Protein AF-0000000078829192 (afdb_homodimer)

Organism: Myxococcus xanthus (strain DK1622) (NCBI:txid246197)

Secondary structure (DSSP, 8-state):
-HHHHHHHHHHHTTSPPP-SSB-BTBSSEEEPPPSS-EEEEEEEEEBTTTB-TTTS-HHHHHHHHHHHHHHHHHHHT-EEEEEEEEEEE-TT--HHHHHHHHHHHHHHHHHTT-EEEEEEEEE-SS-EEEEEEEEE-SSS---TT---TTPEEEEES-SSHHHHHHHHHHTT---SHHHHHHHS----HHHHHHHTTT-SEEEE-SS-HHHHHHHHHHHHT-EEEEEGGG----HHHHHHTHHHHHHH-----PEEEEE-HHHHHHHHHHHHHHT--EEEEEEEESSSEEEEE-TT--EEPPPTT----------/-HHHHHHHHHHHTTSPPP-SSB-BTBSSEEEPPPSS-EEEEEEEEEBTTTB-TTTS-HHHHHHHHHHHHHHHHHHHT-EEEEEEEEEEE-TT--HHHHHHHHHHHHHHHHHTT-EEEEEEEEE-SS-EEEEEEEEE-SSS---TT---TTPEEEEES-SSHHHHHHHHHHTT---SHHHHHHHS----HHHHHHHTTT-SEEEE-SS-HHHHHHHHHHHHT-EEEEEGGG----HHHHHHTHHHHHHH-----PEEEEE-HHHHHHHHHHHHHHT--EEEEEEEESSSEEEEE-TT--EEPPPTT----------

Nearest PDB structures (foldseek):
  7du3-assembly1_A  TM=8.926E-01  e=1.915E-36  Pseudomonas aeruginosa
  6xep-assembly1_A-2  TM=8.829E-01  e=4.521E-33  Stenotrophomonas maltophilia K279a
  3c9t-assembly1_B  TM=8.317E-01  e=1.983E-30  Aquifex aeolicus
  1vqv-assembly1_B  TM=8.351E-01  e=1.531E-30  Aquifex aeolicus
  1vqv-assembly1_A  TM=8.373E-01  e=5.960E-30  Aquifex aeolicus

Solvent-accessible surface area (backbone atoms only — not comparable to full-atom values): 30559 Å² total; per-residue (Å²): 102,64,61,55,56,50,49,51,51,54,38,50,68,53,43,72,82,43,95,43,87,34,33,70,88,53,68,35,16,32,37,72,53,49,94,34,36,31,36,39,35,44,44,70,40,30,58,79,70,72,43,41,80,89,81,37,54,40,30,35,50,22,26,31,44,51,24,59,42,43,18,30,34,5,26,28,25,24,48,53,48,38,29,35,41,37,40,29,30,34,89,79,59,53,67,68,47,46,43,33,20,28,44,24,28,30,54,52,28,59,75,58,61,33,30,64,31,38,54,31,78,45,63,35,92,52,48,31,40,35,32,39,36,32,15,40,28,91,59,76,69,28,40,38,47,45,38,47,64,63,17,32,28,34,35,34,61,57,41,17,38,16,35,51,8,49,54,36,44,75,72,67,46,84,69,56,71,32,33,44,33,48,43,48,42,65,46,46,38,72,57,18,48,56,38,48,78,43,40,42,13,22,38,45,23,49,66,3,48,52,56,41,49,38,50,32,18,53,56,26,62,19,12,34,45,33,36,52,81,46,56,48,53,46,73,66,33,49,72,74,48,31,67,70,42,23,31,59,20,30,47,42,35,31,42,38,36,23,24,40,65,92,36,40,66,61,44,54,50,51,30,55,76,69,68,49,58,68,38,72,29,39,30,29,31,84,51,69,39,55,42,28,29,43,93,84,60,50,74,43,70,66,66,89,71,62,61,72,74,68,75,74,74,86,117,103,62,61,56,55,50,49,50,51,55,38,51,68,53,44,74,82,44,94,44,87,34,34,70,89,54,66,36,18,32,38,71,52,48,94,35,36,30,36,40,36,44,42,70,40,30,59,78,72,72,44,42,81,89,81,36,56,40,29,33,50,22,27,30,42,49,24,60,43,43,17,28,34,6,25,29,24,24,48,54,48,36,29,36,41,37,40,28,31,35,88,80,58,53,68,68,48,48,42,32,20,28,46,24,28,29,53,51,29,58,76,57,60,34,30,63,31,37,52,32,79,45,64,35,93,52,48,31,40,35,34,39,37,34,16,40,28,91,58,75,72,28,39,37,48,44,39,47,64,61,17,33,29,33,34,32,62,57,40,18,38,16,36,52,9,47,54,38,44,76,71,67,46,85,69,56,72,33,34,43,33,47,41,48,43,65,46,45,38,70,56,19,49,56,39,48,77,42,40,41,12,22,39,46,22,49,67,2,49,52,55,41,51,38,51,31,17,55,58,25,63,18,12,37,44,34,35,52,80,47,56,48,56,47,72,67,32,51,73,75,49,32,66,71,41,22,32,59,19,28,48,43,36,30,42,38,34,24,25,41,64,92,35,40,66,62,42,52,49,51,29,56,74,70,69,49,58,67,39,71,28,38,30,30,33,84,52,70,39,58,42,28,28,40,94,85,62,52,75,44,71,66,66,90,68,63,63,73,76,68,77,74,74,84,118

Foldseek 3Di:
DVVVVVLVCLLCVQAPDAPAPAFEDDPDFHHDDDPADKDKDKDKDWDPPQHHCVQAQLLLQLQLQVQVQLLQCLQFLFQWEEKEKEKEEAPPPDSVSSNSSSNSNRVVCVVSVYHYRYYHYHYDPTIMMMMMTMGGDPDGTAALAFADAQWFKKWFDAFLLLVVLVVCSVVVHRDDDSVCCVRHPHRPNVLSNLQRVFFRHKDWFAQFQLLVVQVSQLNRQWEWEFEQVQHHHDPVCCVPPNSVSRRRDGHNSIMMTTGHPVRVVVSVVVCVVVVIGMTGGTGIRHDHHYWYQYPVRDIDHRDPPSPNPPPPPPD/DVVVVVLVCLLCVQAPDAPAPAFEDDPDFHHDDDPADKDKDKDKDWDPPQHHCVQAQLLLQLQLQVQLQLLQCLQFLFQWEEKEKEKEEAPPPDSVSSNSSSNSNRVVCVVSVYHYRYYHYHYDPTIMMMMMTMGGDPDGTAALAFADAQWFKKWFDAFLLLVVLVVCSVVVHRDDDSVCCVRHPHRPNVLSNLQRVFFRHKDWFAQFQLLVVQVSQLNRQWEWEFEQVQHHHDPVCCVPPNSVSRRRDGDNSIMMTTGHPVRVVVSVVVCVVVVIGMTGGTGIRHDHHYWYQYPVRDIDDRDPPSPNPPPPPPD

Radius of gyration: 25.94 Å; Cα contacts (8 Å, |Δi|>4): 1620; chains: 2; bounding box: 56×87×61 Å

InterPro domains:
  IPR006283 Thiamine-monophosphate kinase-like [MF_02128] (2-309)
  IPR006283 Thiamine-monophosphate kinase-like [PIRSF005303] (3-309)
  IPR006283 Thiamine-monophosphate kinase-like [PTHR30270] (3-310)
  IPR006283 Thiamine-monophosphate kinase-like [TIGR01379] (3-309)
  IPR006283 Thiamine-monophosphate kinase-like [cd02194] (3-285)
  IPR010918 PurM-like, C-terminal domain [PF02769] (148-288)
  IPR016188 PurM-like, N-terminal domain [PF00586] (25-136)
  IPR036676 PurM-like, C-terminal domain superfamily [G3DSA:3.90.650.10] (143-309)
  IPR036676 PurM-like, C-terminal domain superfamily [SSF56042] (141-292)
  IPR036921 PurM-like, N-terminal domain superfamily [G3DSA:3.30.1330.10] (1-140)
  IPR036921 PurM-like, N-terminal domain superfamily [SSF55326] (4-136)

pLDDT: mean 93.36, std 13.36, range [18.42, 98.94]

Structure (mmCIF, N/CA/C/O backbone):
data_AF-0000000078829192-model_v1
#
loop_
_entity.id
_entity.type
_entity.pdbx_description
1 polymer 'Thiamine-monophosphate kinase'
#
loop_
_atom_site.group_PDB
_atom_site.id
_atom_site.type_symbol
_atom_site.label_atom_id
_atom_site.label_alt_id
_atom_site.label_comp_id
_atom_site.label_asym_id
_atom_site.label_entity_id
_atom_site.label_seq_id
_atom_site.pdbx_PDB_ins_code
_atom_site.Cartn_x
_atom_site.Cartn_y
_atom_site.Cartn_z
_atom_site.occupancy
_atom_site.B_iso_or_equiv
_atom_site.auth_seq_id
_atom_site.auth_comp_id
_atom_site.auth_asym_id
_atom_site.auth_atom_id
_atom_site.pdbx_PDB_model_num
ATOM 1 N N . MET A 1 1 ? 19.109 -11.422 -9.375 1 40.31 1 MET A N 1
ATOM 2 C CA . MET A 1 1 ? 18.25 -11.984 -8.344 1 40.31 1 MET A CA 1
ATOM 3 C C . MET A 1 1 ? 18.953 -11.984 -6.992 1 40.31 1 MET A C 1
ATOM 5 O O . MET A 1 1 ? 18.359 -11.656 -5.969 1 40.31 1 MET A O 1
ATOM 9 N N . SER A 1 2 ? 20.406 -12.398 -7.047 1 48.28 2 SER A N 1
ATOM 10 C CA . SER A 1 2 ? 21.234 -12.266 -5.859 1 48.28 2 SER A CA 1
ATOM 11 C C . SER A 1 2 ? 21.203 -10.836 -5.316 1 48.28 2 SER A C 1
ATOM 13 O O . SER A 1 2 ? 21.094 -10.625 -4.105 1 48.28 2 SER A O 1
ATOM 15 N N . GLY A 1 3 ? 20.734 -9.945 -6.316 1 61.88 3 GLY A N 1
ATOM 16 C CA . GLY A 1 3 ? 20.812 -8.523 -5.996 1 61.88 3 GLY A CA 1
ATOM 17 C C . GLY A 1 3 ? 19.578 -8.008 -5.289 1 61.88 3 GLY A C 1
ATOM 18 O O . GLY A 1 3 ? 19.672 -7.27 -4.309 1 61.88 3 GLY A O 1
ATOM 19 N N . GLU A 1 4 ? 18.375 -8.727 -5.637 1 73.44 4 GLU A N 1
ATOM 20 C CA . GLU A 1 4 ? 17.156 -8.242 -5.008 1 73.44 4 GLU A CA 1
ATOM 21 C C . GLU A 1 4 ? 17.062 -8.695 -3.555 1 73.44 4 GLU A C 1
ATOM 23 O O . GLU A 1 4 ? 16.688 -7.918 -2.678 1 73.44 4 GLU A O 1
ATOM 28 N N . PHE A 1 5 ? 17.531 -9.906 -3.283 1 76.5 5 PHE A N 1
ATOM 29 C CA . PHE A 1 5 ? 17.453 -10.445 -1.929 1 76.5 5 PHE A CA 1
ATOM 30 C C . PHE A 1 5 ? 18.391 -9.688 -0.994 1 76.5 5 PHE A C 1
ATOM 32 O O . PHE A 1 5 ? 18.062 -9.477 0.177 1 76.5 5 PHE A O 1
ATOM 39 N N . ASP A 1 6 ? 19.438 -9.25 -1.549 1 81.44 6 ASP A N 1
ATOM 40 C CA . ASP A 1 6 ? 20.359 -8.43 -0.756 1 81.44 6 ASP A CA 1
ATOM 41 C C . ASP A 1 6 ? 19.734 -7.086 -0.403 1 81.44 6 ASP A C 1
ATOM 43 O O . ASP A 1 6 ? 19.875 -6.598 0.718 1 81.44 6 ASP A O 1
ATOM 47 N N . PHE A 1 7 ? 18.969 -6.586 -1.338 1 86.06 7 PHE A N 1
ATOM 48 C CA . PHE A 1 7 ? 18.266 -5.328 -1.1 1 86.06 7 PHE A CA 1
ATOM 49 C C . PHE A 1 7 ? 17.234 -5.48 0.006 1 86.06 7 PHE A C 1
ATOM 51 O O . PHE A 1 7 ? 17.172 -4.66 0.922 1 86.06 7 PHE A O 1
ATOM 58 N N . ILE A 1 8 ? 16.531 -6.57 -0.057 1 88.56 8 ILE A N 1
ATOM 59 C CA . ILE A 1 8 ? 15.461 -6.816 0.903 1 88.56 8 ILE A CA 1
ATOM 60 C C . ILE A 1 8 ? 16.047 -7.004 2.299 1 88.56 8 ILE A C 1
ATOM 62 O O . ILE A 1 8 ? 15.602 -6.371 3.258 1 88.56 8 ILE A O 1
ATOM 66 N N . ARG A 1 9 ? 17.047 -7.77 2.371 1 89.88 9 ARG A N 1
ATOM 67 C CA . ARG A 1 9 ? 17.672 -8.055 3.654 1 89.88 9 ARG A CA 1
ATOM 68 C C . ARG A 1 9 ? 18.25 -6.789 4.273 1 89.88 9 ARG A C 1
ATOM 70 O O . ARG A 1 9 ? 18.094 -6.543 5.469 1 89.88 9 ARG A O 1
ATOM 77 N N . ARG A 1 10 ? 18.938 -6.031 3.451 1 91.31 10 ARG A N 1
ATOM 78 C CA . ARG A 1 10 ? 19.562 -4.805 3.932 1 91.31 10 ARG A CA 1
ATOM 79 C C . ARG A 1 10 ? 18.516 -3.811 4.418 1 91.31 10 ARG A C 1
ATOM 81 O O . ARG A 1 10 ? 18.703 -3.166 5.453 1 91.31 10 ARG A O 1
ATOM 88 N N . PHE A 1 11 ? 17.547 -3.695 3.664 1 95.62 11 PHE A N 1
ATOM 89 C CA . PHE A 1 11 ? 16.469 -2.783 4.027 1 95.62 11 PHE A CA 1
ATOM 90 C C . PHE A 1 11 ? 15.797 -3.219 5.328 1 95.62 11 PHE A C 1
ATOM 92 O O . PHE A 1 11 ? 15.648 -2.416 6.254 1 95.62 11 PHE A O 1
ATOM 99 N N . LEU A 1 12 ? 15.5 -4.484 5.461 1 91.88 12 LEU A N 1
ATOM 100 C CA . LEU A 1 12 ? 14.742 -5.012 6.586 1 91.88 12 LEU A CA 1
ATOM 101 C C . LEU A 1 12 ? 15.594 -5.02 7.855 1 91.88 12 LEU A C 1
ATOM 103 O O . LEU A 1 12 ? 15.055 -4.949 8.961 1 91.88 12 LEU A O 1
ATOM 107 N N . ALA A 1 13 ? 16.844 -5.055 7.727 1 93.62 13 ALA A N 1
ATOM 108 C CA . ALA A 1 13 ? 17.75 -5.164 8.859 1 93.62 13 ALA A CA 1
ATOM 109 C C . ALA A 1 13 ? 17.641 -3.943 9.773 1 93.62 13 ALA A C 1
ATOM 111 O O . ALA A 1 13 ? 18.062 -3.988 10.93 1 93.62 13 ALA A O 1
ATOM 112 N N . HIS A 1 14 ? 17.094 -2.918 9.32 1 95.12 14 HIS A N 1
ATOM 113 C CA . HIS A 1 14 ? 17.031 -1.679 10.086 1 95.12 14 HIS A CA 1
ATOM 114 C C . HIS A 1 14 ? 15.75 -1.598 10.906 1 95.12 14 HIS A C 1
ATOM 116 O O . HIS A 1 14 ? 15.594 -0.705 11.742 1 95.12 14 HIS A O 1
ATOM 122 N N . PHE A 1 15 ? 14.891 -2.463 10.656 1 95.81 15 PHE A N 1
ATOM 123 C CA . PHE A 1 15 ? 13.625 -2.488 11.375 1 95.81 15 PHE A CA 1
ATOM 124 C C . PHE A 1 15 ? 13.625 -3.59 12.43 1 95.81 15 PHE A C 1
ATOM 126 O O . PHE A 1 15 ? 14.156 -4.676 12.195 1 95.81 15 PHE A O 1
ATOM 133 N N . PRO A 1 16 ? 13.039 -3.309 13.594 1 90.56 16 PRO A N 1
ATOM 134 C CA . PRO A 1 16 ? 12.82 -4.434 14.5 1 90.56 16 PRO A CA 1
ATOM 135 C C . PRO A 1 16 ? 11.883 -5.492 13.922 1 90.56 16 PRO A C 1
ATOM 137 O O . PRO A 1 16 ? 11.016 -5.176 13.102 1 90.56 16 PRO A O 1
ATOM 140 N N . ALA A 1 17 ? 12.094 -6.699 14.352 1 87.62 17 ALA A N 1
ATOM 141 C CA . ALA A 1 17 ? 11.188 -7.762 13.914 1 87.62 17 ALA A CA 1
ATOM 142 C C . ALA A 1 17 ? 9.75 -7.465 14.336 1 87.62 17 ALA A C 1
ATOM 144 O O . ALA A 1 17 ? 9.492 -7.117 15.484 1 87.62 17 ALA A O 1
ATOM 145 N N . ALA A 1 18 ? 8.922 -7.594 13.328 1 87.81 18 ALA A N 1
ATOM 146 C CA . ALA A 1 18 ? 7.508 -7.379 13.641 1 87.81 18 ALA A CA 1
ATOM 147 C C . ALA A 1 18 ? 6.969 -8.5 14.523 1 87.81 18 ALA A C 1
ATOM 149 O O . ALA A 1 18 ? 7.258 -9.68 14.289 1 87.81 18 ALA A O 1
ATOM 150 N N . ARG A 1 19 ? 6.25 -8.164 15.578 1 90.56 19 ARG A N 1
ATOM 151 C CA . ARG A 1 19 ? 5.613 -9.164 16.438 1 90.56 19 ARG A CA 1
ATOM 152 C C . ARG A 1 19 ? 4.234 -9.539 15.898 1 90.56 19 ARG A C 1
ATOM 154 O O . ARG A 1 19 ? 3.217 -9.242 16.531 1 90.56 19 ARG A O 1
ATOM 161 N N . VAL A 1 20 ? 4.258 -10.219 14.781 1 94.12 20 VAL A N 1
ATOM 162 C CA . VAL A 1 20 ? 3.049 -10.695 14.117 1 94.12 20 VAL A CA 1
ATOM 163 C C . VAL A 1 20 ? 3.189 -12.18 13.789 1 94.12 20 VAL A C 1
ATOM 165 O O . VAL A 1 20 ? 4.305 -12.703 13.734 1 94.12 20 VAL A O 1
ATOM 168 N N . PRO A 1 21 ? 2.104 -12.852 13.602 1 94.88 21 PRO A N 1
ATOM 169 C CA . PRO A 1 21 ? 2.172 -14.281 13.312 1 94.88 21 PRO A CA 1
ATOM 170 C C . PRO A 1 21 ? 3.047 -14.594 12.102 1 94.88 21 PRO A C 1
ATOM 172 O O . PRO A 1 21 ? 3.809 -15.562 12.117 1 94.88 21 PRO A O 1
ATOM 175 N N . VAL A 1 22 ? 2.955 -13.867 11.031 1 96.06 22 VAL A N 1
ATOM 176 C CA . VAL A 1 22 ? 3.812 -13.969 9.852 1 96.06 22 VAL A CA 1
ATOM 177 C C . VAL A 1 22 ? 4.254 -12.57 9.414 1 96.06 22 VAL A C 1
ATOM 179 O O . VAL A 1 22 ? 3.416 -11.711 9.133 1 96.06 22 VAL A O 1
ATOM 182 N N . GLY A 1 23 ? 5.555 -12.336 9.43 1 93.56 23 GLY A N 1
ATOM 183 C CA . GLY A 1 23 ? 6.129 -11.086 8.953 1 93.56 23 GLY A CA 1
ATOM 184 C C . GLY A 1 23 ? 6.719 -11.188 7.562 1 93.56 23 GLY A C 1
ATOM 185 O O . GLY A 1 23 ? 6.293 -12.023 6.762 1 93.56 23 GLY A O 1
ATOM 186 N N . PRO A 1 24 ? 7.648 -10.32 7.234 1 90.5 24 PRO A N 1
ATOM 187 C CA . PRO A 1 24 ? 8.281 -10.359 5.914 1 90.5 24 PRO A CA 1
ATOM 188 C C . PRO A 1 24 ? 8.898 -11.719 5.598 1 90.5 24 PRO A C 1
ATOM 190 O O . PRO A 1 24 ? 9.523 -12.336 6.465 1 90.5 24 PRO A O 1
ATOM 193 N N . GLY A 1 25 ? 8.672 -12.141 4.316 1 89 25 GLY A N 1
ATOM 194 C CA . GLY A 1 25 ? 9.312 -13.375 3.893 1 89 25 GLY A CA 1
ATOM 195 C C . GLY A 1 25 ? 8.336 -14.375 3.299 1 89 25 GLY A C 1
ATOM 196 O O . GLY A 1 25 ? 8.742 -15.422 2.787 1 89 25 GLY A O 1
ATOM 197 N N . ASP A 1 26 ? 7.066 -14.156 3.393 1 95.25 26 ASP A N 1
ATOM 198 C CA . ASP A 1 26 ? 6.004 -14.961 2.803 1 95.25 26 ASP A CA 1
ATOM 199 C C . ASP A 1 26 ? 5.164 -14.141 1.829 1 95.25 26 ASP A C 1
ATOM 201 O O . ASP A 1 26 ? 5.449 -12.961 1.598 1 95.25 26 ASP A O 1
ATOM 205 N N . ASP A 1 27 ? 4.23 -14.766 1.148 1 96.62 27 ASP A N 1
ATOM 206 C CA . ASP A 1 27 ? 3.43 -14.062 0.147 1 96.62 27 ASP A CA 1
ATOM 207 C C . ASP A 1 27 ? 2.615 -12.938 0.78 1 96.62 27 ASP A C 1
ATOM 209 O O . ASP A 1 27 ? 2.332 -11.93 0.132 1 96.62 27 ASP A O 1
ATOM 213 N N . CYS A 1 28 ? 2.203 -13.156 2.02 1 98.38 28 CYS A N 1
ATOM 214 C CA . CYS A 1 28 ? 1.528 -12.133 2.803 1 98.38 28 CYS A CA 1
ATOM 215 C C . CYS A 1 28 ? 2.107 -12.047 4.211 1 98.38 28 CYS A C 1
ATOM 217 O O . CYS A 1 28 ? 2.676 -13.023 4.707 1 98.38 28 CYS A O 1
ATOM 219 N N . ALA A 1 29 ? 1.956 -10.875 4.801 1 98.25 29 ALA A N 1
ATOM 220 C CA . ALA A 1 29 ? 1.972 -10.828 6.258 1 98.25 29 ALA A CA 1
ATOM 221 C C . ALA A 1 29 ? 0.657 -11.336 6.84 1 98.25 29 ALA A C 1
ATOM 223 O O . ALA A 1 29 ? -0.394 -11.227 6.207 1 98.25 29 ALA A O 1
ATOM 224 N N . VAL A 1 30 ? 0.741 -11.938 7.961 1 98.44 30 VAL A N 1
ATOM 225 C CA . VAL A 1 30 ? -0.458 -12.312 8.703 1 98.44 30 VAL A CA 1
ATOM 226 C C . VAL A 1 30 ? -0.538 -11.508 10 1 98.44 30 VAL A C 1
ATOM 228 O O . VAL A 1 30 ? 0.395 -11.523 10.805 1 98.44 30 VAL A O 1
ATOM 231 N N . LEU A 1 31 ? -1.62 -10.797 10.125 1 97.25 31 LEU A N 1
ATOM 232 C CA . LEU A 1 31 ? -1.854 -9.938 11.281 1 97.25 31 LEU A CA 1
ATOM 233 C C . LEU A 1 31 ? -2.953 -10.508 12.172 1 97.25 31 LEU A C 1
ATOM 235 O O . LEU A 1 31 ? -3.945 -11.047 11.672 1 97.25 31 LEU A O 1
ATOM 239 N N . PRO A 1 32 ? -2.787 -10.375 13.469 1 93.81 32 PRO A N 1
ATOM 240 C CA . PRO A 1 32 ? -3.885 -10.789 14.344 1 93.81 32 PRO A CA 1
ATOM 241 C C . PRO A 1 32 ? -5.125 -9.906 14.188 1 93.81 32 PRO A C 1
ATOM 243 O O . PRO A 1 32 ? -5.027 -8.781 13.695 1 93.81 32 PRO A O 1
ATOM 246 N N . PRO A 1 33 ? -6.238 -10.477 14.578 1 90.38 33 PRO A N 1
ATOM 247 C CA . PRO A 1 33 ? -7.43 -9.625 14.562 1 90.38 33 PRO A CA 1
ATOM 248 C C . PRO A 1 33 ? -7.281 -8.383 15.445 1 90.38 33 PRO A C 1
ATOM 250 O O . PRO A 1 33 ? -6.648 -8.445 16.5 1 90.38 33 PRO A O 1
ATOM 253 N N . SER A 1 34 ? -7.801 -7.293 14.883 1 86.81 34 SER A N 1
ATOM 254 C CA . SER A 1 34 ? -7.785 -6.066 15.672 1 86.81 34 SER A CA 1
ATOM 255 C C . SER A 1 34 ? -8.93 -6.043 16.672 1 86.81 34 SER A C 1
ATOM 257 O O . SER A 1 34 ? -9.969 -6.672 16.469 1 86.81 34 SER A O 1
ATOM 259 N N . ARG A 1 35 ? -8.719 -5.34 17.797 1 85.25 35 ARG A N 1
ATOM 260 C CA . ARG A 1 35 ? -9.766 -5.18 18.797 1 85.25 35 ARG A CA 1
ATOM 261 C C . ARG A 1 35 ? -10.789 -4.141 18.359 1 85.25 35 ARG A C 1
ATOM 263 O O . ARG A 1 35 ? -11.984 -4.273 18.641 1 85.25 35 ARG A O 1
ATOM 270 N N . GLY A 1 36 ? -10.305 -3.137 17.688 1 91.38 36 GLY A N 1
ATOM 271 C CA . GLY A 1 36 ? -11.172 -2.064 17.219 1 91.38 36 GLY A CA 1
ATOM 272 C C . GLY A 1 36 ? -11.102 -1.856 15.719 1 91.38 36 GLY A C 1
ATOM 273 O O . GLY A 1 36 ? -10.438 -2.615 15.008 1 91.38 36 GLY A O 1
ATOM 274 N N . ALA A 1 37 ? -11.914 -0.864 15.281 1 96.5 37 ALA A N 1
ATOM 275 C CA . ALA A 1 37 ? -11.875 -0.494 13.867 1 96.5 37 ALA A CA 1
ATOM 276 C C . ALA A 1 37 ? -10.469 -0.054 13.461 1 96.5 37 ALA A C 1
ATOM 278 O O . ALA A 1 37 ? -9.68 0.379 14.297 1 96.5 37 ALA A O 1
ATOM 279 N N . GLN A 1 38 ? -10.227 -0.247 12.203 1 97.31 38 GLN A N 1
ATOM 280 C CA . GLN A 1 38 ? -8.898 0.081 11.695 1 97.31 38 GLN A CA 1
ATOM 281 C C . GLN A 1 38 ? -8.969 1.223 10.688 1 97.31 38 GLN A C 1
ATOM 283 O O . GLN A 1 38 ? -9.844 1.241 9.82 1 97.31 38 GLN A O 1
ATOM 288 N N . CYS A 1 39 ? -8.102 2.168 10.859 1 98.56 39 CYS A N 1
ATOM 289 C CA . CYS A 1 39 ? -7.84 3.16 9.828 1 98.56 39 CYS A CA 1
ATOM 290 C C . CYS A 1 39 ? -6.754 2.682 8.867 1 98.56 39 CYS A C 1
ATOM 292 O O . CYS A 1 39 ? -5.742 2.123 9.305 1 98.56 39 CYS A O 1
ATOM 294 N N . VAL A 1 40 ? -6.965 2.848 7.57 1 98.75 40 VAL A N 1
ATOM 295 C CA . VAL A 1 40 ? -5.977 2.473 6.562 1 98.75 40 VAL A CA 1
ATOM 296 C C . VAL A 1 40 ? -5.773 3.629 5.59 1 98.75 40 VAL A C 1
ATOM 298 O O . VAL A 1 40 ? -6.738 4.23 5.113 1 98.75 40 VAL A O 1
ATOM 301 N N . THR A 1 41 ? -4.539 3.953 5.305 1 98.81 41 THR A N 1
ATOM 302 C CA . THR A 1 41 ? -4.18 4.988 4.344 1 98.81 41 THR A CA 1
ATOM 303 C C . THR A 1 41 ? -3.059 4.512 3.428 1 98.81 41 THR A C 1
ATOM 305 O O . THR A 1 41 ? -2.35 3.557 3.752 1 98.81 41 THR A O 1
ATOM 308 N N . THR A 1 42 ? -2.904 5.125 2.252 1 98.81 42 THR A N 1
ATOM 309 C CA . THR A 1 42 ? -1.778 4.875 1.359 1 98.81 42 THR A CA 1
ATOM 310 C C . THR A 1 42 ? -1.339 6.164 0.671 1 98.81 42 THR A C 1
ATOM 312 O O . THR A 1 42 ? -2.176 6.949 0.216 1 98.81 42 THR A O 1
ATOM 315 N N . ASP A 1 43 ? -0.071 6.402 0.671 1 98.31 43 ASP A N 1
ATOM 316 C CA . ASP A 1 43 ? 0.526 7.543 -0.014 1 98.31 43 ASP A CA 1
ATOM 317 C C . ASP A 1 43 ? 1.859 7.16 -0.656 1 98.31 43 ASP A C 1
ATOM 319 O O . ASP A 1 43 ? 2.609 6.355 -0.105 1 98.31 43 ASP A O 1
ATOM 323 N N . ALA A 1 44 ? 2.125 7.797 -1.746 1 98.25 44 ALA A N 1
ATOM 324 C CA . ALA A 1 44 ? 3.406 7.637 -2.432 1 98.25 44 ALA A CA 1
ATOM 325 C C . ALA A 1 44 ? 4.195 8.945 -2.422 1 98.25 44 ALA A C 1
ATOM 327 O O . ALA A 1 44 ? 3.627 10.023 -2.59 1 98.25 44 ALA A O 1
ATOM 328 N N . VAL A 1 45 ? 5.473 8.828 -2.193 1 98.38 45 VAL A N 1
ATOM 329 C CA . VAL A 1 45 ? 6.391 9.93 -2.469 1 98.38 45 VAL A CA 1
ATOM 330 C C . VAL A 1 45 ? 7.281 9.57 -3.654 1 98.38 45 VAL A C 1
ATOM 332 O O . VAL A 1 45 ? 7.922 8.516 -3.664 1 98.38 45 VAL A O 1
ATOM 335 N N . VAL A 1 46 ? 7.316 10.43 -4.625 1 98.31 46 VAL A N 1
ATOM 336 C CA . VAL A 1 46 ? 7.941 10.148 -5.914 1 98.31 46 VAL A CA 1
ATOM 337 C C . VAL A 1 46 ? 9.055 11.156 -6.18 1 98.31 46 VAL A C 1
ATOM 339 O O . VAL A 1 46 ? 8.883 12.359 -5.938 1 98.31 46 VAL A O 1
ATOM 342 N N . GLU A 1 47 ? 10.164 10.641 -6.68 1 98.19 47 GLU A N 1
ATOM 343 C CA . GLU A 1 47 ? 11.305 11.477 -7.047 1 98.19 47 GLU A CA 1
ATOM 344 C C . GLU A 1 47 ? 10.898 12.539 -8.062 1 98.19 47 GLU A C 1
ATOM 346 O O . GLU A 1 47 ? 10.148 12.258 -9 1 98.19 47 GLU A O 1
ATOM 351 N N . ASP A 1 48 ? 11.336 13.781 -7.762 1 96.62 48 ASP A N 1
ATOM 352 C CA . ASP A 1 48 ? 11.141 14.969 -8.586 1 96.62 48 ASP A CA 1
ATOM 353 C C . ASP A 1 48 ? 9.695 15.469 -8.5 1 96.62 48 ASP A C 1
ATOM 355 O O . ASP A 1 48 ? 9.289 16.344 -9.266 1 96.62 48 ASP A O 1
ATOM 359 N N . VAL A 1 49 ? 8.906 14.867 -7.688 1 96.19 49 VAL A N 1
ATOM 360 C CA . VAL A 1 49 ? 7.562 15.344 -7.371 1 96.19 49 VAL A CA 1
ATOM 361 C C . VAL A 1 49 ? 7.504 15.797 -5.914 1 96.19 49 VAL A C 1
ATOM 363 O O . VAL A 1 49 ? 7.117 16.938 -5.625 1 96.19 49 VAL A O 1
ATOM 366 N N . HIS A 1 50 ? 8 14.953 -5.039 1 97.5 50 HIS A N 1
ATOM 367 C CA . HIS A 1 50 ? 7.902 15.219 -3.607 1 97.5 50 HIS A CA 1
ATOM 368 C C . HIS A 1 50 ? 9.281 15.477 -3.002 1 97.5 50 HIS A C 1
ATOM 370 O O . HIS A 1 50 ? 9.383 15.984 -1.884 1 97.5 50 HIS A O 1
ATOM 376 N N . PHE A 1 51 ? 10.273 15.062 -3.695 1 97.88 51 PHE A N 1
ATOM 377 C CA . PHE A 1 51 ? 11.664 15.25 -3.299 1 97.88 51 PHE A CA 1
ATOM 378 C C . PHE A 1 51 ? 12.594 15.125 -4.504 1 97.88 51 PHE A C 1
ATOM 380 O O . PHE A 1 51 ? 12.188 14.633 -5.559 1 97.88 51 PHE A O 1
ATOM 387 N N . THR A 1 52 ? 13.797 15.664 -4.359 1 97.31 52 THR A N 1
ATOM 388 C CA . THR A 1 52 ? 14.906 15.305 -5.238 1 97.31 52 THR A CA 1
ATOM 389 C C . THR A 1 52 ? 16.047 14.664 -4.445 1 97.31 52 THR A C 1
ATOM 391 O O . THR A 1 52 ? 16.25 14.992 -3.275 1 97.31 52 THR A O 1
ATOM 394 N N . ARG A 1 53 ? 16.734 13.766 -5.141 1 95.88 53 ARG A N 1
ATOM 395 C CA . ARG A 1 53 ? 17.844 13.102 -4.461 1 95.88 53 ARG A CA 1
ATOM 396 C C . ARG A 1 53 ? 19 14.07 -4.227 1 95.88 53 ARG A C 1
ATOM 398 O O . ARG A 1 53 ? 19.875 13.812 -3.389 1 95.88 53 ARG A O 1
ATOM 405 N N . ALA A 1 54 ? 19 15.188 -4.84 1 96.06 54 ALA A N 1
ATOM 406 C CA . ALA A 1 54 ? 20.016 16.219 -4.625 1 96.06 54 ALA A CA 1
ATOM 407 C C . ALA A 1 54 ? 19.703 17.031 -3.373 1 96.06 54 ALA A C 1
ATOM 409 O O . ALA A 1 54 ? 20.625 17.5 -2.686 1 96.06 54 ALA A O 1
ATOM 410 N N . ALA A 1 55 ? 18.406 17.203 -3.061 1 97.62 55 ALA A N 1
ATOM 411 C CA . ALA A 1 55 ? 18.016 18.109 -2.002 1 97.62 55 ALA A CA 1
ATOM 412 C C . ALA A 1 55 ? 17.672 17.359 -0.72 1 97.62 55 ALA A C 1
ATOM 414 O O . ALA A 1 55 ? 17.594 17.953 0.357 1 97.62 55 ALA A O 1
ATOM 415 N N . PHE A 1 56 ? 17.438 16.078 -0.838 1 98.38 56 PHE A N 1
ATOM 416 C CA . PHE A 1 56 ? 17.078 15.234 0.3 1 98.38 56 PHE A CA 1
ATOM 417 C C . PHE A 1 56 ? 18.109 14.125 0.496 1 98.38 56 PHE A C 1
ATOM 419 O O . PHE A 1 56 ? 18.484 13.445 -0.461 1 98.38 56 PHE A O 1
ATOM 426 N N . SER A 1 57 ? 18.547 14 1.785 1 98.38 57 SER A N 1
ATOM 427 C CA . SER A 1 57 ? 19.297 12.781 2.076 1 98.38 57 SER A CA 1
ATOM 428 C C . SER A 1 57 ? 18.406 11.547 1.986 1 98.38 57 SER A C 1
ATOM 430 O O . SER A 1 57 ? 17.172 11.656 2.09 1 98.38 57 SER A O 1
ATOM 432 N N . PRO A 1 58 ? 19 10.375 1.798 1 98.5 58 PRO A N 1
ATOM 433 C CA . PRO A 1 58 ? 18.188 9.156 1.806 1 98.5 58 PRO A CA 1
ATOM 434 C C . PRO A 1 58 ? 17.359 9.008 3.084 1 98.5 58 PRO A C 1
ATOM 436 O O . PRO A 1 58 ? 16.188 8.609 3.029 1 98.5 58 PRO A O 1
ATOM 439 N N . ALA A 1 59 ? 17.922 9.375 4.203 1 98.75 59 ALA A N 1
ATOM 440 C CA . ALA A 1 59 ? 17.203 9.289 5.477 1 98.75 59 ALA A CA 1
ATOM 441 C C . ALA A 1 59 ? 16.016 10.242 5.496 1 98.75 59 ALA A C 1
ATOM 443 O O . ALA A 1 59 ? 14.961 9.914 6.055 1 98.75 59 ALA A O 1
ATOM 444 N N . ASP A 1 60 ? 16.172 11.438 4.879 1 98.88 60 ASP A N 1
ATOM 445 C CA . ASP A 1 60 ? 15.047 12.359 4.754 1 98.88 60 ASP A CA 1
ATOM 446 C C . ASP A 1 60 ? 13.898 11.734 3.963 1 98.88 60 ASP A C 1
ATOM 448 O O . ASP A 1 60 ? 12.734 11.875 4.332 1 98.88 60 ASP A O 1
ATOM 452 N N . ILE A 1 61 ? 14.273 11.078 2.906 1 98.81 61 ILE A N 1
ATOM 453 C CA . ILE A 1 61 ? 13.281 10.469 2.023 1 98.81 61 ILE A CA 1
ATOM 454 C C . ILE A 1 61 ? 12.523 9.383 2.779 1 98.81 61 ILE A C 1
ATOM 456 O O . ILE A 1 61 ? 11.289 9.336 2.734 1 98.81 61 ILE A O 1
ATOM 460 N N . GLY A 1 62 ? 13.234 8.523 3.482 1 98.88 62 GLY A N 1
ATOM 461 C CA . GLY A 1 62 ? 12.594 7.496 4.289 1 98.88 62 GLY A CA 1
ATOM 462 C C . GLY A 1 62 ? 11.68 8.062 5.359 1 98.88 62 GLY A C 1
ATOM 463 O O . GLY A 1 62 ? 10.562 7.578 5.547 1 98.88 62 GLY A O 1
ATOM 464 N N . HIS A 1 63 ? 12.133 9.086 6.02 1 98.88 63 HIS A N 1
ATOM 465 C CA . HIS A 1 63 ? 11.344 9.758 7.047 1 98.88 63 HIS A CA 1
ATOM 466 C C . HIS A 1 63 ? 10.055 10.328 6.473 1 98.88 63 HIS A C 1
ATOM 468 O O . HIS A 1 63 ? 8.969 10.078 7 1 98.88 63 HIS A O 1
ATOM 474 N N . LYS A 1 64 ? 10.211 11.086 5.402 1 98.88 64 LYS A N 1
ATOM 475 C CA . LYS A 1 64 ? 9.055 11.75 4.805 1 98.88 64 LYS A CA 1
ATOM 476 C C . LYS A 1 64 ? 8.016 10.742 4.336 1 98.88 64 LYS A C 1
ATOM 478 O O . LYS A 1 64 ? 6.816 10.93 4.551 1 98.88 64 LYS A O 1
ATOM 483 N N . ALA A 1 65 ? 8.484 9.688 3.732 1 98.88 65 ALA A N 1
ATOM 484 C CA . ALA A 1 65 ? 7.574 8.672 3.201 1 98.88 65 ALA A CA 1
ATOM 485 C C . ALA A 1 65 ? 6.668 8.125 4.297 1 98.88 65 ALA A C 1
ATOM 487 O O . ALA A 1 65 ? 5.457 7.988 4.102 1 98.88 65 ALA A O 1
ATOM 488 N N . LEU A 1 66 ? 7.188 7.805 5.438 1 98.94 66 LEU A N 1
ATOM 489 C CA . LEU A 1 66 ? 6.371 7.254 6.516 1 98.94 66 LEU A CA 1
ATOM 490 C C . LEU A 1 66 ? 5.562 8.352 7.199 1 98.94 66 LEU A C 1
ATOM 492 O O . LEU A 1 66 ? 4.41 8.133 7.578 1 98.94 66 LEU A O 1
ATOM 496 N N . ALA A 1 67 ? 6.156 9.516 7.312 1 98.94 67 ALA A N 1
ATOM 497 C CA . ALA A 1 67 ? 5.543 10.617 8.047 1 98.94 67 ALA A CA 1
ATOM 498 C C . ALA A 1 67 ? 4.211 11.023 7.426 1 98.94 67 ALA A C 1
ATOM 500 O O . ALA A 1 67 ? 3.246 11.305 8.141 1 98.94 67 ALA A O 1
ATOM 501 N N . VAL A 1 68 ? 4.16 11.055 6.125 1 98.69 68 VAL A N 1
ATOM 502 C CA . VAL A 1 68 ? 2.947 11.508 5.453 1 98.69 68 VAL A CA 1
ATOM 503 C C . VAL A 1 68 ? 1.803 10.539 5.73 1 98.69 68 VAL A C 1
ATOM 505 O O . VAL A 1 68 ? 0.651 10.953 5.883 1 98.69 68 VAL A O 1
ATOM 508 N N . ASN A 1 69 ? 2.064 9.266 5.844 1 98.88 69 ASN A N 1
ATOM 509 C CA . ASN A 1 69 ? 1.047 8.273 6.18 1 98.88 69 ASN A CA 1
ATOM 510 C C . ASN A 1 69 ? 0.658 8.344 7.652 1 98.88 69 ASN A C 1
ATOM 512 O O . ASN A 1 69 ? -0.518 8.211 7.996 1 98.88 69 ASN A O 1
ATOM 516 N N . LEU A 1 70 ? 1.648 8.5 8.5 1 98.94 70 LEU A N 1
ATOM 517 C CA . LEU A 1 70 ? 1.365 8.656 9.922 1 98.94 70 LEU A CA 1
ATOM 518 C C . LEU A 1 70 ? 0.483 9.875 10.172 1 98.94 70 LEU A C 1
ATOM 520 O O . LEU A 1 70 ? -0.351 9.867 11.078 1 98.94 70 LEU A O 1
ATOM 524 N N . SER A 1 71 ? 0.701 10.922 9.352 1 98.94 71 SER A N 1
ATOM 525 C CA . SER A 1 71 ? -0.116 12.125 9.484 1 98.94 71 SER A CA 1
ATOM 526 C C . SER A 1 71 ? -1.591 11.812 9.242 1 98.94 71 SER A C 1
ATOM 528 O O . SER A 1 71 ? -2.459 12.32 9.961 1 98.94 71 SER A O 1
ATOM 530 N N . ASP A 1 72 ? -1.87 11.016 8.258 1 98.81 72 ASP A N 1
ATOM 531 C CA . ASP A 1 72 ? -3.24 10.586 7.988 1 98.81 72 ASP A CA 1
ATOM 532 C C . ASP A 1 72 ? -3.834 9.859 9.195 1 98.81 72 ASP A C 1
ATOM 534 O O . ASP A 1 72 ? -4.988 10.094 9.555 1 98.81 72 ASP A O 1
ATOM 538 N N . LEU A 1 73 ? -3.09 8.969 9.766 1 98.88 73 LEU A N 1
ATOM 539 C CA . LEU A 1 73 ? -3.568 8.25 10.938 1 98.88 73 LEU A CA 1
ATOM 540 C C . LEU A 1 73 ? -3.824 9.203 12.102 1 98.88 73 LEU A C 1
ATOM 542 O O . LEU A 1 73 ? -4.812 9.062 12.82 1 98.88 73 LEU A O 1
ATOM 546 N N . ALA A 1 74 ? -2.934 10.156 12.258 1 98.94 74 ALA A N 1
ATOM 547 C CA . ALA A 1 74 ? -3.057 11.141 13.328 1 98.94 74 ALA A CA 1
ATOM 548 C C . ALA A 1 74 ? -4.367 11.914 13.219 1 98.94 74 ALA A C 1
ATOM 550 O O . ALA A 1 74 ? -5.074 12.102 14.211 1 98.94 74 ALA A O 1
ATOM 551 N N . SER A 1 75 ? -4.699 12.352 12.008 1 98.75 75 SER A N 1
ATOM 552 C CA . SER A 1 75 ? -5.875 13.195 11.82 1 98.75 75 SER A CA 1
ATOM 553 C C . SER A 1 75 ? -7.156 12.43 12.125 1 98.75 75 SER A C 1
ATOM 555 O O . SER A 1 75 ? -8.188 13.023 12.445 1 98.75 75 SER A O 1
ATOM 557 N N . MET A 1 76 ? -7.066 11.086 12.086 1 98.62 76 MET A N 1
ATOM 558 C CA . MET A 1 76 ? -8.242 10.258 12.344 1 98.62 76 MET A CA 1
ATOM 559 C C . MET A 1 76 ? -8.32 9.867 13.812 1 98.62 76 MET A C 1
ATOM 561 O O . MET A 1 76 ? -9.32 9.289 14.258 1 98.62 76 MET A O 1
ATOM 565 N N . GLY A 1 77 ? -7.266 10.125 14.562 1 98.69 77 GLY A N 1
ATOM 566 C CA . GLY A 1 77 ? -7.207 9.711 15.953 1 98.69 77 GLY A CA 1
ATOM 567 C C . GLY A 1 77 ? -6.867 8.242 16.125 1 98.69 77 GLY A C 1
ATOM 568 O O . GLY A 1 77 ? -7.348 7.59 17.047 1 98.69 77 GLY A O 1
ATOM 569 N N . ALA A 1 78 ? -6.062 7.688 15.297 1 98.69 78 ALA A N 1
ATOM 570 C CA . ALA A 1 78 ? -5.746 6.262 15.32 1 98.69 78 ALA A CA 1
ATOM 571 C C . ALA A 1 78 ? -4.344 6.02 15.875 1 98.69 78 ALA A C 1
ATOM 573 O O . ALA A 1 78 ? -3.416 6.781 15.586 1 98.69 78 ALA A O 1
ATOM 574 N N . THR A 1 79 ? -4.172 4.941 16.641 1 98.5 79 THR A N 1
ATOM 575 C CA . THR A 1 79 ? -2.855 4.488 17.062 1 98.5 79 THR A CA 1
ATOM 576 C C . THR A 1 79 ? -2.168 3.688 15.969 1 98.5 79 THR A C 1
ATOM 578 O O . THR A 1 79 ? -2.672 2.646 15.539 1 98.5 79 THR A O 1
ATOM 581 N N . PRO A 1 80 ? -1.021 4.164 15.484 1 98.62 80 PRO A N 1
ATOM 582 C CA . PRO A 1 80 ? -0.323 3.414 14.438 1 98.62 80 PRO A CA 1
ATOM 583 C C . PRO A 1 80 ? -0.005 1.979 14.859 1 98.62 80 PRO A C 1
ATOM 585 O O . PRO A 1 80 ? 0.371 1.735 16 1 98.62 80 PRO A O 1
ATOM 588 N N . ARG A 1 81 ? -0.152 0.986 13.914 1 97.81 81 ARG A N 1
ATOM 589 C CA . ARG A 1 81 ? 0.082 -0.41 14.273 1 97.81 81 ARG A CA 1
ATOM 590 C C . ARG A 1 81 ? 1.068 -1.063 13.312 1 97.81 81 ARG A C 1
ATOM 592 O O . ARG A 1 81 ? 2.076 -1.632 13.742 1 97.81 81 ARG A O 1
ATOM 599 N N . TRP A 1 82 ? 0.782 -0.991 12.031 1 98.31 82 TRP A N 1
ATOM 600 C CA . TRP A 1 82 ? 1.641 -1.667 11.07 1 98.31 82 TRP A CA 1
ATOM 601 C C . TRP A 1 82 ? 1.627 -0.943 9.727 1 98.31 82 TRP A C 1
ATOM 603 O O . TRP A 1 82 ? 0.766 -0.094 9.477 1 98.31 82 TRP A O 1
ATOM 613 N N . PHE A 1 83 ? 2.609 -1.16 8.938 1 98.81 83 PHE A N 1
ATOM 614 C CA . PHE A 1 83 ? 2.633 -0.663 7.57 1 98.81 83 PHE A CA 1
ATOM 615 C C . PHE A 1 83 ? 3.367 -1.635 6.652 1 98.81 83 PHE A C 1
ATOM 617 O O . PHE A 1 83 ? 4.09 -2.516 7.125 1 98.81 83 PHE A O 1
ATOM 624 N N . VAL A 1 84 ? 3.074 -1.536 5.34 1 98.81 84 VAL A N 1
ATOM 625 C CA . VAL A 1 84 ? 3.834 -2.184 4.277 1 98.81 84 VAL A CA 1
ATOM 626 C C . VAL A 1 84 ? 4.438 -1.127 3.355 1 98.81 84 VAL A C 1
ATOM 628 O O . VAL A 1 84 ? 3.92 -0.011 3.256 1 98.81 84 VAL A O 1
ATOM 631 N N . CYS A 1 85 ? 5.539 -1.522 2.736 1 98.69 85 CYS A N 1
ATOM 632 C CA . CYS A 1 85 ? 6.285 -0.567 1.927 1 98.69 85 CYS A CA 1
ATOM 633 C C . CYS A 1 85 ? 6.648 -1.165 0.572 1 98.69 85 CYS A C 1
ATOM 635 O O . CYS A 1 85 ? 7.316 -2.197 0.503 1 98.69 85 CYS A O 1
ATOM 637 N N . ALA A 1 86 ? 6.207 -0.566 -0.492 1 98.56 86 ALA A N 1
ATOM 638 C CA . ALA A 1 86 ? 6.656 -0.898 -1.842 1 98.56 86 ALA A CA 1
ATOM 639 C C . ALA A 1 86 ? 7.707 0.095 -2.33 1 98.56 86 ALA A C 1
ATOM 641 O O . ALA A 1 86 ? 7.441 1.297 -2.414 1 98.56 86 ALA A O 1
ATOM 642 N N . LEU A 1 87 ? 8.883 -0.401 -2.66 1 98.06 87 LEU A N 1
ATOM 643 C CA . LEU A 1 87 ? 9.977 0.42 -3.158 1 98.06 87 LEU A CA 1
ATOM 644 C C . LEU A 1 87 ? 10.219 0.168 -4.645 1 98.06 87 LEU A C 1
ATOM 646 O O . LEU A 1 87 ? 10.484 -0.965 -5.051 1 98.06 87 LEU A O 1
ATOM 650 N N . ALA A 1 88 ? 10.062 1.156 -5.449 1 97.56 88 ALA A N 1
ATOM 651 C CA . ALA A 1 88 ? 10.461 1.159 -6.852 1 97.56 88 ALA A CA 1
ATOM 652 C C . ALA A 1 88 ? 11.75 1.953 -7.055 1 97.56 88 ALA A C 1
ATOM 654 O O . ALA A 1 88 ? 11.805 3.148 -6.754 1 97.56 88 ALA A O 1
ATOM 655 N N . LEU A 1 89 ? 12.773 1.295 -7.559 1 96.06 89 LEU A N 1
ATOM 656 C CA . LEU A 1 89 ? 14.102 1.902 -7.574 1 96.06 89 LEU A CA 1
ATOM 657 C C . LEU A 1 89 ? 14.766 1.716 -8.938 1 96.06 89 LEU A C 1
ATOM 659 O O . LEU A 1 89 ? 14.555 0.697 -9.602 1 96.06 89 LEU A O 1
ATOM 663 N N . PRO A 1 90 ? 15.641 2.686 -9.25 1 95.19 90 PRO A N 1
ATOM 664 C CA . PRO A 1 90 ? 16.5 2.426 -10.406 1 95.19 90 PRO A CA 1
ATOM 665 C C . PRO A 1 90 ? 17.406 1.206 -10.211 1 95.19 90 PRO A C 1
ATOM 667 O O . PRO A 1 90 ? 17.797 0.902 -9.086 1 95.19 90 PRO A O 1
ATOM 670 N N . LYS A 1 91 ? 17.719 0.542 -11.266 1 91.19 91 LYS A N 1
ATOM 671 C CA . LYS A 1 91 ? 18.484 -0.699 -11.219 1 91.19 91 LYS A CA 1
ATOM 672 C C . LYS A 1 91 ? 19.844 -0.477 -10.57 1 91.19 91 LYS A C 1
ATOM 674 O O . LYS A 1 91 ? 20.391 -1.376 -9.922 1 91.19 91 LYS A O 1
ATOM 679 N N . ASP A 1 92 ? 20.344 0.728 -10.672 1 91.69 92 ASP A N 1
ATOM 680 C CA . ASP A 1 92 ? 21.672 1.017 -10.148 1 91.69 92 ASP A CA 1
ATOM 681 C C . ASP A 1 92 ? 21.594 1.795 -8.836 1 91.69 92 ASP A C 1
ATOM 683 O O . ASP A 1 92 ? 22.547 2.488 -8.461 1 91.69 92 ASP A O 1
ATOM 687 N N . TYR A 1 93 ? 20.453 1.731 -8.234 1 93.69 93 TYR A N 1
ATOM 688 C CA . TYR A 1 93 ? 20.312 2.449 -6.973 1 93.69 93 TYR A CA 1
ATOM 689 C C . TYR A 1 93 ? 21.344 1.973 -5.961 1 93.69 93 TYR A C 1
ATOM 691 O O . TYR A 1 93 ? 21.438 0.778 -5.664 1 93.69 93 TYR A O 1
ATOM 699 N N . PRO A 1 94 ? 22.141 2.814 -5.352 1 94.06 94 PRO A N 1
ATOM 700 C CA . PRO A 1 94 ? 23.234 2.393 -4.465 1 94.06 94 PRO A CA 1
ATOM 701 C C . PRO A 1 94 ? 22.734 1.794 -3.154 1 94.06 94 PRO A C 1
ATOM 703 O O . PRO A 1 94 ? 21.797 2.332 -2.541 1 94.06 94 PRO A O 1
ATOM 706 N N . LEU A 1 95 ? 23.375 0.771 -2.707 1 93.44 95 LEU A N 1
ATOM 707 C CA . LEU A 1 95 ? 23.016 0.089 -1.468 1 93.44 95 LEU A CA 1
ATOM 708 C C . LEU A 1 95 ? 23.141 1.03 -0.274 1 93.44 95 LEU A C 1
ATOM 710 O O . LEU A 1 95 ? 22.359 0.947 0.67 1 93.44 95 LEU A O 1
ATOM 714 N N . ARG A 1 96 ? 24.094 1.899 -0.29 1 94.75 96 ARG A N 1
ATOM 715 C CA . ARG A 1 96 ? 24.266 2.865 0.79 1 94.75 96 ARG A CA 1
ATOM 716 C C . ARG A 1 96 ? 23.047 3.775 0.92 1 94.75 96 ARG A C 1
ATOM 718 O O . ARG A 1 96 ? 22.672 4.148 2.029 1 94.75 96 ARG A O 1
ATOM 725 N N . GLU A 1 97 ? 22.547 4.16 -0.227 1 96.81 97 GLU A N 1
ATOM 726 C CA . GLU A 1 97 ? 21.359 5.012 -0.215 1 96.81 97 GLU A CA 1
ATOM 727 C C . GLU A 1 97 ? 20.141 4.254 0.297 1 96.81 97 GLU A C 1
ATOM 729 O O . GLU A 1 97 ? 19.297 4.82 0.993 1 96.81 97 GLU A O 1
ATOM 734 N N . LEU A 1 98 ? 20.062 3.002 -0.083 1 97.06 98 LEU A N 1
ATOM 735 C CA . LEU A 1 98 ? 18.984 2.17 0.438 1 97.06 98 LEU A CA 1
ATOM 736 C C . LEU A 1 98 ? 19.062 2.076 1.958 1 97.06 98 LEU A C 1
ATOM 738 O O . LEU A 1 98 ? 18.031 2.15 2.637 1 97.06 98 LEU A O 1
ATOM 742 N N . THR A 1 99 ? 20.219 1.915 2.482 1 97.31 99 THR A N 1
ATOM 743 C CA . THR A 1 99 ? 20.438 1.853 3.922 1 97.31 99 THR A CA 1
ATOM 744 C C . THR A 1 99 ? 20 3.15 4.598 1 97.31 99 THR A C 1
ATOM 746 O O . THR A 1 99 ? 19.359 3.121 5.645 1 97.31 99 THR A O 1
ATOM 749 N N . GLY A 1 100 ? 20.406 4.262 4.035 1 98.38 100 GLY A N 1
ATOM 750 C CA . GLY A 1 100 ? 19.984 5.547 4.566 1 98.38 100 GLY A CA 1
ATOM 751 C C . GLY A 1 100 ? 18.469 5.715 4.594 1 98.38 100 GLY A C 1
ATOM 752 O O . GLY A 1 100 ? 17.906 6.203 5.578 1 98.38 100 GLY A O 1
ATOM 753 N N . LEU A 1 101 ? 17.875 5.336 3.488 1 98.56 101 LEU A N 1
ATOM 754 C CA . LEU A 1 101 ? 16.422 5.395 3.389 1 98.56 101 LEU A CA 1
ATOM 755 C C . LEU A 1 101 ? 15.773 4.566 4.492 1 98.56 101 LEU A C 1
ATOM 757 O O . LEU A 1 101 ? 14.883 5.055 5.195 1 98.56 101 LEU A O 1
ATOM 761 N N . ALA A 1 102 ? 16.25 3.357 4.668 1 98.56 102 ALA A N 1
ATOM 762 C CA . ALA A 1 102 ? 15.734 2.457 5.691 1 98.56 102 ALA A CA 1
ATOM 763 C C . ALA A 1 102 ? 15.93 3.035 7.09 1 98.56 102 ALA A C 1
ATOM 765 O O . ALA A 1 102 ? 15.031 2.971 7.93 1 98.56 102 ALA A O 1
ATOM 766 N N . ARG A 1 103 ? 17.031 3.586 7.352 1 98.44 103 ARG A N 1
ATOM 767 C CA . ARG A 1 103 ? 17.344 4.133 8.664 1 98.44 103 ARG A CA 1
ATOM 768 C C . ARG A 1 103 ? 16.406 5.277 9.031 1 98.44 103 ARG A C 1
ATOM 770 O O . ARG A 1 103 ? 15.906 5.344 10.156 1 98.44 103 ARG A O 1
ATOM 777 N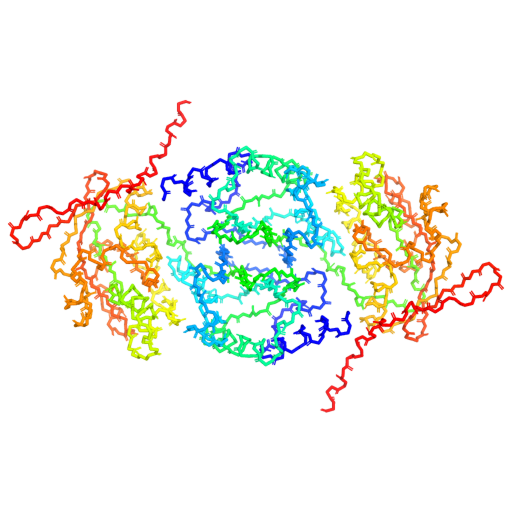 N . GLY A 1 104 ? 16.219 6.184 8.078 1 98.81 104 GLY A N 1
ATOM 778 C CA . GLY A 1 104 ? 15.297 7.281 8.32 1 98.81 104 GLY A CA 1
ATOM 779 C C . GLY A 1 104 ? 13.875 6.82 8.578 1 98.81 104 GLY A C 1
ATOM 780 O O . GLY A 1 104 ? 13.203 7.324 9.484 1 98.81 104 GLY A O 1
ATOM 781 N N . MET A 1 105 ? 13.469 5.902 7.809 1 98.88 105 MET A N 1
ATOM 782 C CA . MET A 1 105 ? 12.133 5.344 7.961 1 98.88 105 MET A CA 1
ATOM 783 C C . MET A 1 105 ? 12 4.602 9.289 1 98.88 105 MET A C 1
ATOM 785 O O . MET A 1 105 ? 11.023 4.797 10.016 1 98.88 105 MET A O 1
ATOM 789 N N . ALA A 1 106 ? 12.984 3.787 9.625 1 98.81 106 ALA A N 1
ATOM 790 C CA . ALA A 1 106 ? 12.977 2.957 10.828 1 98.81 106 ALA A CA 1
ATOM 791 C C . ALA A 1 106 ? 12.992 3.818 12.086 1 98.81 106 ALA A C 1
ATOM 793 O O . ALA A 1 106 ? 12.359 3.473 13.086 1 98.81 106 ALA A O 1
ATOM 794 N N . ALA A 1 107 ? 13.734 4.848 12.062 1 98.75 107 ALA A N 1
ATOM 795 C CA . ALA A 1 107 ? 13.789 5.738 13.219 1 98.75 107 ALA A CA 1
ATOM 796 C C . ALA A 1 107 ? 12.406 6.293 13.539 1 98.75 107 ALA A C 1
ATOM 798 O O . ALA A 1 107 ? 11.992 6.312 14.703 1 98.75 107 ALA A O 1
ATOM 799 N N . LEU A 1 108 ? 11.766 6.695 12.508 1 98.81 108 LEU A N 1
ATOM 800 C CA . LEU A 1 108 ? 10.422 7.227 12.727 1 98.81 108 LEU A CA 1
ATOM 801 C C . LEU A 1 108 ? 9.453 6.121 13.133 1 98.81 108 LEU A C 1
ATOM 803 O O . LEU A 1 108 ? 8.594 6.328 13.992 1 98.81 108 LEU A O 1
ATOM 807 N N . ALA A 1 109 ? 9.562 4.949 12.508 1 98.81 109 ALA A N 1
ATOM 808 C CA . ALA A 1 109 ? 8.734 3.805 12.875 1 98.81 109 ALA A CA 1
ATOM 809 C C . ALA A 1 109 ? 8.883 3.475 14.359 1 98.81 109 ALA A C 1
ATOM 811 O O . ALA A 1 109 ? 7.895 3.23 15.047 1 98.81 109 ALA A O 1
ATOM 812 N N . THR A 1 110 ? 10.07 3.488 14.836 1 98.31 110 THR A N 1
ATOM 813 C CA . THR A 1 110 ? 10.352 3.207 16.234 1 98.31 110 THR A CA 1
ATOM 814 C C . THR A 1 110 ? 9.711 4.258 17.141 1 98.31 110 THR A C 1
ATOM 816 O O . THR A 1 110 ? 9.078 3.924 18.141 1 98.31 110 THR A O 1
ATOM 819 N N . ALA A 1 111 ? 9.852 5.465 16.75 1 98.38 111 ALA A N 1
ATOM 820 C CA . ALA A 1 111 ? 9.32 6.57 17.547 1 98.38 111 ALA A CA 1
ATOM 821 C C . ALA A 1 111 ? 7.809 6.461 17.703 1 98.38 111 ALA A C 1
ATOM 823 O O . ALA A 1 111 ? 7.25 6.859 18.719 1 98.38 111 ALA A O 1
ATOM 824 N N . HIS A 1 112 ? 7.145 5.91 16.719 1 98.56 112 HIS A N 1
ATOM 825 C CA . HIS A 1 112 ? 5.688 5.844 16.75 1 98.56 112 HIS A CA 1
ATOM 826 C C . HIS A 1 112 ? 5.203 4.414 16.969 1 98.56 112 HIS A C 1
ATOM 828 O O . HIS A 1 112 ? 4.012 4.133 16.844 1 98.56 112 HIS A O 1
ATOM 834 N N . ARG A 1 113 ? 6.121 3.492 17.219 1 97.69 113 ARG A N 1
ATOM 835 C CA . ARG A 1 113 ? 5.844 2.096 17.531 1 97.69 113 ARG A CA 1
ATOM 836 C C . ARG A 1 113 ? 4.977 1.447 16.469 1 97.69 113 ARG A C 1
ATOM 838 O O . ARG A 1 113 ? 3.986 0.781 16.781 1 97.69 113 ARG A O 1
ATOM 845 N N . ILE A 1 114 ? 5.27 1.728 15.281 1 98.38 114 ILE A N 1
ATOM 846 C CA . ILE A 1 114 ? 4.609 1.087 14.148 1 98.38 114 ILE A CA 1
ATOM 847 C C . ILE A 1 114 ? 5.543 0.058 13.516 1 98.38 114 ILE A C 1
ATOM 849 O O . ILE A 1 114 ? 6.754 0.282 13.43 1 98.38 114 ILE A O 1
ATOM 853 N N . ALA A 1 115 ? 4.977 -1.061 13.031 1 98.19 115 ALA A N 1
ATOM 854 C CA . ALA A 1 115 ? 5.805 -2.176 12.586 1 98.19 115 ALA A CA 1
ATOM 855 C C . ALA A 1 115 ? 5.746 -2.326 11.062 1 98.19 115 ALA A C 1
ATOM 857 O O . ALA A 1 115 ? 4.664 -2.301 10.477 1 98.19 115 ALA A O 1
ATOM 858 N N . LEU A 1 116 ? 6.902 -2.414 10.438 1 98.56 116 LEU A N 1
ATOM 859 C CA . LEU A 1 116 ? 6.965 -2.871 9.047 1 98.56 116 LEU A CA 1
ATOM 860 C C . LEU A 1 116 ? 6.68 -4.367 8.953 1 98.56 116 LEU A C 1
ATOM 862 O O . LEU A 1 116 ? 7.441 -5.18 9.477 1 98.56 116 LEU A O 1
ATOM 866 N N . VAL A 1 117 ? 5.594 -4.754 8.219 1 98.19 117 VAL A N 1
ATOM 867 C CA . VAL A 1 117 ? 5.184 -6.152 8.297 1 98.19 117 VAL A CA 1
ATOM 868 C C . VAL A 1 117 ? 5.355 -6.82 6.938 1 98.19 117 VAL A C 1
ATOM 870 O O . VAL A 1 117 ? 5.18 -8.031 6.809 1 98.19 117 VAL A O 1
ATOM 873 N N . GLY A 1 118 ? 5.676 -6.074 5.91 1 96.88 118 GLY A N 1
ATOM 874 C CA . GLY A 1 118 ? 5.844 -6.598 4.562 1 96.88 118 GLY A CA 1
ATOM 875 C C . GLY A 1 118 ? 6.238 -5.535 3.555 1 96.88 118 GLY A C 1
ATOM 876 O O . GLY A 1 118 ? 6.375 -4.359 3.904 1 96.88 118 GLY A O 1
ATOM 877 N N . GLY A 1 119 ? 6.41 -6.02 2.303 1 96.38 119 GLY A N 1
ATOM 878 C CA . GLY A 1 119 ? 6.801 -5.055 1.284 1 96.38 119 GLY A CA 1
ATOM 879 C C . GLY A 1 119 ? 7.035 -5.688 -0.076 1 96.38 119 GLY A C 1
ATOM 880 O O . GLY A 1 119 ? 6.727 -6.863 -0.281 1 96.38 119 GLY A O 1
ATOM 881 N N . ASN A 1 120 ? 7.461 -4.832 -0.954 1 95.31 120 ASN A N 1
ATOM 882 C CA . ASN A 1 120 ? 7.762 -5.16 -2.344 1 95.31 120 ASN A CA 1
ATOM 883 C C . ASN A 1 120 ? 8.922 -4.32 -2.881 1 95.31 120 ASN A C 1
ATOM 885 O O . ASN A 1 120 ? 9.031 -3.135 -2.566 1 95.31 120 ASN A O 1
ATOM 889 N N . PHE A 1 121 ? 9.781 -4.945 -3.598 1 94.94 121 PHE A N 1
ATOM 890 C CA . PHE A 1 121 ? 10.836 -4.266 -4.332 1 94.94 121 PHE A CA 1
ATOM 891 C C . PHE A 1 121 ? 10.672 -4.469 -5.832 1 94.94 121 PHE A C 1
ATOM 893 O O . PHE A 1 121 ? 10.43 -5.586 -6.289 1 94.94 121 PHE A O 1
ATOM 900 N N . THR A 1 122 ? 10.805 -3.426 -6.562 1 95.44 122 THR A N 1
ATOM 901 C CA . THR A 1 122 ? 10.727 -3.52 -8.016 1 95.44 122 THR A CA 1
ATOM 902 C C . THR A 1 122 ? 11.625 -2.475 -8.672 1 95.44 122 THR A C 1
ATOM 904 O O . THR A 1 122 ? 11.977 -1.471 -8.047 1 95.44 122 THR A O 1
ATOM 907 N N . SER A 1 123 ? 12.047 -2.76 -9.898 1 95.88 123 SER A N 1
ATOM 908 C CA . SER A 1 123 ? 12.805 -1.781 -10.672 1 95.88 123 SER A CA 1
ATOM 909 C C . SER A 1 123 ? 11.898 -0.677 -11.203 1 95.88 123 SER A C 1
ATOM 911 O O . SER A 1 123 ? 10.703 -0.894 -11.414 1 95.88 123 SER A O 1
ATOM 913 N N . ALA A 1 124 ? 12.508 0.485 -11.406 1 97.19 124 ALA A N 1
ATOM 914 C CA . ALA A 1 124 ? 11.805 1.636 -11.969 1 97.19 124 ALA A CA 1
ATOM 915 C C . ALA A 1 124 ? 12.797 2.668 -12.508 1 97.19 124 ALA A C 1
ATOM 917 O O . ALA A 1 124 ? 14 2.572 -12.25 1 97.19 124 ALA A O 1
ATOM 918 N N . ARG A 1 125 ? 12.234 3.619 -13.273 1 96 125 ARG A N 1
ATOM 919 C CA . ARG A 1 125 ? 13.07 4.684 -13.82 1 96 125 ARG A CA 1
ATOM 920 C C . ARG A 1 125 ? 13.453 5.688 -12.734 1 96 125 ARG A C 1
ATOM 922 O O . ARG A 1 125 ? 14.508 6.316 -12.812 1 96 125 ARG A O 1
ATOM 929 N N . GLU A 1 126 ? 12.57 5.914 -11.773 1 96.75 126 GLU A N 1
ATOM 930 C CA . GLU A 1 126 ? 12.805 6.848 -10.68 1 96.75 126 GLU A CA 1
ATOM 931 C C . GLU A 1 126 ? 12.43 6.227 -9.336 1 96.75 126 GLU A C 1
ATOM 933 O O . GLU A 1 126 ? 11.68 5.246 -9.281 1 96.75 126 GLU A O 1
ATOM 938 N N . LEU A 1 127 ? 13.016 6.816 -8.266 1 97.94 127 LEU A N 1
ATOM 939 C CA . LEU A 1 127 ? 12.727 6.32 -6.922 1 97.94 127 LEU A CA 1
ATOM 940 C C . LEU A 1 127 ? 11.312 6.691 -6.492 1 97.94 127 LEU A C 1
ATOM 942 O O . LEU A 1 127 ? 10.922 7.859 -6.59 1 97.94 127 LEU A O 1
ATOM 946 N N . SER A 1 128 ? 10.555 5.762 -6.105 1 98.38 128 SER A N 1
ATOM 947 C CA . SER A 1 128 ? 9.242 5.965 -5.508 1 98.38 128 SER A CA 1
ATOM 948 C C . SER A 1 128 ? 9.039 5.059 -4.297 1 98.38 128 SER A C 1
ATOM 950 O O . SER A 1 128 ? 9.43 3.893 -4.312 1 98.38 128 SER A O 1
ATOM 952 N N . VAL A 1 129 ? 8.547 5.637 -3.229 1 98.81 129 VAL A N 1
ATOM 953 C CA . VAL A 1 129 ? 8.219 4.91 -2.008 1 98.81 129 VAL A CA 1
ATOM 954 C C . VAL A 1 129 ? 6.715 4.992 -1.751 1 98.81 129 VAL A C 1
ATOM 956 O O . VAL A 1 129 ? 6.168 6.082 -1.554 1 98.81 129 VAL A O 1
ATOM 959 N N . THR A 1 130 ? 6.047 3.855 -1.828 1 98.88 130 THR A N 1
ATOM 960 C CA . THR A 1 130 ? 4.621 3.799 -1.523 1 98.88 130 THR A CA 1
ATOM 961 C C . THR A 1 130 ? 4.375 3.021 -0.233 1 98.88 130 THR A C 1
ATOM 963 O O . THR A 1 130 ? 4.789 1.868 -0.107 1 98.88 130 THR A O 1
ATOM 966 N N . ILE A 1 131 ? 3.723 3.717 0.669 1 98.94 131 ILE A N 1
ATOM 967 C CA . ILE A 1 131 ? 3.451 3.104 1.965 1 98.94 131 ILE A CA 1
ATOM 968 C C . ILE A 1 131 ? 1.944 3.023 2.193 1 98.94 131 ILE A C 1
ATOM 970 O O . ILE A 1 131 ? 1.213 3.969 1.888 1 98.94 131 ILE A O 1
ATOM 974 N N . THR A 1 132 ? 1.491 1.876 2.596 1 98.94 132 THR A N 1
ATOM 975 C CA . THR A 1 132 ? 0.182 1.726 3.223 1 98.94 132 THR A CA 1
ATOM 976 C C . THR A 1 132 ? 0.326 1.487 4.723 1 98.94 132 THR A C 1
ATOM 978 O O . THR A 1 132 ? 1.056 0.588 5.145 1 98.94 132 THR A O 1
ATOM 981 N N . ALA A 1 133 ? -0.292 2.338 5.48 1 98.94 133 ALA A N 1
ATOM 982 C CA . ALA A 1 133 ? -0.208 2.25 6.938 1 98.94 133 ALA A CA 1
ATOM 983 C C . ALA A 1 133 ? -1.588 2.051 7.555 1 98.94 133 ALA A C 1
ATOM 985 O O . ALA A 1 133 ? -2.594 2.512 7.008 1 98.94 133 ALA A O 1
ATOM 986 N N . ALA A 1 134 ? -1.577 1.363 8.688 1 98.5 134 ALA A N 1
ATOM 987 C CA . ALA A 1 134 ? -2.822 1.128 9.414 1 98.5 134 ALA A CA 1
ATOM 988 C C . ALA A 1 134 ? -2.674 1.498 10.891 1 98.5 134 ALA A C 1
ATOM 990 O O . ALA A 1 134 ? -1.585 1.389 11.453 1 98.5 134 ALA A O 1
ATOM 991 N N . GLY A 1 135 ? -3.705 1.986 11.414 1 98.44 135 GLY A N 1
ATOM 992 C CA . GLY A 1 135 ? -3.832 2.273 12.836 1 98.44 135 GLY A CA 1
ATOM 993 C C . GLY A 1 135 ? -5.141 1.783 13.43 1 98.44 135 GLY A C 1
ATOM 994 O O . GLY A 1 135 ? -6.086 1.483 12.695 1 98.44 135 GLY A O 1
ATOM 995 N N . GLU A 1 136 ? -5.199 1.712 14.703 1 97.69 136 GLU A N 1
ATOM 996 C CA . GLU A 1 136 ? -6.367 1.211 15.422 1 97.69 136 GLU A CA 1
ATOM 997 C C . GLU A 1 136 ? -7.098 2.34 16.141 1 97.69 136 GLU A C 1
ATOM 999 O O . GLU A 1 136 ? -6.461 3.221 16.734 1 97.69 136 GLU A O 1
ATOM 1004 N N . LEU A 1 137 ? -8.367 2.25 16.078 1 97.88 137 LEU A N 1
ATOM 1005 C CA . LEU A 1 137 ? -9.203 3.236 16.75 1 97.88 137 LEU A CA 1
ATOM 1006 C C . LEU A 1 137 ? -9.703 2.703 18.094 1 97.88 137 LEU A C 1
ATOM 1008 O O . LEU A 1 137 ? -10.164 1.563 18.172 1 97.88 137 LEU A O 1
ATOM 1012 N N . SER A 1 138 ? -9.625 3.531 19.125 1 95.81 138 SER A N 1
ATOM 1013 C CA . SER A 1 138 ? -10.227 3.211 20.422 1 95.81 138 SER A CA 1
ATOM 1014 C C . SER A 1 138 ? -11.539 3.949 20.609 1 95.81 138 SER A C 1
ATOM 1016 O O . SER A 1 138 ? -12.289 3.664 21.547 1 95.81 138 SER A O 1
ATOM 1018 N N . ARG A 1 139 ? -11.789 4.879 19.781 1 95.38 139 ARG A N 1
ATOM 1019 C CA . ARG A 1 139 ? -13.008 5.68 19.734 1 95.38 139 ARG A CA 1
ATOM 1020 C C . ARG A 1 139 ? -13.516 5.832 18.312 1 95.38 139 ARG A C 1
ATOM 1022 O O . ARG A 1 139 ? -12.891 5.328 17.375 1 95.38 139 ARG A O 1
ATOM 1029 N N . ALA A 1 140 ? -14.68 6.473 18.234 1 96.31 140 ALA A N 1
ATOM 1030 C CA . ALA A 1 140 ? -15.141 6.801 16.891 1 96.31 140 ALA A CA 1
ATOM 1031 C C . ALA A 1 140 ? -14.094 7.617 16.125 1 96.31 140 ALA A C 1
ATOM 1033 O O . ALA A 1 140 ? -13.422 8.469 16.719 1 96.31 140 ALA A O 1
ATOM 1034 N N . PRO A 1 141 ? -13.93 7.359 14.844 1 97.69 141 PRO A N 1
ATOM 1035 C CA . PRO A 1 141 ? -12.93 8.109 14.07 1 97.69 141 PRO A CA 1
ATOM 1036 C C . PRO A 1 141 ? -13.25 9.594 13.977 1 97.69 141 PRO A C 1
ATOM 1038 O O . PRO A 1 141 ? -14.422 9.969 13.844 1 97.69 141 PRO A O 1
ATOM 1041 N N . LEU A 1 142 ? -12.227 10.398 14.031 1 98.06 142 LEU A N 1
ATOM 1042 C CA . LEU A 1 142 ? -12.344 11.797 13.633 1 98.06 142 LEU A CA 1
ATOM 1043 C C . LEU A 1 142 ? -12.359 11.93 12.117 1 98.06 142 LEU A C 1
ATOM 1045 O O . LEU A 1 142 ? -11.328 11.742 11.461 1 98.06 142 LEU A O 1
ATOM 1049 N N . THR A 1 143 ? -13.508 12.188 11.57 1 98.38 143 THR A N 1
ATOM 1050 C CA . THR A 1 143 ? -13.609 12.375 10.125 1 98.38 143 THR A CA 1
ATOM 1051 C C . THR A 1 143 ? -13.672 13.852 9.773 1 98.38 143 THR A C 1
ATOM 1053 O O . THR A 1 143 ? -13.734 14.711 10.656 1 98.38 143 THR A O 1
ATOM 1056 N N . ARG A 1 144 ? -13.633 14.141 8.492 1 98 144 ARG A N 1
ATOM 1057 C CA . ARG A 1 144 ? -13.758 15.508 8.008 1 98 144 ARG A CA 1
ATOM 1058 C C . ARG A 1 144 ? -15.195 16 8.125 1 98 144 ARG A C 1
ATOM 1060 O O . ARG A 1 144 ? -15.461 17.203 8.016 1 98 144 ARG A O 1
ATOM 1067 N N . ALA A 1 145 ? -16.125 15.211 8.406 1 97.75 145 ALA A N 1
ATOM 1068 C CA . ALA A 1 145 ? -17.531 15.516 8.195 1 97.75 145 ALA A CA 1
ATOM 1069 C C . ALA A 1 145 ? -18.234 15.805 9.523 1 97.75 145 ALA A C 1
ATOM 1071 O O . ALA A 1 145 ? -19.453 15.945 9.57 1 97.75 145 ALA A O 1
ATOM 1072 N N . GLY A 1 146 ? -17.578 16.031 10.555 1 98.25 146 GLY A N 1
ATOM 1073 C CA . GLY A 1 146 ? -18.219 16.094 11.859 1 98.25 146 GLY A CA 1
ATOM 1074 C C . GLY A 1 146 ? -18.406 17.5 12.375 1 98.25 146 GLY A C 1
ATOM 1075 O O . GLY A 1 146 ? -19.062 17.719 13.391 1 98.25 146 GLY A O 1
ATOM 1076 N N . ALA A 1 147 ? -17.875 18.484 11.664 1 98.81 147 ALA A N 1
ATOM 1077 C CA . ALA A 1 147 ? -17.953 19.859 12.148 1 98.81 147 ALA A CA 1
ATOM 1078 C C . ALA A 1 147 ? -19.375 20.391 12.117 1 98.81 147 ALA A C 1
ATOM 1080 O O . ALA A 1 147 ? -20.141 20.047 11.211 1 98.81 147 ALA A O 1
ATOM 1081 N N . ARG A 1 148 ? -19.703 21.203 13.094 1 98.69 148 ARG A N 1
ATOM 1082 C CA . ARG A 1 148 ? -21.016 21.828 13.188 1 98.69 148 ARG A CA 1
ATOM 1083 C C . ARG A 1 148 ? -20.906 23.344 13.359 1 98.69 148 ARG A C 1
ATOM 1085 O O . ARG A 1 148 ? -19.906 23.844 13.867 1 98.69 148 ARG A O 1
ATOM 1092 N N . PRO A 1 149 ? -22.047 24.016 12.883 1 98.75 149 PRO A N 1
ATOM 1093 C CA . PRO A 1 149 ? -22.047 25.438 13.203 1 98.75 149 PRO A CA 1
ATOM 1094 C C . PRO A 1 149 ? -21.859 25.719 14.688 1 98.75 149 PRO A C 1
ATOM 1096 O O . PRO A 1 149 ? -22.5 25.078 15.531 1 98.75 149 PRO A O 1
ATOM 1099 N N . GLY A 1 150 ? -20.969 26.625 14.961 1 98.69 150 GLY A N 1
ATOM 1100 C CA . GLY A 1 150 ? -20.656 26.953 16.344 1 98.69 150 GLY A CA 1
ATOM 1101 C C . GLY A 1 150 ? -19.344 26.359 16.812 1 98.69 150 GLY A C 1
ATOM 1102 O O . GLY A 1 150 ? -18.734 26.859 17.75 1 98.69 150 GLY A O 1
ATOM 1103 N N . ASP A 1 151 ? -18.875 25.281 16.188 1 98.88 151 ASP A N 1
ATOM 1104 C CA . ASP A 1 151 ? -17.594 24.688 16.531 1 98.88 151 ASP A CA 1
ATOM 1105 C C . ASP A 1 151 ? -16.453 25.688 16.328 1 98.88 151 ASP A C 1
ATOM 1107 O O . ASP A 1 151 ? -16.516 26.531 15.43 1 98.88 151 ASP A O 1
ATOM 1111 N N . LEU A 1 152 ? -15.5 25.547 17.172 1 98.88 152 LEU A N 1
ATOM 1112 C CA . LEU A 1 152 ? -14.297 26.375 17.062 1 98.88 152 LEU A CA 1
ATOM 1113 C C . LEU A 1 152 ? -13.258 25.703 16.156 1 98.88 152 LEU A C 1
ATOM 1115 O O . LEU A 1 152 ? -13.156 24.469 16.141 1 98.88 152 LEU A O 1
ATOM 1119 N N . LEU A 1 153 ? -12.57 26.516 15.406 1 98.88 153 LEU A N 1
ATOM 1120 C CA . LEU A 1 153 ? -11.578 26.047 14.453 1 98.88 153 LEU A CA 1
ATOM 1121 C C . LEU A 1 153 ? -10.164 26.203 15.008 1 98.88 153 LEU A C 1
ATOM 1123 O O . LEU A 1 153 ? -9.734 27.312 15.305 1 98.88 153 LEU A O 1
ATOM 1127 N N . TYR A 1 154 ? -9.445 25.031 15.125 1 98.94 154 TYR A N 1
ATOM 1128 C CA . TYR A 1 154 ? -8.078 25.031 15.633 1 98.94 154 TYR A CA 1
ATOM 1129 C C . TYR A 1 154 ? -7.117 24.469 14.594 1 98.94 154 TYR A C 1
ATOM 1131 O O . TYR A 1 154 ? -7.508 23.641 13.766 1 98.94 154 TYR A O 1
ATOM 1139 N N . VAL A 1 155 ? -5.895 24.906 14.617 1 98.88 155 VAL A N 1
ATOM 1140 C CA . VAL A 1 155 ? -4.809 24.281 13.875 1 98.88 155 VAL A CA 1
ATOM 1141 C C . VAL A 1 155 ? -3.604 24.078 14.797 1 98.88 155 VAL A C 1
ATOM 1143 O O . VAL A 1 155 ? -3.363 24.891 15.695 1 98.88 155 VAL A O 1
ATOM 1146 N N . SER A 1 156 ? -2.928 22.984 14.602 1 98.88 156 SER A N 1
ATOM 1147 C CA . SER A 1 156 ? -1.721 22.734 15.383 1 98.88 156 SER A CA 1
ATOM 1148 C C . SER A 1 156 ? -0.5 23.375 14.742 1 98.88 156 SER A C 1
ATOM 1150 O O . SER A 1 156 ? -0.518 23.703 13.547 1 98.88 156 SER A O 1
ATOM 1152 N N . GLY A 1 157 ? 0.527 23.594 15.57 1 98.31 157 GLY A N 1
ATOM 1153 C CA . GLY A 1 157 ? 1.821 24.031 15.07 1 98.31 157 GLY A CA 1
ATOM 1154 C C . GLY A 1 157 ? 1.754 25.344 14.305 1 98.31 157 GLY A C 1
ATOM 1155 O O . GLY A 1 157 ? 1.028 26.266 14.703 1 98.31 157 GLY A O 1
ATOM 1156 N N . THR A 1 158 ? 2.654 25.484 13.289 1 98.5 158 THR A N 1
ATOM 1157 C CA . THR A 1 158 ? 2.727 26.672 12.438 1 98.5 158 THR A CA 1
ATOM 1158 C C . THR A 1 158 ? 2.461 26.297 10.977 1 98.5 158 THR A C 1
ATOM 1160 O O . THR A 1 158 ? 2.598 25.141 10.594 1 98.5 158 THR A O 1
ATOM 1163 N N . LEU A 1 159 ? 2.043 27.266 10.25 1 98.19 159 LEU A N 1
ATOM 1164 C CA . LEU A 1 159 ? 1.683 27.062 8.852 1 98.19 159 LEU A CA 1
ATOM 1165 C C . LEU A 1 159 ? 2.688 27.734 7.93 1 98.19 159 LEU A C 1
ATOM 1167 O O . LEU A 1 159 ? 3.238 28.781 8.266 1 98.19 159 LEU A O 1
ATOM 1171 N N . GLY A 1 160 ? 2.906 27.078 6.766 1 98.12 160 GLY A N 1
ATOM 1172 C CA . GLY A 1 160 ? 3.691 27.688 5.707 1 98.12 160 GLY A CA 1
ATOM 1173 C C . GLY A 1 160 ? 5.168 27.359 5.785 1 98.12 160 GLY A C 1
ATOM 1174 O O . GLY A 1 160 ? 5.922 27.609 4.844 1 98.12 160 GLY A O 1
ATOM 1175 N N . ASP A 1 161 ? 5.625 26.75 6.84 1 98.56 161 ASP A N 1
ATOM 1176 C CA . ASP A 1 161 ? 7.043 26.469 7.008 1 98.56 161 ASP A CA 1
ATOM 1177 C C . ASP A 1 161 ? 7.535 25.484 5.941 1 98.56 161 ASP A C 1
ATOM 1179 O O . ASP A 1 161 ? 8.641 25.641 5.41 1 98.56 161 ASP A O 1
ATOM 1183 N N . ALA A 1 162 ? 6.75 24.484 5.676 1 98.31 162 ALA A N 1
ATOM 1184 C CA . ALA A 1 162 ? 7.141 23.516 4.648 1 98.31 162 ALA A CA 1
ATOM 1185 C C . ALA A 1 162 ? 7.266 24.188 3.285 1 98.31 162 ALA A C 1
ATOM 1187 O O . ALA A 1 162 ? 8.188 23.891 2.52 1 98.31 162 ALA A O 1
ATOM 1188 N N . ARG A 1 163 ? 6.344 25.078 2.963 1 97.81 163 ARG A N 1
ATOM 1189 C CA . ARG A 1 163 ? 6.406 25.828 1.713 1 97.81 163 ARG A CA 1
ATOM 1190 C C . ARG A 1 163 ? 7.672 26.672 1.65 1 97.81 163 ARG A C 1
ATOM 1192 O O . ARG A 1 163 ? 8.344 26.719 0.621 1 97.81 163 ARG A O 1
ATOM 1199 N N . LEU A 1 164 ? 7.914 27.391 2.709 1 98.5 164 LEU A N 1
ATOM 1200 C CA . LEU A 1 164 ? 9.141 28.172 2.77 1 98.5 164 LEU A CA 1
ATOM 1201 C C . LEU A 1 164 ? 10.367 27.281 2.596 1 98.5 164 LEU A C 1
ATOM 1203 O O . LEU A 1 164 ? 11.305 27.656 1.891 1 98.5 164 LEU A O 1
ATOM 1207 N N . GLY A 1 165 ? 10.344 26.141 3.262 1 98.69 165 GLY A N 1
ATOM 1208 C CA . GLY A 1 165 ? 11.422 25.188 3.1 1 98.69 165 GLY A CA 1
ATOM 1209 C C . GLY A 1 165 ? 11.633 24.766 1.658 1 98.69 165 GLY A C 1
ATOM 1210 O O . GLY A 1 165 ? 12.773 24.641 1.205 1 98.69 165 GLY A O 1
ATOM 1211 N N . LEU A 1 166 ? 10.586 24.531 0.954 1 97.94 166 LEU A N 1
ATOM 1212 C CA . LEU A 1 166 ? 10.672 24.172 -0.457 1 97.94 166 LEU A CA 1
ATOM 1213 C C . LEU A 1 166 ? 11.328 25.297 -1.264 1 97.94 166 LEU A C 1
ATOM 1215 O O . LEU A 1 166 ? 12.156 25.031 -2.137 1 97.94 166 LEU A O 1
ATOM 1219 N N . GLU A 1 167 ? 10.906 26.5 -1.004 1 97.81 167 GLU A N 1
ATOM 1220 C CA . GLU A 1 167 ? 11.508 27.641 -1.684 1 97.81 167 GLU A CA 1
ATOM 1221 C C . GLU A 1 167 ? 13 27.734 -1.397 1 97.81 167 GLU A C 1
ATOM 1223 O O . GLU A 1 167 ? 13.797 28.047 -2.293 1 97.81 167 GLU A O 1
ATOM 1228 N N . HIS A 1 168 ? 13.32 27.516 -0.148 1 98.38 168 HIS A N 1
ATOM 1229 C CA . HIS A 1 168 ? 14.734 27.531 0.222 1 98.38 168 HIS A CA 1
ATOM 1230 C C . HIS A 1 168 ? 15.508 26.438 -0.526 1 98.38 168 HIS A C 1
ATOM 1232 O O . HIS A 1 168 ? 16.594 26.703 -1.062 1 98.38 168 HIS A O 1
ATOM 1238 N N . LEU A 1 169 ? 15.016 25.25 -0.597 1 98.06 169 LEU A N 1
ATOM 1239 C CA . LEU A 1 169 ? 15.656 24.141 -1.309 1 98.06 169 LEU A CA 1
ATOM 1240 C C . LEU A 1 169 ? 15.836 24.484 -2.783 1 98.06 169 LEU A C 1
ATOM 1242 O O . LEU A 1 169 ? 16.891 24.219 -3.359 1 98.06 169 LEU A O 1
ATOM 1246 N N . ARG A 1 170 ? 14.828 25.047 -3.385 1 96.81 170 ARG A N 1
ATOM 1247 C CA . ARG A 1 170 ? 14.883 25.422 -4.793 1 96.81 170 ARG A CA 1
ATOM 1248 C C . ARG A 1 170 ? 15.93 26.5 -5.023 1 96.81 170 ARG A C 1
ATOM 1250 O O . ARG A 1 170 ? 16.531 26.578 -6.098 1 96.81 170 ARG A O 1
ATOM 1257 N N . ALA A 1 171 ? 16.141 27.312 -3.994 1 97.56 171 ALA A N 1
ATOM 1258 C CA . ALA A 1 171 ? 17.125 28.375 -4.066 1 97.56 171 ALA A CA 1
ATOM 1259 C C . ALA A 1 171 ? 18.531 27.859 -3.744 1 97.56 171 ALA A C 1
ATOM 1261 O O . ALA A 1 171 ? 19.5 28.625 -3.748 1 97.56 171 ALA A O 1
ATOM 1262 N N . GLY A 1 172 ? 18.594 26.609 -3.381 1 97.19 172 GLY A N 1
ATOM 1263 C CA . GLY A 1 172 ? 19.891 26 -3.16 1 97.19 172 GLY A CA 1
ATOM 1264 C C . GLY A 1 172 ? 20.281 25.922 -1.695 1 97.19 172 GLY A C 1
ATOM 1265 O O . GLY A 1 172 ? 21.359 25.422 -1.353 1 97.19 172 GLY A O 1
ATOM 1266 N N . LEU A 1 173 ? 19.406 26.406 -0.825 1 97.06 173 LEU A N 1
ATOM 1267 C CA . LEU A 1 173 ? 19.672 26.297 0.606 1 97.06 173 LEU A CA 1
ATOM 1268 C C . LEU A 1 173 ? 19.391 24.891 1.101 1 97.06 173 LEU A C 1
ATOM 1270 O O . LEU A 1 173 ? 18.438 24.234 0.646 1 97.06 173 LEU A O 1
ATOM 1274 N N . ARG A 1 174 ? 20.203 24.438 2.086 1 96.69 174 ARG A N 1
ATOM 1275 C CA . ARG A 1 174 ? 20.078 23.047 2.488 1 96.69 174 ARG A CA 1
ATOM 1276 C C . ARG A 1 174 ? 19.953 22.922 4 1 96.69 174 ARG A C 1
ATOM 1278 O O . ARG A 1 174 ? 19.797 21.812 4.527 1 96.69 174 ARG A O 1
ATOM 1285 N N . ARG A 1 175 ? 20 24.031 4.648 1 96.75 175 ARG A N 1
ATOM 1286 C CA . ARG A 1 175 ? 19.891 24.031 6.105 1 96.75 175 ARG A CA 1
ATOM 1287 C C . ARG A 1 175 ? 18.859 25.031 6.586 1 96.75 175 ARG A C 1
ATOM 1289 O O . ARG A 1 175 ? 18.438 25.906 5.824 1 96.75 175 ARG A O 1
ATOM 1296 N N . GLY A 1 176 ? 18.453 24.797 7.863 1 97.44 176 GLY A N 1
ATOM 1297 C CA . GLY A 1 176 ? 17.5 25.688 8.477 1 97.44 176 GLY A CA 1
ATOM 1298 C C . GLY A 1 176 ? 16.219 25 8.906 1 97.44 176 GLY A C 1
ATOM 1299 O O . GLY A 1 176 ? 15.938 23.875 8.484 1 97.44 176 GLY A O 1
ATOM 1300 N N . ALA A 1 177 ? 15.492 25.766 9.711 1 97.81 177 ALA A N 1
ATOM 1301 C CA . ALA A 1 177 ? 14.273 25.203 10.297 1 97.81 177 ALA A CA 1
ATOM 1302 C C . ALA A 1 177 ? 13.227 24.922 9.219 1 97.81 177 ALA A C 1
ATOM 1304 O O . ALA A 1 177 ? 12.555 23.891 9.258 1 97.81 177 ALA A O 1
ATOM 1305 N N . ALA A 1 178 ? 13.102 25.812 8.289 1 98.12 178 ALA A N 1
ATOM 1306 C CA . ALA A 1 178 ? 12.117 25.641 7.223 1 98.12 178 ALA A CA 1
ATOM 1307 C C . ALA A 1 178 ? 12.461 24.453 6.336 1 98.12 178 ALA A C 1
ATOM 1309 O O . ALA A 1 178 ? 11.578 23.688 5.941 1 98.12 178 ALA A O 1
ATOM 1310 N N . VAL A 1 179 ? 13.703 24.297 6.023 1 98.5 179 VAL A N 1
ATOM 1311 C CA . VAL A 1 179 ? 14.172 23.172 5.227 1 98.5 179 VAL A CA 1
ATOM 1312 C C . VAL A 1 179 ? 13.875 21.875 5.953 1 98.5 179 VAL A C 1
ATOM 1314 O O . VAL A 1 179 ? 13.422 20.906 5.34 1 98.5 179 VAL A O 1
ATOM 1317 N N . ARG A 1 180 ? 14.125 21.859 7.223 1 98.38 180 ARG A N 1
ATOM 1318 C CA . ARG A 1 180 ? 13.844 20.672 8.016 1 98.38 180 ARG A CA 1
ATOM 1319 C C . ARG A 1 180 ? 12.359 20.328 7.988 1 98.38 180 ARG A C 1
ATOM 1321 O O . ARG A 1 180 ? 11.984 19.156 7.891 1 98.38 180 ARG A O 1
ATOM 1328 N N . ARG A 1 181 ? 11.539 21.344 8.07 1 98.31 181 ARG A N 1
ATOM 132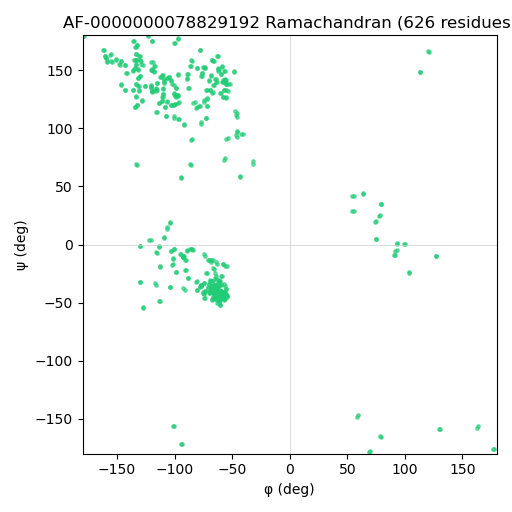9 C CA . ARG A 1 181 ? 10.094 21.141 8.039 1 98.31 181 ARG A CA 1
ATOM 1330 C C . ARG A 1 181 ? 9.656 20.531 6.715 1 98.31 181 ARG A C 1
ATOM 1332 O O . ARG A 1 181 ? 8.711 19.734 6.668 1 98.31 181 ARG A O 1
ATOM 1339 N N . GLN A 1 182 ? 10.312 20.906 5.633 1 98.44 182 GLN A N 1
ATOM 1340 C CA . GLN A 1 182 ? 10 20.359 4.316 1 98.44 182 GLN A CA 1
ATOM 1341 C C . GLN A 1 182 ? 10.492 18.922 4.191 1 98.44 182 GLN A C 1
ATOM 1343 O O . GLN A 1 182 ? 9.789 18.062 3.643 1 98.44 182 GLN A O 1
ATOM 1348 N N . ARG A 1 183 ? 11.648 18.609 4.703 1 98.69 183 ARG A N 1
ATOM 1349 C CA . ARG A 1 183 ? 12.297 17.312 4.523 1 98.69 183 ARG A CA 1
ATOM 1350 C C . ARG A 1 183 ? 11.719 16.281 5.48 1 98.69 183 ARG A C 1
ATOM 1352 O O . ARG A 1 183 ? 11.516 15.125 5.102 1 98.69 183 ARG A O 1
ATOM 1359 N N . ARG A 1 184 ? 11.438 16.734 6.715 1 98.5 184 ARG A N 1
ATOM 1360 C CA . ARG A 1 184 ? 11.078 15.797 7.777 1 98.5 184 ARG A CA 1
ATOM 1361 C C . ARG A 1 184 ? 9.852 16.281 8.539 1 98.5 184 ARG A C 1
ATOM 1363 O O . ARG A 1 184 ? 9.938 16.609 9.719 1 98.5 184 ARG A O 1
ATOM 1370 N N . PR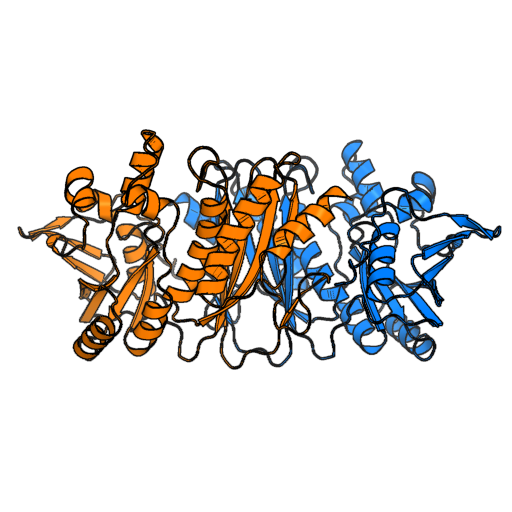O A 1 185 ? 8.742 16.234 7.836 1 98.12 185 PRO A N 1
ATOM 1371 C CA . PRO A 1 185 ? 7.535 16.578 8.586 1 98.12 185 PRO A CA 1
ATOM 1372 C C . PRO A 1 185 ? 7.328 15.703 9.812 1 98.12 185 PRO A C 1
ATOM 1374 O O . PRO A 1 185 ? 7.77 14.555 9.844 1 98.12 185 PRO A O 1
ATOM 1377 N N . GLU A 1 186 ? 6.723 16.266 10.82 1 97.94 186 GLU A N 1
ATOM 1378 C CA . GLU A 1 186 ? 6.449 15.555 12.07 1 97.94 186 GLU A CA 1
ATOM 1379 C C . GLU A 1 186 ? 4.965 15.234 12.203 1 97.94 186 GLU A C 1
ATOM 1381 O O . GLU A 1 186 ? 4.141 16.125 12.383 1 97.94 186 GLU A O 1
ATOM 1386 N N . PRO A 1 187 ? 4.625 13.93 12.102 1 98.62 187 PRO A N 1
ATOM 1387 C CA . PRO A 1 187 ? 3.213 13.57 12.281 1 98.62 187 PRO A CA 1
ATOM 1388 C C . PRO A 1 187 ? 2.715 13.828 13.703 1 98.62 187 PRO A C 1
ATOM 1390 O O . PRO A 1 187 ? 3.406 13.508 14.672 1 98.62 187 PRO A O 1
ATOM 1393 N N . ARG A 1 188 ? 1.585 14.352 13.844 1 98.75 188 ARG A N 1
ATOM 1394 C CA . ARG A 1 188 ? 1.023 14.758 15.133 1 98.75 188 ARG A CA 1
ATOM 1395 C C . ARG A 1 188 ? 0.153 13.656 15.719 1 98.75 188 ARG A C 1
ATOM 1397 O O . ARG A 1 188 ? -0.983 13.906 16.125 1 98.75 188 ARG A O 1
ATOM 1404 N N . VAL A 1 189 ? 0.704 12.477 15.922 1 98.88 189 VAL A N 1
ATOM 1405 C CA . VAL A 1 189 ? -0.052 11.297 16.328 1 98.88 189 VAL A CA 1
ATOM 1406 C C . VAL A 1 189 ? -0.582 11.492 17.75 1 98.88 189 VAL A C 1
ATOM 1408 O O . VAL A 1 189 ? -1.768 11.273 18 1 98.88 189 VAL A O 1
ATOM 1411 N N . ALA A 1 190 ? 0.248 11.945 18.688 1 98.75 190 ALA A N 1
ATOM 1412 C CA . ALA A 1 190 ? -0.184 12.141 20.078 1 98.75 190 ALA A CA 1
ATOM 1413 C C . ALA A 1 190 ? -1.317 13.156 20.156 1 98.75 190 ALA A C 1
ATOM 1415 O O . ALA A 1 190 ? -2.281 12.961 20.906 1 98.75 190 ALA A O 1
ATOM 1416 N N . LEU A 1 191 ? -1.179 14.188 19.438 1 98.88 191 LEU A N 1
ATOM 1417 C CA . LEU A 1 191 ? -2.23 15.195 19.406 1 98.88 191 LEU A CA 1
ATOM 1418 C C . LEU A 1 191 ? -3.52 14.625 18.828 1 98.88 191 LEU A C 1
ATOM 1420 O O . LEU A 1 191 ? -4.613 14.938 19.297 1 98.88 191 LEU A O 1
ATOM 1424 N N . GLY A 1 192 ? -3.393 13.891 17.734 1 98.88 192 GLY A N 1
ATOM 1425 C CA . GLY A 1 192 ? -4.562 13.258 17.141 1 98.88 192 GLY A CA 1
ATOM 1426 C C . GLY A 1 192 ? -5.336 12.398 18.125 1 98.88 192 GLY A C 1
ATOM 1427 O O . GLY A 1 192 ? -6.566 12.461 18.172 1 98.88 192 GLY A O 1
ATOM 1428 N N . LEU A 1 193 ? -4.633 11.625 18.875 1 98.56 193 LEU A N 1
ATOM 1429 C CA . LEU A 1 193 ? -5.254 10.766 19.891 1 98.56 193 LEU A CA 1
ATOM 1430 C C . LEU A 1 193 ? -5.961 11.609 20.953 1 98.56 193 LEU A C 1
ATOM 1432 O O . LEU A 1 193 ? -7.074 11.281 21.359 1 98.56 193 LEU A O 1
ATOM 1436 N N . LEU A 1 194 ? -5.305 12.633 21.359 1 98.62 194 LEU A N 1
ATOM 1437 C CA . LEU A 1 194 ? -5.906 13.547 22.328 1 98.62 194 LEU A CA 1
ATOM 1438 C C . LEU A 1 194 ? -7.152 14.203 21.75 1 98.62 194 LEU A C 1
ATOM 1440 O O . LEU A 1 194 ? -8.188 14.273 22.422 1 98.62 194 LEU A O 1
ATOM 1444 N N . ALA A 1 195 ? -7.066 14.703 20.547 1 98.75 195 ALA A N 1
ATOM 1445 C CA . ALA A 1 195 ? -8.148 15.414 19.891 1 98.75 195 ALA A CA 1
ATOM 1446 C C . ALA A 1 195 ? -9.375 14.523 19.719 1 98.75 195 ALA A C 1
ATOM 1448 O O . ALA A 1 195 ? -10.508 15.008 19.719 1 98.75 195 ALA A O 1
ATOM 1449 N N . SER A 1 196 ? -9.156 13.242 19.547 1 98.25 196 SER A N 1
ATOM 1450 C CA . SER A 1 196 ? -10.25 12.305 19.328 1 98.25 196 SER A CA 1
ATOM 1451 C C . SER A 1 196 ? -11.242 12.336 20.484 1 98.25 196 SER A C 1
ATOM 1453 O O . SER A 1 196 ? -12.391 11.914 20.328 1 98.25 196 SER A O 1
ATOM 1455 N N . ARG A 1 197 ? -10.859 12.891 21.625 1 97.81 197 ARG A N 1
ATOM 1456 C CA . ARG A 1 197 ? -11.711 12.969 22.812 1 97.81 197 ARG A CA 1
ATOM 1457 C C . ARG A 1 197 ? -12.508 14.273 22.812 1 97.81 197 ARG A C 1
ATOM 1459 O O . ARG A 1 197 ? -13.461 14.414 23.578 1 97.81 197 ARG A O 1
ATOM 1466 N N . HIS A 1 198 ? -12.094 15.156 21.953 1 98.5 198 HIS A N 1
ATOM 1467 C CA . HIS A 1 198 ? -12.641 16.5 22.125 1 98.5 198 HIS A CA 1
ATOM 1468 C C . HIS A 1 198 ? -13.188 17.047 20.812 1 98.5 198 HIS A C 1
ATOM 1470 O O . HIS A 1 198 ? -14.133 17.844 20.812 1 98.5 198 HIS A O 1
ATOM 1476 N N . ALA A 1 199 ? -12.617 16.688 19.703 1 98.81 199 ALA A N 1
ATOM 1477 C CA . ALA A 1 199 ? -12.922 17.297 18.406 1 98.81 199 ALA A CA 1
ATOM 1478 C C . ALA A 1 199 ? -14.117 16.625 17.75 1 98.81 199 ALA A C 1
ATOM 1480 O O . ALA A 1 199 ? -14.391 15.453 17.984 1 98.81 199 ALA A O 1
ATOM 1481 N N . SER A 1 200 ? -14.789 17.375 16.922 1 98.69 200 SER A N 1
ATOM 1482 C CA . SER A 1 200 ? -15.914 16.859 16.156 1 98.69 200 SER A CA 1
ATOM 1483 C C . SER A 1 200 ? -15.492 16.5 14.734 1 98.69 200 SER A C 1
ATOM 1485 O O . SER A 1 200 ? -16.156 15.703 14.062 1 98.69 200 SER A O 1
ATOM 1487 N N . ALA A 1 201 ? -14.445 17.078 14.25 1 98.81 201 ALA A N 1
ATOM 1488 C CA . ALA A 1 201 ? -13.906 16.828 12.914 1 98.81 201 ALA A CA 1
ATOM 1489 C C . ALA A 1 201 ? -12.414 17.156 12.859 1 98.81 201 ALA A C 1
ATOM 1491 O O . ALA A 1 201 ? -11.906 17.906 13.688 1 98.81 201 ALA A O 1
ATOM 1492 N N . ALA A 1 202 ? -11.805 16.547 11.898 1 98.81 202 ALA A N 1
ATOM 1493 C CA . ALA A 1 202 ? -10.375 16.812 11.75 1 98.81 202 ALA A CA 1
ATOM 1494 C C . ALA A 1 202 ? -9.891 16.438 10.352 1 98.81 202 ALA A C 1
ATOM 1496 O O . ALA A 1 202 ? -10.547 15.672 9.648 1 98.81 202 ALA A O 1
ATOM 1497 N N . LEU A 1 203 ? -8.766 16.906 9.914 1 98.19 203 LEU A N 1
ATOM 1498 C CA . LEU A 1 203 ? -7.945 16.5 8.781 1 98.19 203 LEU A CA 1
ATOM 1499 C C . LEU A 1 203 ? -6.504 16.953 8.945 1 98.19 203 LEU A C 1
ATOM 1501 O O . LEU A 1 203 ? -6.215 17.812 9.797 1 98.19 203 LEU A O 1
ATOM 1505 N N . ASP A 1 204 ? -5.602 16.328 8.281 1 98.25 204 ASP A N 1
ATOM 1506 C CA . ASP A 1 204 ? -4.246 16.875 8.289 1 98.25 204 ASP A CA 1
ATOM 1507 C C . ASP A 1 204 ? -4.051 17.875 7.152 1 98.25 204 ASP A C 1
ATOM 1509 O O . ASP A 1 204 ? -4.684 17.766 6.102 1 98.25 204 ASP A O 1
ATOM 1513 N N . VAL A 1 205 ? -3.271 18.891 7.32 1 97.81 205 VAL A N 1
ATOM 1514 C CA . VAL A 1 205 ? -3.01 19.938 6.328 1 97.81 205 VAL A CA 1
ATOM 1515 C C . VAL A 1 205 ? -1.893 19.484 5.391 1 97.81 205 VAL A C 1
ATOM 1517 O O . VAL A 1 205 ? -0.718 19.766 5.633 1 97.81 205 VAL A O 1
ATOM 1520 N N . SER A 1 206 ? -2.281 18.844 4.32 1 96 206 SER A N 1
ATOM 1521 C CA . SER A 1 206 ? -1.32 18.281 3.375 1 96 206 SER A CA 1
ATOM 1522 C C . SER A 1 206 ? -1.223 19.141 2.117 1 96 206 SER A C 1
ATOM 1524 O O . SER A 1 206 ? -0.128 19.359 1.599 1 96 206 SER A O 1
ATOM 1526 N N . ASP A 1 207 ? -2.299 19.688 1.687 1 91.31 207 ASP A N 1
ATOM 1527 C CA . ASP A 1 207 ? -2.344 20.453 0.442 1 91.31 207 ASP A CA 1
ATOM 1528 C C . ASP A 1 207 ? -2.311 21.953 0.715 1 91.31 207 ASP A C 1
ATOM 1530 O O . ASP A 1 207 ? -2.287 22.766 -0.218 1 91.31 207 ASP A O 1
ATOM 1534 N N . GLY A 1 208 ? -2.32 22.344 1.908 1 94.19 208 GLY A N 1
ATOM 1535 C CA . GLY A 1 208 ? -2.445 23.734 2.334 1 94.19 208 GLY A CA 1
ATOM 1536 C C . GLY A 1 208 ? -3.746 24.016 3.059 1 94.19 208 GLY A C 1
ATOM 1537 O O . GLY A 1 208 ? -4.785 23.453 2.727 1 94.19 208 GLY A O 1
ATOM 1538 N N . LEU A 1 209 ? -3.654 24.953 3.984 1 96.06 209 LEU A N 1
ATOM 1539 C CA . LEU A 1 209 ? -4.82 25.234 4.816 1 96.06 209 LEU A CA 1
ATOM 1540 C C . LEU A 1 209 ? -6.008 25.656 3.961 1 96.06 209 LEU A C 1
ATOM 1542 O O . LEU A 1 209 ? -7.141 25.25 4.219 1 96.06 209 LEU A O 1
ATOM 1546 N N . ALA A 1 210 ? -5.801 26.484 2.979 1 93.75 210 ALA A N 1
ATOM 1547 C CA . ALA A 1 210 ? -6.891 26.984 2.146 1 93.75 210 ALA A CA 1
ATOM 1548 C C . ALA A 1 210 ? -7.668 25.828 1.507 1 93.75 210 ALA A C 1
ATOM 1550 O O . ALA A 1 210 ? -8.898 25.781 1.584 1 93.75 210 ALA A O 1
ATOM 1551 N N . GLN A 1 211 ? -6.98 24.922 0.965 1 92.62 211 GLN A N 1
ATOM 1552 C CA . GLN A 1 211 ? -7.617 23.797 0.281 1 92.62 211 GLN A CA 1
ATOM 1553 C C . GLN A 1 211 ? -8.227 22.812 1.28 1 92.62 211 GLN A C 1
ATOM 1555 O O . GLN A 1 211 ? -9.367 22.391 1.124 1 92.62 211 GLN A O 1
ATOM 1560 N N . ASP A 1 212 ? -7.488 22.5 2.268 1 95.81 212 ASP A N 1
ATOM 1561 C CA . ASP A 1 212 ? -7.91 21.469 3.213 1 95.81 212 ASP A CA 1
ATOM 1562 C C . ASP A 1 212 ? -9.078 21.969 4.07 1 95.81 212 ASP A C 1
ATOM 1564 O O . ASP A 1 212 ? -9.969 21.188 4.422 1 95.81 212 ASP A O 1
ATOM 1568 N N . LEU A 1 213 ? -9.039 23.219 4.43 1 96.69 213 LEU A N 1
ATOM 1569 C CA . LEU A 1 213 ? -10.195 23.797 5.105 1 96.69 213 LEU A CA 1
ATOM 1570 C C . LEU A 1 213 ? -11.438 23.703 4.223 1 96.69 213 LEU A C 1
ATOM 1572 O O . LEU A 1 213 ? -12.531 23.406 4.715 1 96.69 213 LEU A O 1
ATOM 1576 N N . GLY A 1 214 ? -11.258 23.969 2.969 1 94.12 214 GLY A N 1
ATOM 1577 C CA . GLY A 1 214 ? -12.367 23.812 2.037 1 94.12 214 GLY A CA 1
ATOM 1578 C C . GLY A 1 214 ? -12.922 22.391 2.025 1 94.12 214 GLY A C 1
ATOM 1579 O O . GLY A 1 214 ? -14.141 22.203 2.004 1 94.12 214 GLY A O 1
ATOM 1580 N N . HIS A 1 215 ? -12.062 21.422 2.068 1 94.5 215 HIS A N 1
ATOM 1581 C CA . HIS A 1 215 ? -12.484 20.031 2.1 1 94.5 215 HIS A CA 1
ATOM 1582 C C . HIS A 1 215 ? -13.297 19.719 3.355 1 94.5 215 HIS A C 1
ATOM 1584 O O . HIS A 1 215 ? -14.312 19.031 3.291 1 94.5 215 HIS A O 1
ATOM 1590 N N . LEU A 1 216 ? -12.773 20.203 4.453 1 97.25 216 LEU A N 1
ATOM 1591 C CA . LEU A 1 216 ? -13.477 19.969 5.711 1 97.25 216 LEU A CA 1
ATOM 1592 C C . LEU A 1 216 ? -14.852 20.625 5.695 1 97.25 216 LEU A C 1
ATOM 1594 O O . LEU A 1 216 ? -15.844 20 6.09 1 97.25 216 LEU A O 1
ATOM 1598 N N . CYS A 1 217 ? -14.945 21.844 5.199 1 97.25 217 CYS A N 1
ATOM 1599 C CA . CYS A 1 217 ? -16.219 22.562 5.113 1 97.25 217 CYS A CA 1
ATOM 1600 C C . CYS A 1 217 ? -17.188 21.812 4.211 1 97.25 217 CYS A C 1
ATOM 1602 O O . CYS A 1 217 ? -18.375 21.703 4.535 1 97.25 217 CYS A O 1
ATOM 1604 N N . THR A 1 218 ? -16.703 21.328 3.145 1 95.06 218 THR A N 1
ATOM 1605 C CA . THR A 1 218 ? -17.547 20.609 2.203 1 95.06 218 THR A CA 1
ATOM 1606 C C . THR A 1 218 ? -18.078 19.312 2.832 1 95.06 218 THR A C 1
ATOM 1608 O O . THR A 1 218 ? -19.266 19.031 2.77 1 95.06 218 THR A O 1
ATOM 1611 N N . ALA A 1 219 ? -17.25 18.609 3.422 1 96.38 219 ALA A N 1
ATOM 1612 C CA . ALA A 1 219 ? -17.625 17.328 4.012 1 96.38 219 ALA A CA 1
ATOM 1613 C C . ALA A 1 219 ? -18.609 17.516 5.152 1 96.38 219 ALA A C 1
ATOM 1615 O O . ALA A 1 219 ? -19.516 16.703 5.332 1 96.38 219 ALA A O 1
ATOM 1616 N N . SER A 1 220 ? -18.469 18.594 5.906 1 98.19 220 SER A N 1
ATOM 1617 C CA . SER A 1 220 ? -19.281 18.828 7.09 1 98.19 220 SER A CA 1
ATOM 1618 C C . SER A 1 220 ? -20.531 19.656 6.75 1 98.19 220 SER A C 1
ATOM 1620 O O . SER A 1 220 ? -21.438 19.781 7.57 1 98.19 220 SER A O 1
ATOM 1622 N N . GLY A 1 221 ? -20.562 20.188 5.562 1 97.38 221 GLY A N 1
ATOM 1623 C CA . GLY A 1 221 ? -21.672 21.047 5.195 1 97.38 221 GLY A CA 1
ATOM 1624 C C . GLY A 1 221 ? -21.75 22.297 6.027 1 97.38 221 GLY A C 1
ATOM 1625 O O . GLY A 1 221 ? -22.828 22.672 6.496 1 97.38 221 GLY A O 1
ATOM 1626 N N . VAL A 1 222 ? -20.609 22.953 6.258 1 98.12 222 VAL A N 1
ATOM 1627 C CA . VAL A 1 222 ? -20.547 24.156 7.074 1 98.12 222 VAL A CA 1
ATOM 1628 C C . VAL A 1 222 ? -19.703 25.219 6.371 1 98.12 222 VAL A C 1
ATOM 1630 O O . VAL A 1 222 ? -19.078 24.953 5.34 1 98.12 222 VAL A O 1
ATOM 1633 N N . ARG A 1 223 ? -19.766 26.375 6.934 1 96.75 223 ARG A N 1
ATOM 1634 C CA . ARG A 1 223 ? -18.891 27.469 6.527 1 96.75 223 ARG A CA 1
ATOM 1635 C C . ARG A 1 223 ? -17.891 27.828 7.633 1 96.75 223 ARG A C 1
ATOM 1637 O O . ARG A 1 223 ? -18.234 27.797 8.812 1 96.75 223 ARG A O 1
ATOM 1644 N N . ALA A 1 224 ? -16.672 28.203 7.219 1 97.44 224 ALA A N 1
ATOM 1645 C CA . ALA A 1 224 ? -15.688 28.609 8.211 1 97.44 224 ALA A CA 1
ATOM 1646 C C . ALA A 1 224 ? -15.414 30.109 8.117 1 97.44 224 ALA A C 1
ATOM 1648 O O . ALA A 1 224 ? -15.32 30.672 7.016 1 97.44 224 ALA A O 1
ATOM 1649 N N . GLU A 1 225 ? -15.398 30.703 9.188 1 96 225 GLU A N 1
ATOM 1650 C CA . GLU A 1 225 ? -14.883 32.062 9.336 1 96 225 GLU A CA 1
ATOM 1651 C C . GLU A 1 225 ? -13.469 32.062 9.922 1 96 225 GLU A C 1
ATOM 1653 O O . GLU A 1 225 ? -13.289 31.797 11.109 1 96 225 GLU A O 1
ATOM 1658 N N . LEU A 1 226 ? -12.539 32.406 9.07 1 96.56 226 LEU A N 1
ATOM 1659 C CA . LEU A 1 226 ? -11.125 32.344 9.43 1 96.56 226 LEU A CA 1
ATOM 1660 C C . LEU A 1 226 ? -10.625 33.719 9.867 1 96.56 226 LEU A C 1
ATOM 1662 O O . LEU A 1 226 ? -10.844 34.719 9.172 1 96.56 226 LEU A O 1
ATOM 1666 N N . GLU A 1 227 ? -10.008 33.781 10.992 1 95.38 227 GLU A N 1
ATOM 1667 C CA . GLU A 1 227 ? -9.328 35 11.445 1 95.38 227 GLU A CA 1
ATOM 1668 C C . GLU A 1 227 ? -7.863 35 11.008 1 95.38 227 GLU A C 1
ATOM 1670 O O . GLU A 1 227 ? -7.004 34.438 11.695 1 95.38 227 GLU A O 1
ATOM 1675 N N . VAL A 1 228 ? -7.539 35.719 10.031 1 93.69 228 VAL A N 1
ATOM 1676 C CA . VAL A 1 228 ? -6.262 35.625 9.328 1 93.69 228 VAL A CA 1
ATOM 1677 C C . VAL A 1 228 ? -5.133 36.062 10.258 1 93.69 228 VAL A C 1
ATOM 1679 O O . VAL A 1 228 ? -4.027 35.5 10.203 1 93.69 228 VAL A O 1
ATOM 1682 N N . GLU A 1 229 ? -5.355 37.031 11.102 1 93.62 229 GLU A N 1
ATOM 1683 C CA . GLU A 1 229 ? -4.324 37.562 11.992 1 93.62 229 GLU A CA 1
ATOM 1684 C C . GLU A 1 229 ? -3.945 36.531 13.055 1 93.62 229 GLU A C 1
ATOM 1686 O O . GLU A 1 229 ? -2.904 36.656 13.703 1 93.62 229 GLU A O 1
ATOM 1691 N N . ARG A 1 230 ? -4.742 35.531 13.211 1 96.62 230 ARG A N 1
ATOM 1692 C CA . ARG A 1 230 ? -4.504 34.562 14.266 1 96.62 230 ARG A CA 1
ATOM 1693 C C . ARG A 1 230 ? -3.721 33.375 13.727 1 96.62 230 ARG A C 1
ATOM 1695 O O . ARG A 1 230 ? -3.316 32.5 14.492 1 96.62 230 ARG A O 1
ATOM 1702 N N . LEU A 1 231 ? -3.551 33.344 12.461 1 97.44 231 LEU A N 1
ATOM 1703 C CA . LEU A 1 231 ? -2.801 32.219 11.906 1 97.44 231 LEU A CA 1
ATOM 1704 C C . LEU A 1 231 ? -1.432 32.094 12.562 1 97.44 231 LEU A C 1
ATOM 1706 O O . LEU A 1 231 ? -0.694 33.094 12.656 1 97.44 231 LEU A O 1
ATOM 1710 N N . PRO A 1 232 ? -1.131 30.906 13.078 1 98.62 232 PRO A N 1
ATOM 1711 C CA . PRO A 1 232 ? 0.204 30.719 13.648 1 98.62 232 PRO A CA 1
ATOM 1712 C C . PRO A 1 232 ? 1.295 30.625 12.586 1 98.62 232 PRO A C 1
ATOM 1714 O O . PRO A 1 232 ? 1.35 29.656 11.836 1 98.62 232 PRO A O 1
ATOM 1717 N N . LEU A 1 233 ? 2.102 31.641 12.508 1 98.31 233 LEU A N 1
ATOM 1718 C CA . LEU A 1 233 ? 3.209 31.719 11.562 1 98.31 233 LEU A CA 1
ATOM 1719 C C . LEU A 1 233 ? 4.539 31.875 12.289 1 98.31 233 LEU A C 1
ATOM 1721 O O . LEU A 1 233 ? 4.625 32.625 13.273 1 98.31 233 LEU A O 1
ATOM 1725 N N . SER A 1 234 ? 5.523 31.109 11.844 1 98.31 234 SER A N 1
ATOM 1726 C CA . SER A 1 234 ? 6.867 31.422 12.328 1 98.31 234 SER A CA 1
ATOM 1727 C C . SER A 1 234 ? 7.312 32.812 11.875 1 98.31 234 SER A C 1
ATOM 1729 O O . SER A 1 234 ? 6.75 33.375 10.938 1 98.31 234 SER A O 1
ATOM 1731 N N . ALA A 1 235 ? 8.32 33.312 12.547 1 97.94 235 ALA A N 1
ATOM 1732 C CA . ALA A 1 235 ? 8.852 34.625 12.164 1 97.94 235 ALA A CA 1
ATOM 1733 C C . ALA A 1 235 ? 9.328 34.594 10.711 1 97.94 235 ALA A C 1
ATOM 1735 O O . ALA A 1 235 ? 9.117 35.562 9.977 1 97.94 235 ALA A O 1
ATOM 1736 N N . ALA A 1 236 ? 9.961 33.531 10.328 1 98.12 236 ALA A N 1
ATOM 1737 C CA . ALA A 1 236 ? 10.492 33.406 8.977 1 98.12 236 ALA A CA 1
ATOM 1738 C C . ALA A 1 236 ? 9.367 33.438 7.945 1 98.12 236 ALA A C 1
ATOM 1740 O O . ALA A 1 236 ? 9.469 34.094 6.914 1 98.12 236 ALA A O 1
ATOM 1741 N N . VAL A 1 237 ? 8.289 32.75 8.188 1 98.31 237 VAL A N 1
ATOM 1742 C CA . VAL A 1 237 ? 7.16 32.656 7.262 1 98.31 237 VAL A CA 1
ATOM 1743 C C . VAL A 1 237 ? 6.441 34 7.199 1 98.31 237 VAL A C 1
ATOM 1745 O O . VAL A 1 237 ? 6.059 34.469 6.121 1 98.31 237 VAL A O 1
ATOM 1748 N N . ARG A 1 238 ? 6.281 34.625 8.336 1 97.38 238 ARG A N 1
ATOM 1749 C CA . ARG A 1 238 ? 5.645 35.938 8.375 1 97.38 238 ARG A CA 1
ATOM 1750 C C . ARG A 1 238 ? 6.379 36.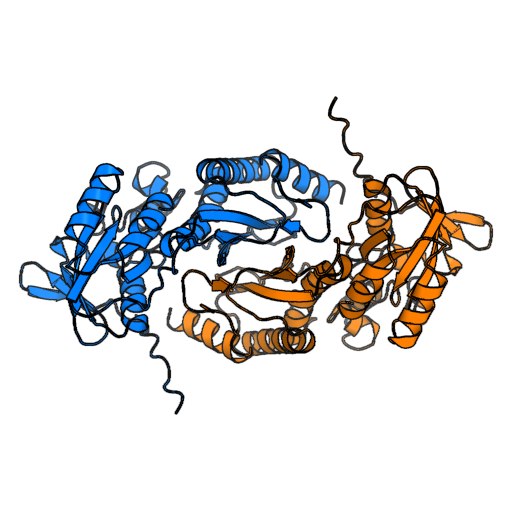938 7.473 1 97.38 238 ARG A C 1
ATOM 1752 O O . ARG A 1 238 ? 5.75 37.719 6.758 1 97.38 238 ARG A O 1
ATOM 1759 N N . LYS A 1 239 ? 7.633 36.875 7.535 1 97.69 239 LYS A N 1
ATOM 1760 C CA . LYS A 1 239 ? 8.469 37.812 6.781 1 97.69 239 LYS A CA 1
ATOM 1761 C C . LYS A 1 239 ? 8.492 37.438 5.297 1 97.69 239 LYS A C 1
ATOM 1763 O O . LYS A 1 239 ? 8.367 38.312 4.441 1 97.69 239 LYS A O 1
ATOM 1768 N N . ALA A 1 240 ? 8.586 36.188 4.965 1 97.81 240 ALA A N 1
ATOM 1769 C CA . ALA A 1 240 ? 8.891 35.75 3.602 1 97.81 240 ALA A CA 1
ATOM 1770 C C . ALA A 1 240 ? 7.613 35.531 2.799 1 97.81 240 ALA A C 1
ATOM 1772 O O . ALA A 1 240 ? 7.562 35.812 1.603 1 97.81 240 ALA A O 1
ATOM 1773 N N . LEU A 1 241 ? 6.562 34.969 3.434 1 95.94 241 LEU A N 1
ATOM 1774 C CA . LEU A 1 241 ? 5.398 34.5 2.686 1 95.94 241 LEU A CA 1
ATOM 1775 C C . LEU A 1 241 ? 4.152 35.281 3.076 1 95.94 241 LEU A C 1
ATOM 1777 O O . LEU A 1 241 ? 3.268 35.531 2.246 1 95.94 241 LEU A O 1
ATOM 1781 N N . GLY A 1 242 ? 4.109 35.688 4.355 1 94.12 242 GLY A N 1
ATOM 1782 C CA . GLY A 1 242 ? 2.881 36.281 4.879 1 94.12 242 GLY A CA 1
ATOM 1783 C C . GLY A 1 242 ? 1.747 35.281 4.992 1 94.12 242 GLY A C 1
ATOM 1784 O O . GLY A 1 242 ? 1.936 34.094 4.738 1 94.12 242 GLY A O 1
ATOM 1785 N N . PRO A 1 243 ? 0.553 35.75 5.434 1 93.06 243 PRO A N 1
ATOM 1786 C CA . PRO A 1 243 ? -0.589 34.844 5.637 1 93.06 243 PRO A CA 1
ATOM 1787 C C . PRO A 1 243 ? -1.056 34.188 4.34 1 93.06 243 PRO A C 1
ATOM 1789 O O . PRO A 1 243 ? -1.441 33.031 4.348 1 93.06 243 PRO A O 1
ATOM 1792 N N . GLU A 1 244 ? -1.041 34.906 3.268 1 89.62 244 GLU A N 1
ATOM 1793 C CA . GLU A 1 244 ? -1.504 34.375 1.996 1 89.62 244 GLU A CA 1
ATOM 1794 C C . GLU A 1 244 ? -0.632 33.188 1.549 1 89.62 244 GLU A C 1
ATOM 1796 O O . GLU A 1 244 ? -1.146 32.156 1.095 1 89.62 244 GLU A O 1
ATOM 1801 N N . GLY A 1 245 ? 0.691 33.406 1.668 1 92.88 245 GLY A N 1
ATOM 1802 C CA . GLY A 1 245 ? 1.609 32.312 1.339 1 92.88 245 GLY A CA 1
ATOM 1803 C C . GLY A 1 245 ? 1.46 31.109 2.244 1 92.88 245 GLY A C 1
ATOM 1804 O O . GLY A 1 245 ? 1.57 29.969 1.79 1 92.88 245 GLY A O 1
ATOM 1805 N N . ALA A 1 246 ? 1.212 31.359 3.51 1 94.75 246 ALA A N 1
ATOM 1806 C CA . ALA A 1 246 ? 1.026 30.297 4.48 1 94.75 246 ALA A CA 1
ATOM 1807 C C . ALA A 1 246 ? -0.251 29.5 4.191 1 94.75 246 ALA A C 1
ATOM 1809 O O . ALA A 1 246 ? -0.277 28.281 4.32 1 94.75 246 ALA A O 1
ATOM 1810 N N . LEU A 1 247 ? -1.305 30.141 3.773 1 93.06 247 LEU A N 1
ATOM 1811 C CA . LEU A 1 247 ? -2.594 29.531 3.479 1 93.06 247 LEU A CA 1
ATOM 1812 C C . LEU A 1 247 ? -2.488 28.609 2.268 1 93.06 247 LEU A C 1
ATOM 1814 O O . LEU A 1 247 ? -3.156 27.578 2.211 1 93.06 247 LEU A O 1
ATOM 1818 N N . ALA A 1 248 ? -1.618 28.953 1.366 1 90.5 248 ALA A N 1
ATOM 1819 C CA . ALA A 1 248 ? -1.51 28.234 0.1 1 90.5 248 ALA A CA 1
ATOM 1820 C C . ALA A 1 248 ? -0.496 27.094 0.201 1 90.5 248 ALA A C 1
ATOM 1822 O O . ALA A 1 248 ? -0.519 26.156 -0.603 1 90.5 248 ALA A O 1
ATOM 1823 N N . GLY A 1 249 ? 0.41 27.234 1.183 1 91.69 249 GLY A N 1
ATOM 1824 C CA . GLY A 1 249 ? 1.495 26.266 1.274 1 91.69 249 GLY A CA 1
ATOM 1825 C C . GLY A 1 249 ? 1.043 24.906 1.765 1 91.69 249 GLY A C 1
ATOM 1826 O O . GLY A 1 249 ? 0.311 24.812 2.75 1 91.69 249 GLY A O 1
ATOM 1827 N N . GLY A 1 250 ? 1.469 23.844 1.09 1 93.56 250 GLY A N 1
ATOM 1828 C CA . GLY A 1 250 ? 1.152 22.469 1.471 1 93.56 250 GLY A CA 1
ATOM 1829 C C . GLY A 1 250 ? 2.246 21.812 2.287 1 93.56 250 GLY A C 1
ATOM 1830 O O . GLY A 1 250 ? 3.234 22.453 2.648 1 93.56 250 GLY A O 1
ATOM 1831 N N . GLU A 1 251 ? 1.949 20.609 2.699 1 96.69 251 GLU A N 1
ATOM 1832 C CA . GLU A 1 251 ? 2.881 19.656 3.301 1 96.69 251 GLU A CA 1
ATOM 1833 C C . GLU A 1 251 ? 3.219 20.047 4.738 1 96.69 251 GLU A C 1
ATOM 1835 O O . GLU A 1 251 ? 4.258 19.656 5.27 1 96.69 251 GLU A O 1
ATOM 1840 N N . ASP A 1 252 ? 2.371 20.875 5.355 1 97.56 252 ASP A N 1
ATOM 1841 C CA . ASP A 1 252 ? 2.613 21.203 6.758 1 97.56 252 ASP A CA 1
ATOM 1842 C C . ASP A 1 252 ? 2.348 20 7.656 1 97.56 252 ASP A C 1
ATOM 1844 O O . ASP A 1 252 ? 2.984 19.844 8.703 1 97.56 252 ASP A O 1
ATOM 1848 N N . TYR A 1 253 ? 1.407 19.188 7.305 1 98.31 253 TYR A N 1
ATOM 1849 C CA . TYR A 1 253 ? 0.988 17.984 8.008 1 98.31 253 TYR A CA 1
ATOM 1850 C C . TYR A 1 253 ? 0.641 18.281 9.461 1 98.31 253 TYR A C 1
ATOM 1852 O O . TYR A 1 253 ? 0.922 17.469 10.352 1 98.31 253 TYR A O 1
ATOM 1860 N N . GLU A 1 254 ? 0.204 19.5 9.695 1 98.75 254 GLU A N 1
ATOM 1861 C CA . GLU A 1 254 ? -0.454 19.859 10.945 1 98.75 254 GLU A CA 1
ATOM 1862 C C . GLU A 1 254 ? -1.905 19.391 10.961 1 98.75 254 GLU A C 1
ATOM 1864 O O . GLU A 1 254 ? -2.439 18.969 9.93 1 98.75 254 GLU A O 1
ATOM 1869 N N . LEU A 1 255 ? -2.529 19.422 12.117 1 98.88 255 LEU A N 1
ATOM 1870 C CA . LEU A 1 255 ? -3.918 18.984 12.227 1 98.88 255 LEU A CA 1
ATOM 1871 C C . LEU A 1 255 ? -4.859 20.188 12.258 1 98.88 255 LEU A C 1
ATOM 1873 O O . LEU A 1 255 ? -4.586 21.188 12.938 1 98.88 255 LEU A O 1
ATOM 1877 N N . LEU A 1 256 ? -5.82 20.125 11.453 1 98.88 256 LEU A N 1
ATOM 1878 C CA . LEU A 1 256 ? -6.961 21.031 11.484 1 98.88 256 LEU A CA 1
ATOM 1879 C C . LEU A 1 256 ? -8.141 20.406 12.227 1 98.88 256 LEU A C 1
ATOM 1881 O O . LEU A 1 256 ? -8.547 19.281 11.906 1 98.88 256 LEU A O 1
ATOM 1885 N N . LEU A 1 257 ? -8.68 21.172 13.234 1 98.94 257 LEU A N 1
ATOM 1886 C CA . LEU A 1 257 ? -9.641 20.547 14.141 1 98.94 257 LEU A CA 1
ATOM 1887 C C . LEU A 1 257 ? -10.859 21.438 14.344 1 98.94 257 LEU A C 1
ATOM 1889 O O . LEU A 1 257 ? -10.734 22.656 14.453 1 98.94 257 LEU A O 1
ATOM 1893 N N . ALA A 1 258 ? -11.992 20.828 14.344 1 98.94 258 ALA A N 1
ATOM 1894 C CA . ALA A 1 258 ? -13.227 21.453 14.844 1 98.94 258 ALA A CA 1
ATOM 1895 C C . ALA A 1 258 ? -13.531 20.984 16.266 1 98.94 258 ALA A C 1
ATOM 1897 O O . ALA A 1 258 ? -13.609 19.781 16.531 1 98.94 258 ALA A O 1
ATOM 1898 N N . VAL A 1 259 ? -13.734 21.906 17.141 1 98.94 259 VAL A N 1
ATOM 1899 C CA . VAL A 1 259 ? -13.969 21.578 18.531 1 98.94 259 VAL A CA 1
ATOM 1900 C C . VAL A 1 259 ? -15.234 22.266 19.031 1 98.94 259 VAL A C 1
ATOM 1902 O O . VAL A 1 259 ? -15.352 23.5 18.938 1 98.94 259 VAL A O 1
ATOM 1905 N N . PRO A 1 260 ? -16.172 21.5 19.547 1 98.88 260 PRO A N 1
ATOM 1906 C CA . PRO A 1 260 ? -17.344 22.125 20.141 1 98.88 260 PRO A CA 1
ATOM 1907 C C . PRO A 1 260 ? -16.984 23.109 21.25 1 98.88 260 PRO A C 1
ATOM 1909 O O . PRO A 1 260 ? -16.094 22.844 22.047 1 98.88 260 PRO A O 1
ATOM 1912 N N . PRO A 1 261 ? -17.75 24.219 21.281 1 98.44 261 PRO A N 1
ATOM 1913 C CA . PRO A 1 261 ? -17.422 25.219 22.281 1 98.44 261 PRO A CA 1
ATOM 1914 C C . PRO A 1 261 ? -17.453 24.672 23.703 1 98.44 261 PRO A C 1
ATOM 1916 O O . PRO A 1 261 ? -16.641 25.078 24.547 1 98.44 261 PRO A O 1
ATOM 1919 N N . GLY A 1 262 ? -18.297 23.781 23.953 1 98.44 262 GLY A N 1
ATOM 1920 C CA . GLY A 1 262 ? -18.406 23.203 25.281 1 98.44 262 GLY A CA 1
ATOM 1921 C C . GLY A 1 262 ? -17.219 22.359 25.672 1 98.44 262 GLY A C 1
ATOM 1922 O O . GLY A 1 262 ? -17.016 22.047 26.844 1 98.44 262 GLY A O 1
ATOM 1923 N N . ARG A 1 263 ? -16.344 22 24.75 1 98.5 263 ARG A N 1
ATOM 1924 C CA . ARG A 1 263 ? -15.18 21.156 25 1 98.5 263 ARG A CA 1
ATOM 1925 C C . ARG A 1 263 ? -13.883 21.938 24.812 1 98.5 263 ARG A C 1
ATOM 1927 O O . ARG A 1 263 ? -12.797 21.406 25.062 1 98.5 263 ARG A O 1
ATOM 1934 N N . SER A 1 264 ? -14 23.172 24.438 1 98.44 264 SER A N 1
ATOM 1935 C CA . SER A 1 264 ? -12.828 23.938 24.016 1 98.44 264 SER A CA 1
ATOM 1936 C C . SER A 1 264 ? -11.867 24.141 25.188 1 98.44 264 SER A C 1
ATOM 1938 O O . SER A 1 264 ? -10.648 23.984 25.016 1 98.44 264 SER A O 1
ATOM 1940 N N . ARG A 1 265 ? -12.328 24.5 26.359 1 98.5 265 ARG A N 1
ATOM 1941 C CA . ARG A 1 265 ? -11.461 24.734 27.5 1 98.5 265 ARG A CA 1
ATOM 1942 C C . ARG A 1 265 ? -10.719 23.469 27.922 1 98.5 265 ARG A C 1
ATOM 1944 O O . ARG A 1 265 ? -9.523 23.5 28.188 1 98.5 265 ARG A O 1
ATOM 1951 N N . ALA A 1 266 ? -11.453 22.391 27.984 1 98.69 266 ALA A N 1
ATOM 1952 C CA . ALA A 1 266 ? -10.844 21.109 28.328 1 98.69 266 ALA A CA 1
ATOM 1953 C C . ALA A 1 266 ? -9.805 20.703 27.297 1 98.69 266 ALA A C 1
ATOM 1955 O O . ALA A 1 266 ? -8.75 20.172 27.641 1 98.69 266 ALA A O 1
ATOM 1956 N N . PHE A 1 267 ? -10.156 20.938 26.078 1 98.75 267 PHE A N 1
ATOM 1957 C CA . PHE A 1 267 ? -9.25 20.609 24.984 1 98.75 267 PHE A CA 1
ATOM 1958 C C . PHE A 1 267 ? -7.969 21.438 25.094 1 98.75 267 PHE A C 1
ATOM 1960 O O . PHE A 1 267 ? -6.867 20.875 25.031 1 98.75 267 PHE A O 1
ATOM 1967 N N . GLU A 1 268 ? -8.102 22.719 25.25 1 98.81 268 GLU A N 1
ATOM 1968 C CA . GLU A 1 268 ? -6.953 23.609 25.359 1 98.81 268 GLU A CA 1
ATOM 1969 C C . GLU A 1 268 ? -6.07 23.234 26.547 1 98.81 268 GLU A C 1
ATOM 1971 O O . GLU A 1 268 ? -4.844 23.234 26.438 1 98.81 268 GLU A O 1
ATOM 1976 N N . ARG A 1 269 ? -6.648 22.891 27.609 1 98.69 269 ARG A N 1
ATOM 1977 C CA . ARG A 1 269 ? -5.902 22.484 28.797 1 98.69 269 ARG A CA 1
ATOM 1978 C C . ARG A 1 269 ? -5.148 21.188 28.547 1 98.69 269 ARG A C 1
ATOM 1980 O O . ARG A 1 269 ? -3.984 21.062 28.938 1 98.69 269 ARG A O 1
ATOM 1987 N N . ALA A 1 270 ? -5.84 20.25 27.969 1 98.69 270 ALA A N 1
ATOM 1988 C CA . ALA A 1 270 ? -5.211 18.969 27.672 1 98.69 270 ALA A CA 1
ATOM 1989 C C . ALA A 1 270 ? -4.02 19.141 26.734 1 98.69 270 ALA A C 1
ATOM 1991 O O . ALA A 1 270 ? -2.979 18.516 26.906 1 98.69 270 ALA A O 1
ATOM 1992 N N . CYS A 1 271 ? -4.211 19.969 25.75 1 98.75 271 CYS A N 1
ATOM 1993 C CA . CYS A 1 271 ? -3.129 20.234 24.812 1 98.75 271 CYS A CA 1
ATOM 1994 C C . CYS A 1 271 ? -1.946 20.891 25.516 1 98.75 271 CYS A C 1
ATOM 1996 O O . CYS A 1 271 ? -0.793 20.531 25.266 1 98.75 271 CYS A O 1
ATOM 1998 N N . ALA A 1 272 ? -2.254 21.859 26.344 1 98.5 272 ALA A N 1
ATOM 1999 C CA . ALA A 1 272 ? -1.201 22.531 27.109 1 98.5 272 ALA A CA 1
ATOM 2000 C C . ALA A 1 272 ? -0.438 21.531 27.984 1 98.5 272 ALA A C 1
ATOM 2002 O O . ALA A 1 272 ? 0.794 21.547 28.031 1 98.5 272 ALA A O 1
ATOM 2003 N N . THR A 1 273 ? -1.141 20.688 28.641 1 98.25 273 THR A N 1
ATOM 2004 C CA . THR A 1 273 ? -0.544 19.688 29.516 1 98.25 273 THR A CA 1
ATOM 2005 C C . THR A 1 273 ? 0.305 18.703 28.719 1 98.25 273 THR A C 1
ATOM 2007 O O . THR A 1 273 ? 1.361 18.266 29.172 1 98.25 273 THR A O 1
ATOM 2010 N N . GLY A 1 274 ? -0.15 18.422 27.531 1 97.81 274 GLY A N 1
ATOM 2011 C CA . GLY A 1 274 ? 0.551 17.469 26.688 1 97.81 274 GLY A CA 1
ATOM 2012 C C . GLY A 1 274 ? 1.655 18.109 25.859 1 97.81 274 GLY A C 1
ATOM 2013 O O . GLY A 1 274 ? 2.385 17.406 25.156 1 97.81 274 GLY A O 1
ATOM 2014 N N . GLY A 1 275 ? 1.796 19.359 25.922 1 98.12 275 GLY A N 1
ATOM 2015 C CA . GLY A 1 275 ? 2.838 20.062 25.203 1 98.12 275 GLY A CA 1
ATOM 2016 C C . GLY A 1 275 ? 2.512 20.25 23.719 1 98.12 275 GLY A C 1
ATOM 2017 O O . GLY A 1 275 ? 3.414 20.297 22.891 1 98.12 275 GLY A O 1
ATOM 2018 N N . HIS A 1 276 ? 1.283 20.266 23.375 1 98.5 276 HIS A N 1
ATOM 2019 C CA . HIS A 1 276 ? 0.86 20.453 22 1 98.5 276 HIS A CA 1
ATOM 2020 C C . HIS A 1 276 ? 0.499 21.906 21.719 1 98.5 276 HIS A C 1
ATOM 2022 O O . HIS A 1 276 ? -0.377 22.469 22.391 1 98.5 276 HIS A O 1
ATOM 2028 N N . ALA A 1 277 ? 1.156 22.5 20.766 1 98.44 277 ALA A N 1
ATOM 2029 C CA . ALA A 1 277 ? 0.83 23.875 20.359 1 98.44 277 ALA A CA 1
ATOM 2030 C C . ALA A 1 277 ? -0.399 23.891 19.453 1 98.44 277 ALA A C 1
ATOM 2032 O O . ALA A 1 277 ? -0.395 23.297 18.375 1 98.44 277 ALA A O 1
ATOM 2033 N N . ILE A 1 278 ? -1.425 24.562 19.875 1 98.81 278 ILE A N 1
ATOM 2034 C CA . ILE A 1 278 ? -2.635 24.734 19.078 1 98.81 278 ILE A CA 1
ATOM 2035 C C . ILE A 1 278 ? -3.047 26.203 19.078 1 98.81 278 ILE A C 1
ATOM 2037 O O . ILE A 1 278 ? -2.75 26.938 20.031 1 98.81 278 ILE A O 1
ATOM 2041 N N . THR A 1 279 ? -3.674 26.609 18.016 1 98.88 279 THR A N 1
ATOM 2042 C CA . THR A 1 279 ? -4.156 27.984 17.891 1 98.88 279 THR A CA 1
ATOM 2043 C C . THR A 1 279 ? -5.598 28 17.375 1 98.88 279 THR A C 1
ATOM 2045 O O . THR A 1 279 ? -5.922 27.344 16.391 1 98.88 279 THR A O 1
ATOM 2048 N N . ARG A 1 280 ? -6.434 28.703 18.109 1 98.75 280 ARG A N 1
ATOM 2049 C CA . ARG A 1 280 ? -7.77 28.953 17.578 1 98.75 280 ARG A CA 1
ATOM 2050 C C . ARG A 1 280 ? -7.719 30 16.469 1 98.75 280 ARG A C 1
ATOM 2052 O O . ARG A 1 280 ? -7.293 31.141 16.688 1 98.75 280 ARG A O 1
ATOM 2059 N N . ILE A 1 281 ? -8.203 29.594 15.32 1 98.5 281 ILE A N 1
ATOM 2060 C CA . ILE A 1 281 ? -8.008 30.5 14.195 1 98.5 281 ILE A CA 1
ATOM 2061 C C . ILE A 1 281 ? -9.359 30.906 13.609 1 98.5 281 ILE A C 1
ATOM 2063 O O . ILE A 1 281 ? -9.422 31.547 12.555 1 98.5 281 ILE A O 1
ATOM 2067 N N . GLY A 1 282 ? -10.414 30.5 14.188 1 98.12 282 GLY A N 1
ATOM 2068 C CA . GLY A 1 282 ? -11.742 30.859 13.703 1 98.12 282 GLY A CA 1
ATOM 2069 C C . GLY A 1 282 ? -12.836 29.969 14.258 1 98.12 282 GLY A C 1
ATOM 2070 O O . GLY A 1 282 ? -12.742 29.484 15.391 1 98.12 282 GLY A O 1
ATOM 2071 N N . HIS A 1 283 ? -13.953 29.938 13.516 1 98.44 283 HIS A N 1
ATOM 2072 C CA . HIS A 1 283 ? -15.094 29.109 13.891 1 98.44 283 HIS A CA 1
ATOM 2073 C C . HIS A 1 283 ? -15.945 28.766 12.672 1 98.44 283 HIS A C 1
ATOM 2075 O O . HIS A 1 283 ? -15.758 29.328 11.594 1 98.44 283 HIS A O 1
ATOM 2081 N N . PHE A 1 284 ? -16.75 27.797 12.883 1 98.62 284 PHE A N 1
ATOM 2082 C CA . PHE A 1 284 ? -17.656 27.375 11.812 1 98.62 284 PHE A CA 1
ATOM 2083 C C . PHE A 1 284 ? -19.031 28 11.984 1 98.62 284 PHE A C 1
ATOM 2085 O O . PHE A 1 284 ? -19.484 28.219 13.109 1 98.62 284 PHE A O 1
ATOM 2092 N N . THR A 1 285 ? -19.688 28.297 10.875 1 98.31 285 THR A N 1
ATOM 2093 C CA . THR A 1 285 ? -21.031 28.859 10.812 1 98.31 285 THR A CA 1
ATOM 2094 C C . THR A 1 285 ? -21.891 28.109 9.805 1 98.31 285 THR A C 1
ATOM 2096 O O . THR A 1 285 ? -21.406 27.188 9.141 1 98.31 285 THR A O 1
ATOM 2099 N N . GLU A 1 286 ? -23.219 28.438 9.797 1 98.12 286 GLU A N 1
ATOM 2100 C CA . GLU A 1 286 ? -24.078 27.906 8.742 1 98.12 286 GLU A CA 1
ATOM 2101 C C . GLU A 1 286 ? -23.656 28.422 7.367 1 98.12 286 GLU A C 1
ATOM 2103 O O . GLU A 1 286 ? -23.266 29.578 7.223 1 98.12 286 GLU A O 1
ATOM 2108 N N . GLY A 1 287 ? -23.703 27.516 6.414 1 96.19 287 GLY A N 1
ATOM 2109 C CA . GLY A 1 287 ? -23.328 27.891 5.059 1 96.19 287 GLY A CA 1
ATOM 2110 C C . GLY A 1 287 ? -22.328 26.938 4.434 1 96.19 287 GLY A C 1
ATOM 2111 O O . GLY A 1 287 ? -22.266 25.766 4.812 1 96.19 287 GLY A O 1
ATOM 2112 N N . ARG A 1 288 ? -21.625 27.469 3.408 1 93.56 288 ARG A N 1
ATOM 2113 C CA . ARG A 1 288 ? -20.656 26.656 2.674 1 93.56 288 ARG A CA 1
ATOM 2114 C C . ARG A 1 288 ? -19.375 27.422 2.428 1 93.56 288 ARG A C 1
ATOM 2116 O O . ARG A 1 288 ? -19.375 28.656 2.365 1 93.56 288 ARG A O 1
ATOM 2123 N N . GLY A 1 289 ? -18.266 26.625 2.373 1 92.38 289 GLY A N 1
ATOM 2124 C CA . GLY A 1 289 ? -16.984 27.25 2.08 1 92.38 289 GLY A CA 1
ATOM 2125 C C . GLY A 1 289 ? -16.375 27.938 3.281 1 92.38 289 GLY A C 1
ATOM 2126 O O . GLY A 1 289 ? -16.672 27.594 4.426 1 92.38 289 GLY A O 1
ATOM 2127 N N . TRP A 1 290 ? -15.344 28.781 2.973 1 93.88 290 TRP A N 1
ATOM 2128 C CA . TRP A 1 290 ? -14.75 29.531 4.07 1 93.88 290 TRP A CA 1
ATOM 2129 C C . TRP A 1 290 ? -14.367 30.938 3.619 1 93.88 290 TRP A C 1
ATOM 2131 O O . TRP A 1 290 ? -14.234 31.188 2.422 1 93.88 290 TRP A O 1
ATOM 2141 N N . VAL A 1 291 ? -14.328 31.844 4.547 1 92.69 291 VAL A N 1
ATOM 2142 C CA . VAL A 1 291 ? -13.914 33.219 4.305 1 92.69 291 VAL A CA 1
ATOM 2143 C C . VAL A 1 291 ? -12.891 33.656 5.355 1 92.69 291 VAL A C 1
ATOM 2145 O O . VAL A 1 291 ? -12.992 33.281 6.523 1 92.69 291 VAL A O 1
ATOM 2148 N N . GLY A 1 292 ? -11.883 34.312 4.84 1 93.38 292 GLY A N 1
ATOM 2149 C CA . GLY A 1 292 ? -10.891 34.906 5.734 1 93.38 292 GLY A CA 1
ATOM 2150 C C . GLY A 1 292 ? -11.086 36.406 5.938 1 93.38 292 GLY A C 1
ATOM 2151 O O . GLY A 1 292 ? -11.422 37.125 5 1 93.38 292 GLY A O 1
ATOM 2152 N N . ARG A 1 293 ? -10.938 36.781 7.168 1 89.94 293 ARG A N 1
ATOM 2153 C CA . ARG A 1 293 ? -11.016 38.188 7.473 1 89.94 293 ARG A CA 1
ATOM 2154 C C . ARG A 1 293 ? -9.773 38.656 8.219 1 89.94 293 ARG A C 1
ATOM 2156 O O . ARG A 1 293 ? -9.258 37.969 9.086 1 89.94 293 ARG A O 1
ATOM 2163 N N . ASP A 1 294 ? -9.328 39.812 7.754 1 85.31 294 ASP A N 1
ATOM 2164 C CA . ASP A 1 294 ? -8.227 40.406 8.508 1 85.31 294 ASP A CA 1
ATOM 2165 C C . ASP A 1 294 ? -8.734 41.375 9.555 1 85.31 294 ASP A C 1
ATOM 2167 O O . ASP A 1 294 ? -9.938 41.438 9.82 1 85.31 294 ASP A O 1
ATOM 2171 N N . ARG A 1 295 ? -7.789 42.094 10.18 1 82.25 295 ARG A N 1
ATOM 2172 C CA . ARG A 1 295 ? -8.125 43 11.289 1 82.25 295 ARG A CA 1
ATOM 2173 C C . ARG A 1 295 ? -9.008 44.125 10.82 1 82.25 295 ARG A C 1
ATOM 2175 O O . ARG A 1 295 ? -9.773 44.688 11.602 1 82.25 295 ARG A O 1
ATOM 2182 N N . THR A 1 296 ? -8.852 44.406 9.578 1 84.12 296 THR A N 1
ATOM 2183 C CA . THR A 1 296 ? -9.617 45.562 9.062 1 84.12 296 THR A CA 1
ATOM 2184 C C . THR A 1 296 ? -10.992 45.094 8.57 1 84.12 296 THR A C 1
ATOM 2186 O O . THR A 1 296 ? -11.836 45.906 8.219 1 84.12 296 THR A O 1
ATOM 2189 N N . GLY A 1 297 ? -11.195 43.875 8.578 1 79.62 297 GLY A N 1
ATOM 2190 C CA . GLY A 1 297 ? -12.461 43.344 8.109 1 79.62 297 GLY A CA 1
ATOM 2191 C C . GLY A 1 297 ? -12.43 42.969 6.637 1 79.62 297 GLY A C 1
ATOM 2192 O O . GLY A 1 297 ? -13.414 42.438 6.105 1 79.62 297 GLY A O 1
ATOM 2193 N N . ARG A 1 298 ? -11.289 43.156 6.02 1 80.69 298 ARG A N 1
ATOM 2194 C CA . ARG A 1 298 ? -11.156 42.781 4.609 1 80.69 298 ARG A CA 1
ATOM 2195 C C . ARG A 1 298 ? -11.258 41.281 4.406 1 80.69 298 ARG A C 1
ATOM 2197 O O . ARG A 1 298 ? -10.602 40.5 5.109 1 80.69 298 ARG A O 1
ATOM 2204 N N . VAL A 1 299 ? -12.109 41 3.439 1 81.5 299 VAL A N 1
ATOM 2205 C CA . VAL A 1 299 ? -12.391 39.594 3.137 1 81.5 299 VAL A CA 1
ATOM 2206 C C . VAL A 1 299 ? -11.328 39.031 2.188 1 81.5 299 VAL A C 1
ATOM 2208 O O . VAL A 1 299 ? -10.984 39.688 1.194 1 81.5 299 VAL A O 1
ATOM 2211 N N . LEU A 1 300 ? -10.633 37.969 2.596 1 76.94 300 LEU A N 1
ATOM 2212 C CA . LEU A 1 300 ? -9.773 37.156 1.731 1 76.94 300 LEU A CA 1
ATOM 2213 C C . LEU A 1 300 ? -10.5 35.938 1.23 1 76.94 300 LEU A C 1
ATOM 2215 O O . LEU A 1 300 ? -10.758 35 2 1 76.94 300 LEU A O 1
ATOM 2219 N N . PRO A 1 301 ? -10.82 36 -0.088 1 72.19 301 PRO A N 1
ATOM 2220 C CA . PRO A 1 301 ? -11.484 34.812 -0.604 1 72.19 301 PRO A CA 1
ATOM 2221 C C . PRO A 1 301 ? -10.523 33.625 -0.777 1 72.19 301 PRO A C 1
ATOM 2223 O O . PRO A 1 301 ? -9.312 33.812 -0.829 1 72.19 301 PRO A O 1
ATOM 2226 N N . PRO A 1 302 ? -11.141 32.469 -0.655 1 70.06 302 PRO A N 1
ATOM 2227 C CA . PRO A 1 302 ? -10.281 31.328 -0.946 1 70.06 302 PRO A CA 1
ATOM 2228 C C . PRO A 1 302 ? -9.57 31.438 -2.293 1 70.06 302 PRO A C 1
ATOM 2230 O O . PRO A 1 302 ? -10.07 32.125 -3.199 1 70.06 302 PRO A O 1
ATOM 2233 N N . PRO A 1 303 ? -8.227 31.031 -2.25 1 61.28 303 PRO A N 1
ATOM 2234 C CA . PRO A 1 303 ? -7.5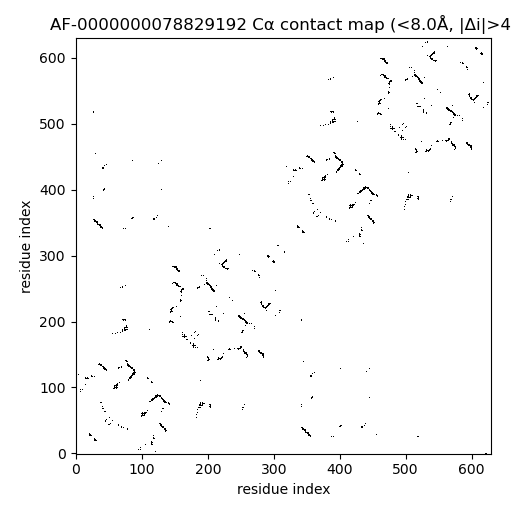27 31.125 -3.533 1 61.28 303 PRO A CA 1
ATOM 2235 C C . PRO A 1 303 ? -8.312 30.5 -4.68 1 61.28 303 PRO A C 1
ATOM 2237 O O . PRO A 1 303 ? -9.133 29.609 -4.453 1 61.28 303 PRO A O 1
ATOM 2240 N N . GLU A 1 304 ? -8.141 31.062 -5.984 1 53.28 304 GLU A N 1
ATOM 2241 C CA . GLU A 1 304 ? -8.758 30.594 -7.223 1 53.28 304 GLU A CA 1
ATOM 2242 C C . GLU A 1 304 ? -8.391 29.141 -7.504 1 53.28 304 GLU A C 1
ATOM 2244 O O . GLU A 1 304 ? -7.285 28.703 -7.176 1 53.28 304 GLU A O 1
ATOM 2249 N N . GLY A 1 305 ? -9.461 28.281 -8.07 1 47.06 305 GLY A N 1
ATOM 2250 C CA . GLY A 1 305 ? -9.219 26.891 -8.445 1 47.06 305 GLY A CA 1
ATOM 2251 C C . GLY A 1 305 ? -9.508 25.922 -7.324 1 47.06 305 GLY A C 1
ATOM 2252 O O . GLY A 1 305 ? -9.234 24.719 -7.453 1 47.06 305 GLY A O 1
ATOM 2253 N N . PHE A 1 306 ? -9.781 26.562 -6.281 1 46.59 306 PHE A N 1
ATOM 2254 C CA . PHE A 1 306 ? -10.312 25.734 -5.207 1 46.59 306 PHE A CA 1
ATOM 2255 C C . PHE A 1 306 ? -11.547 24.969 -5.676 1 46.59 306 PHE A C 1
ATOM 2257 O O . PHE A 1 306 ? -12.562 25.578 -6.027 1 46.59 306 PHE A O 1
ATOM 2264 N N . ASP A 1 307 ? -11.398 23.984 -6.449 1 44.75 307 ASP A N 1
ATOM 2265 C CA . ASP A 1 307 ? -12.539 23.172 -6.852 1 44.75 307 ASP A CA 1
ATOM 2266 C C . ASP A 1 307 ? -13.289 22.641 -5.633 1 44.75 307 ASP A C 1
ATOM 2268 O O . ASP A 1 307 ? -12.711 21.906 -4.816 1 44.75 307 ASP A O 1
ATOM 2272 N N . HIS A 1 308 ? -14.32 23.391 -5.125 1 39.25 308 HIS A N 1
ATOM 2273 C CA . HIS A 1 308 ? -15.273 22.844 -4.168 1 39.25 308 HIS A CA 1
ATOM 2274 C C . HIS A 1 308 ? -15.766 21.469 -4.609 1 39.25 308 HIS A C 1
ATOM 2276 O O . HIS A 1 308 ? -16.203 21.297 -5.75 1 39.25 308 HIS A O 1
ATOM 2282 N N . PHE A 1 309 ? -15.305 20.453 -4.262 1 37.47 309 PHE A N 1
ATOM 2283 C CA . PHE A 1 309 ? -15.891 19.141 -4.531 1 37.47 309 PHE A CA 1
ATOM 2284 C C . PHE A 1 309 ? -17.391 19.156 -4.301 1 37.47 309 PHE A C 1
ATOM 2286 O O . PHE A 1 309 ? -17.859 19.062 -3.162 1 37.47 309 PHE A O 1
ATOM 2293 N N . ARG A 1 310 ? -18.141 20 -4.977 1 36.19 310 ARG A N 1
ATOM 2294 C CA . ARG A 1 310 ? -19.578 19.766 -4.852 1 36.19 310 ARG A CA 1
ATOM 2295 C C . ARG A 1 310 ? -19.906 18.297 -5.035 1 36.19 310 ARG A C 1
ATOM 2297 O O . ARG A 1 310 ? -19.484 17.672 -6.016 1 36.19 310 ARG A O 1
ATOM 2304 N N . PRO A 1 311 ? -20.344 17.531 -4.008 1 33.25 311 PRO A N 1
ATOM 2305 C CA . PRO A 1 311 ? -21.016 16.25 -4.273 1 33.25 311 PRO A CA 1
ATOM 2306 C C . PRO A 1 311 ? -22.078 16.359 -5.367 1 33.25 311 PRO A C 1
ATOM 2308 O O . PRO A 1 311 ? -22.828 17.328 -5.398 1 33.25 311 PRO A O 1
ATOM 2311 N N . ARG A 1 312 ? -21.828 16.031 -6.559 1 28.19 312 ARG A N 1
ATOM 2312 C CA . ARG A 1 312 ? -22.984 15.953 -7.445 1 28.19 312 ARG A CA 1
ATOM 2313 C C . ARG A 1 312 ? -24.125 15.203 -6.777 1 28.19 312 ARG A C 1
ATOM 2315 O O . ARG A 1 312 ? -23.922 14.133 -6.207 1 28.19 312 ARG A O 1
ATOM 2322 N N . ALA A 1 313 ? -25.344 15.93 -6.445 1 25.66 313 ALA A N 1
ATOM 2323 C CA . ALA A 1 313 ? -26.656 15.352 -6.133 1 25.66 313 ALA A CA 1
ATOM 2324 C C . ALA A 1 313 ? -26.969 14.172 -7.055 1 25.66 313 ALA A C 1
ATOM 2326 O O . ALA A 1 313 ? -26.844 14.289 -8.273 1 25.66 313 ALA A O 1
ATOM 2327 N N . MET A 1 314 ? -26.688 12.836 -6.637 1 21.53 314 MET A N 1
ATOM 2328 C CA . MET A 1 314 ? -27.562 11.859 -7.281 1 21.53 314 MET A CA 1
ATOM 2329 C C . MET A 1 314 ? -28.938 12.461 -7.559 1 21.53 314 MET A C 1
ATOM 2331 O O . MET A 1 314 ? -29.688 12.734 -6.629 1 21.53 314 MET A O 1
ATOM 2335 N N . ASP A 1 315 ? -29.016 13.406 -8.484 1 18.83 315 ASP A N 1
ATOM 2336 C CA . ASP A 1 315 ? -30.375 13.32 -9.016 1 18.83 315 ASP A CA 1
ATOM 2337 C C . ASP A 1 315 ? -30.672 11.906 -9.523 1 18.83 315 ASP A C 1
ATOM 2339 O O . ASP A 1 315 ? -29.828 11.273 -10.148 1 18.83 315 ASP A O 1
ATOM 2343 N N . MET B 1 1 ? -5.41 21.188 -9.938 1 40.41 1 MET B N 1
ATOM 2344 C CA . MET B 1 1 ? -6.141 20.641 -8.805 1 40.41 1 MET B CA 1
ATOM 2345 C C . MET B 1 1 ? -7.523 20.156 -9.227 1 40.41 1 MET B C 1
ATOM 2347 O O . MET B 1 1 ? -7.965 19.078 -8.82 1 40.41 1 MET B O 1
ATOM 2351 N N . SER B 1 2 ? -8.25 21.062 -10.172 1 48.22 2 SER B N 1
ATOM 2352 C CA . SER B 1 2 ? -9.508 20.641 -10.781 1 48.22 2 SER B CA 1
ATOM 2353 C C . SER B 1 2 ? -9.328 19.312 -11.531 1 48.22 2 SER B C 1
ATOM 2355 O O . SER B 1 2 ? -10.172 18.422 -11.422 1 48.22 2 SER B O 1
ATOM 2357 N N . GLY B 1 3 ? -7.953 19.078 -11.797 1 61.66 3 GLY B N 1
ATOM 2358 C CA . GLY B 1 3 ? -7.648 17.938 -12.648 1 61.66 3 GLY B CA 1
ATOM 2359 C C . GLY B 1 3 ? -7.473 16.641 -11.867 1 61.66 3 GLY B C 1
ATOM 2360 O O . GLY B 1 3 ? -7.988 15.594 -12.266 1 61.66 3 GLY B O 1
ATOM 2361 N N . GLU B 1 4 ? -7.004 16.844 -10.547 1 73.62 4 GLU B N 1
ATOM 2362 C CA . GLU B 1 4 ? -6.781 15.625 -9.773 1 73.62 4 GLU B CA 1
ATOM 2363 C C . GLU B 1 4 ? -8.102 15.047 -9.258 1 73.62 4 GLU B C 1
ATOM 2365 O O . GLU B 1 4 ? -8.312 13.828 -9.312 1 73.62 4 GLU B O 1
ATOM 2370 N N . PHE B 1 5 ? -9.023 15.922 -8.883 1 76.38 5 PHE B N 1
ATOM 2371 C CA . PHE B 1 5 ? -10.305 15.461 -8.352 1 76.38 5 PHE B CA 1
ATOM 2372 C C . PHE B 1 5 ? -11.141 14.797 -9.438 1 76.38 5 PHE B C 1
ATOM 2374 O O . PHE B 1 5 ? -11.852 13.828 -9.172 1 76.38 5 PHE B O 1
ATOM 2381 N N . ASP B 1 6 ? -10.953 15.258 -10.609 1 81.44 6 ASP B N 1
ATOM 2382 C CA . ASP B 1 6 ? -11.633 14.617 -11.727 1 81.44 6 ASP B CA 1
ATOM 2383 C C . ASP B 1 6 ? -11.086 13.211 -11.977 1 81.44 6 ASP B C 1
ATOM 2385 O O . ASP B 1 6 ? -11.844 12.281 -12.25 1 81.44 6 ASP B O 1
ATOM 2389 N N . PHE B 1 7 ? -9.805 13.094 -11.773 1 86.06 7 PHE B N 1
ATOM 2390 C CA . PHE B 1 7 ? -9.172 11.789 -11.93 1 86.06 7 PHE B CA 1
ATOM 2391 C C . PHE B 1 7 ? -9.688 10.805 -10.875 1 86.06 7 PHE B C 1
ATOM 2393 O O . PHE B 1 7 ? -10.047 9.672 -11.203 1 86.06 7 PHE B O 1
ATOM 2400 N N . ILE B 1 8 ? -9.789 11.305 -9.672 1 88.75 8 ILE B N 1
ATOM 2401 C CA . ILE B 1 8 ? -10.211 10.461 -8.562 1 88.75 8 ILE B CA 1
ATOM 2402 C C . ILE B 1 8 ? -11.664 10.023 -8.766 1 88.75 8 ILE B C 1
ATOM 2404 O O . ILE B 1 8 ? -11.977 8.836 -8.664 1 88.75 8 ILE B O 1
ATOM 2408 N N . ARG B 1 9 ? -12.461 10.93 -9.102 1 89.94 9 ARG B N 1
ATOM 2409 C CA . ARG B 1 9 ? -13.883 10.641 -9.297 1 89.94 9 ARG B CA 1
ATOM 2410 C C . ARG B 1 9 ? -14.086 9.648 -10.43 1 89.94 9 ARG B C 1
ATOM 2412 O O . ARG B 1 9 ? -14.867 8.703 -10.297 1 89.94 9 ARG B O 1
ATOM 2419 N N . ARG B 1 10 ? -13.406 9.883 -11.516 1 91.31 10 ARG B N 1
ATOM 2420 C CA . ARG B 1 10 ? -13.539 9.016 -12.68 1 91.31 10 ARG B CA 1
ATOM 2421 C C . ARG B 1 10 ? -13.07 7.602 -12.359 1 91.31 10 ARG B C 1
ATOM 2423 O O . ARG B 1 10 ? -13.703 6.625 -12.773 1 91.31 10 ARG B O 1
ATOM 2430 N N . PHE B 1 11 ? -12.008 7.555 -11.734 1 95.62 11 PHE B N 1
ATOM 2431 C CA . PHE B 1 11 ? -11.461 6.258 -11.359 1 95.62 11 PHE B CA 1
ATOM 2432 C C . PHE B 1 11 ? -12.406 5.516 -10.43 1 95.62 11 PHE B C 1
ATOM 2434 O O . PHE B 1 11 ? -12.75 4.355 -10.672 1 95.62 11 PHE B O 1
ATOM 2441 N N . LEU B 1 12 ? -12.914 6.203 -9.438 1 92.06 12 LEU B N 1
ATOM 2442 C CA . LEU B 1 12 ? -13.727 5.59 -8.391 1 92.06 12 LEU B CA 1
ATOM 2443 C C . LEU B 1 12 ? -15.102 5.207 -8.922 1 92.06 12 LEU B C 1
ATOM 2445 O O . LEU B 1 12 ? -15.742 4.289 -8.398 1 92.06 12 LEU B O 1
ATOM 2449 N N . ALA B 1 13 ? -15.547 5.836 -9.922 1 93.62 13 ALA B N 1
ATOM 2450 C CA . ALA B 1 13 ? -16.891 5.633 -10.461 1 93.62 13 ALA B CA 1
ATOM 2451 C C . ALA B 1 13 ? -17.047 4.211 -10.992 1 93.62 13 ALA B C 1
ATOM 2453 O O . ALA B 1 13 ? -18.172 3.732 -11.156 1 93.62 13 ALA B O 1
ATOM 2454 N N . HIS B 1 14 ? -16.016 3.529 -11.18 1 95.19 14 HIS B N 1
ATOM 2455 C CA . HIS B 1 14 ? -16.078 2.197 -11.773 1 95.19 14 HIS B CA 1
ATOM 2456 C C . HIS B 1 14 ? -16.172 1.122 -10.695 1 95.19 14 HIS B C 1
ATOM 2458 O O . HIS B 1 14 ? -16.406 -0.05 -11 1 95.19 14 HIS B O 1
ATOM 2464 N N . PHE B 1 15 ? -15.969 1.507 -9.531 1 95.94 15 PHE B N 1
ATOM 2465 C CA . PHE B 1 15 ? -16.016 0.57 -8.414 1 95.94 15 PHE B CA 1
ATOM 2466 C C . PHE B 1 15 ? -17.328 0.716 -7.648 1 95.94 15 PHE B C 1
ATOM 2468 O O . PHE B 1 15 ? -17.828 1.829 -7.465 1 95.94 15 PHE B O 1
ATOM 2475 N N . PRO B 1 16 ? -17.891 -0.402 -7.211 1 90.69 16 PRO B N 1
ATOM 2476 C CA . PRO B 1 16 ? -19.016 -0.251 -6.273 1 90.69 16 PRO B CA 1
ATOM 2477 C C . PRO B 1 16 ? -18.594 0.433 -4.973 1 90.69 16 PRO B C 1
ATOM 2479 O O . PRO B 1 16 ? -17.438 0.329 -4.555 1 90.69 16 PRO B O 1
ATOM 2482 N N . ALA B 1 17 ? -19.547 1.097 -4.387 1 87.81 17 ALA B N 1
ATOM 2483 C CA . ALA B 1 17 ? -19.266 1.709 -3.09 1 87.81 17 ALA B CA 1
ATOM 2484 C C . ALA B 1 17 ? -18.875 0.655 -2.059 1 87.81 17 ALA B C 1
ATOM 2486 O O . ALA B 1 17 ? -19.531 -0.371 -1.924 1 87.81 17 ALA B O 1
ATOM 2487 N N . ALA B 1 18 ? -17.766 0.989 -1.426 1 87.75 18 ALA B N 1
ATOM 2488 C CA . ALA B 1 18 ? -17.328 0.062 -0.382 1 87.75 18 ALA B CA 1
ATOM 2489 C C . ALA B 1 18 ? -18.281 0.1 0.811 1 87.75 18 ALA B C 1
ATOM 2491 O O . ALA B 1 18 ? -18.719 1.175 1.232 1 87.75 18 ALA B O 1
ATOM 2492 N N . ARG B 1 19 ? -18.703 -1.045 1.311 1 90.56 19 ARG B N 1
ATOM 2493 C CA . ARG B 1 19 ? -19.531 -1.12 2.502 1 90.56 19 ARG B CA 1
ATOM 2494 C C . ARG B 1 19 ? -18.688 -1.124 3.77 1 90.56 19 ARG B C 1
ATOM 2496 O O . ARG B 1 19 ? -18.641 -2.125 4.488 1 90.56 19 ARG B O 1
ATOM 2503 N N . VAL B 1 20 ? -18.078 0.005 4.02 1 94.25 20 VAL B N 1
ATOM 2504 C CA . VAL B 1 20 ? -17.234 0.218 5.191 1 94.25 20 VAL B CA 1
ATOM 2505 C C . VAL B 1 20 ? -17.656 1.499 5.906 1 94.25 20 VAL B C 1
ATOM 2507 O O . VAL B 1 20 ? -18.312 2.363 5.312 1 94.25 20 VAL B O 1
ATOM 2510 N N . PRO B 1 21 ? -17.344 1.614 7.148 1 95.06 21 PRO B N 1
ATOM 2511 C CA . PRO B 1 21 ? -17.734 2.811 7.895 1 95.06 21 PRO B CA 1
ATOM 2512 C C . PRO B 1 21 ? -17.266 4.102 7.234 1 95.06 21 PRO B C 1
ATOM 2514 O O . PRO B 1 21 ? -18.016 5.086 7.191 1 95.06 21 PRO B O 1
ATOM 2517 N N . VAL B 1 22 ? -16.062 4.18 6.762 1 96.12 22 VAL B N 1
ATOM 2518 C CA . VAL B 1 22 ? -15.516 5.297 5.992 1 96.12 22 VAL B CA 1
ATOM 2519 C C . VAL B 1 22 ? -14.758 4.77 4.777 1 96.12 22 VAL B C 1
ATOM 2521 O O . VAL B 1 22 ? -13.82 3.986 4.914 1 96.12 22 VAL B O 1
ATOM 2524 N N . GLY B 1 23 ? -15.211 5.137 3.602 1 93.94 23 GLY B N 1
ATOM 2525 C CA . GLY B 1 23 ? -14.547 4.789 2.357 1 93.94 23 GLY B CA 1
ATOM 2526 C C . GLY B 1 23 ? -13.719 5.926 1.786 1 93.94 23 GLY B C 1
ATOM 2527 O O . GLY B 1 23 ? -13.258 6.797 2.527 1 93.94 23 GLY B O 1
ATOM 2528 N N . PRO B 1 24 ? -13.477 5.902 0.484 1 91.06 24 PRO B N 1
ATOM 2529 C CA . PRO B 1 24 ? -12.695 6.969 -0.152 1 91.06 24 PRO B CA 1
ATOM 2530 C C . PRO B 1 24 ? -13.273 8.359 0.108 1 91.06 24 PRO B C 1
ATOM 2532 O O . PRO B 1 24 ? -14.492 8.547 0.056 1 91.06 24 PRO B O 1
ATOM 2535 N N . GLY B 1 25 ? -12.336 9.312 0.39 1 89.19 25 GLY B N 1
ATOM 2536 C CA . GLY B 1 25 ? -12.781 10.68 0.553 1 89.19 25 GLY B CA 1
ATOM 2537 C C . GLY B 1 25 ? -12.32 11.312 1.854 1 89.19 25 GLY B C 1
ATOM 2538 O O . GLY B 1 25 ? -12.516 12.508 2.074 1 89.19 25 GLY B O 1
ATOM 2539 N N . ASP B 1 26 ? -11.766 10.562 2.758 1 95.38 26 ASP B N 1
ATOM 2540 C CA . ASP B 1 26 ? -11.188 11.023 4.016 1 95.38 26 ASP B CA 1
ATOM 2541 C C . ASP B 1 26 ? -9.703 10.672 4.098 1 95.38 26 ASP B C 1
ATOM 2543 O O . ASP B 1 26 ? -9.141 10.117 3.15 1 95.38 26 ASP B O 1
ATOM 2547 N N . ASP B 1 27 ? -9.023 11.102 5.133 1 96.81 27 ASP B N 1
ATOM 2548 C CA . ASP B 1 27 ? -7.59 10.867 5.258 1 96.81 27 ASP B CA 1
ATOM 2549 C C . ASP B 1 27 ? -7.285 9.375 5.324 1 96.81 27 ASP B C 1
ATOM 2551 O O . ASP B 1 27 ? -6.219 8.93 4.891 1 96.81 27 ASP B O 1
ATOM 2555 N N . CYS B 1 28 ? -8.188 8.625 5.93 1 98.44 28 CYS B N 1
ATOM 2556 C CA . CYS B 1 28 ? -8.102 7.172 5.957 1 98.44 28 CYS B CA 1
ATOM 2557 C C . CYS B 1 28 ? -9.445 6.539 5.605 1 98.44 28 CYS B C 1
ATOM 2559 O O . CYS B 1 28 ? -10.492 7.164 5.773 1 98.44 28 CYS B O 1
ATOM 2561 N N . ALA B 1 29 ? -9.367 5.316 5.117 1 98.31 29 ALA B N 1
ATOM 2562 C CA . ALA B 1 29 ? -10.523 4.438 5.242 1 98.31 29 ALA B CA 1
ATOM 2563 C C . ALA B 1 29 ? -10.656 3.9 6.664 1 98.31 29 ALA B C 1
ATOM 2565 O O . ALA B 1 29 ? -9.656 3.748 7.371 1 98.31 29 ALA B O 1
ATOM 2566 N N . VAL B 1 30 ? -11.852 3.699 7.066 1 98.5 30 VAL B N 1
ATOM 2567 C CA . VAL B 1 30 ? -12.102 3.023 8.336 1 98.5 30 VAL B CA 1
ATOM 2568 C C . VAL B 1 30 ? -12.766 1.674 8.078 1 98.5 30 VAL B C 1
ATOM 2570 O O . VAL B 1 30 ? -13.812 1.604 7.43 1 98.5 30 VAL B O 1
ATOM 2573 N N . LEU B 1 31 ? -12.109 0.651 8.547 1 97.31 31 LEU B N 1
ATOM 2574 C CA . LEU B 1 31 ? -12.578 -0.72 8.367 1 97.31 31 LEU B CA 1
ATOM 2575 C C . LEU B 1 31 ? -13.07 -1.308 9.68 1 97.31 31 LEU B C 1
ATOM 2577 O O . LEU B 1 31 ? -12.484 -1.06 10.734 1 97.31 31 LEU B O 1
ATOM 2581 N N . PRO B 1 32 ? -14.133 -2.076 9.633 1 93.94 32 PRO B N 1
ATOM 2582 C CA . PRO B 1 32 ? -14.547 -2.764 10.852 1 93.94 32 PRO B CA 1
ATOM 2583 C C . PRO B 1 32 ? -13.539 -3.809 11.32 1 93.94 32 PRO B C 1
ATOM 2585 O O . PRO B 1 32 ? -12.703 -4.262 10.531 1 93.94 32 PRO B O 1
ATOM 2588 N N . PRO B 1 33 ? -13.617 -4.109 12.578 1 90.44 33 PRO B N 1
ATOM 2589 C CA . PRO B 1 33 ? -12.75 -5.191 13.039 1 90.44 33 PRO B CA 1
ATOM 2590 C C . PRO B 1 33 ? -12.992 -6.504 12.289 1 90.44 33 PRO B C 1
ATOM 2592 O O . PRO B 1 33 ? -14.133 -6.812 11.938 1 90.44 33 PRO B O 1
ATOM 2595 N N . SER B 1 34 ? -11.867 -7.148 12.016 1 86.94 34 SER B N 1
ATOM 2596 C CA . SER B 1 34 ? -12 -8.453 11.375 1 86.94 34 SER B CA 1
ATOM 2597 C C . SER B 1 34 ? -12.32 -9.539 12.398 1 86.94 34 SER B C 1
ATOM 2599 O O . SER B 1 34 ? -11.992 -9.406 13.578 1 86.94 34 SER B O 1
ATOM 2601 N N . ARG B 1 35 ? -13.016 -10.594 11.938 1 85.25 35 ARG B N 1
ATOM 2602 C CA . ARG B 1 35 ? -13.312 -11.727 12.805 1 85.25 35 ARG B CA 1
ATOM 2603 C C . ARG B 1 35 ? -12.094 -12.625 12.977 1 85.25 35 ARG B C 1
ATOM 2605 O O . ARG B 1 35 ? -11.883 -13.203 14.047 1 85.25 35 ARG B O 1
ATOM 2612 N N . GLY B 1 36 ? -11.328 -12.727 11.914 1 91.31 36 GLY B N 1
ATOM 2613 C CA . GLY B 1 36 ? -10.141 -13.562 11.938 1 91.31 36 GLY B CA 1
ATOM 2614 C C . GLY B 1 36 ? -8.867 -12.805 11.586 1 91.31 36 GLY B C 1
ATOM 2615 O O . GLY B 1 36 ? -8.898 -11.578 11.414 1 91.31 36 GLY B O 1
ATOM 2616 N N . ALA B 1 37 ? -7.762 -13.578 11.609 1 96.5 37 ALA B N 1
ATOM 2617 C CA . ALA B 1 37 ? -6.484 -13 11.195 1 96.5 37 ALA B CA 1
ATOM 2618 C C . ALA B 1 37 ? -6.559 -12.477 9.766 1 96.5 37 ALA B C 1
ATOM 2620 O O . ALA B 1 37 ? -7.379 -12.938 8.969 1 96.5 37 ALA B O 1
ATOM 2621 N N . GLN B 1 38 ? -5.727 -11.516 9.539 1 97.31 38 GLN B N 1
ATOM 2622 C CA . GLN B 1 38 ? -5.738 -10.883 8.219 1 97.31 38 GLN B CA 1
ATOM 2623 C C . GLN B 1 38 ? -4.414 -11.109 7.492 1 97.31 38 GLN B C 1
ATOM 2625 O O . GLN B 1 38 ? -3.342 -10.969 8.086 1 97.31 38 GLN B O 1
ATOM 2630 N N . CYS B 1 39 ? -4.52 -11.516 6.266 1 98.56 39 CYS B N 1
ATOM 2631 C CA . CYS B 1 39 ? -3.379 -11.492 5.355 1 98.56 39 CYS B CA 1
ATOM 2632 C C . CYS B 1 39 ? -3.268 -10.141 4.656 1 98.56 39 CYS B C 1
ATOM 2634 O O . CYS B 1 39 ? -4.273 -9.578 4.219 1 98.56 39 CYS B O 1
ATOM 2636 N N . VAL B 1 40 ? -2.066 -9.586 4.582 1 98.75 40 VAL B N 1
ATOM 2637 C CA . VAL B 1 40 ? -1.827 -8.32 3.896 1 98.75 40 VAL B CA 1
ATOM 2638 C C . VAL B 1 40 ? -0.644 -8.461 2.943 1 98.75 40 VAL B C 1
ATOM 2640 O O . VAL B 1 40 ? 0.399 -9.008 3.314 1 98.75 40 VAL B O 1
ATOM 2643 N N . THR B 1 41 ? -0.795 -8.016 1.729 1 98.81 41 THR B N 1
ATOM 2644 C CA . THR B 1 41 ? 0.263 -8.016 0.726 1 98.81 41 THR B CA 1
ATOM 2645 C C . THR B 1 41 ? 0.325 -6.68 -0.002 1 98.81 41 THR B C 1
ATOM 2647 O O . THR B 1 41 ? -0.638 -5.91 0.018 1 98.81 41 THR B O 1
ATOM 2650 N N . THR B 1 42 ? 1.459 -6.352 -0.612 1 98.81 42 THR B N 1
ATOM 2651 C CA . THR B 1 42 ? 1.597 -5.184 -1.475 1 98.81 42 THR B CA 1
ATOM 2652 C C . THR B 1 42 ? 2.51 -5.492 -2.658 1 98.81 42 THR B C 1
ATOM 2654 O O . THR B 1 42 ? 3.557 -6.121 -2.496 1 98.81 42 THR B O 1
ATOM 2657 N N . ASP B 1 43 ? 2.072 -5.121 -3.818 1 98.31 43 ASP B N 1
ATOM 2658 C CA . ASP B 1 43 ? 2.85 -5.262 -5.047 1 98.31 43 ASP B CA 1
ATOM 2659 C C . ASP B 1 43 ? 2.646 -4.059 -5.965 1 98.31 43 ASP B C 1
ATOM 2661 O O . ASP B 1 43 ? 1.552 -3.494 -6.023 1 98.31 43 ASP B O 1
ATOM 2665 N N . ALA B 1 44 ? 3.676 -3.756 -6.676 1 98.25 44 ALA B N 1
ATOM 2666 C CA . ALA B 1 44 ? 3.623 -2.705 -7.688 1 98.25 44 ALA B CA 1
ATOM 2667 C C . ALA B 1 44 ? 3.836 -3.279 -9.086 1 98.25 44 ALA B C 1
ATOM 2669 O O . ALA B 1 44 ? 4.664 -4.172 -9.281 1 98.25 44 ALA B O 1
ATOM 2670 N N . VAL B 1 45 ? 3.066 -2.793 -10.023 1 98.38 45 VAL B N 1
ATOM 2671 C CA . VAL B 1 45 ? 3.367 -3.01 -11.438 1 98.38 45 VAL B CA 1
ATOM 2672 C C . VAL B 1 45 ? 3.797 -1.692 -12.078 1 98.38 45 VAL B C 1
ATOM 2674 O O . VAL B 1 45 ? 3.098 -0.683 -11.969 1 98.38 45 VAL B O 1
ATOM 2677 N N . VAL B 1 46 ? 4.922 -1.708 -12.719 1 98.31 46 VAL B N 1
ATOM 2678 C CA . VAL B 1 46 ? 5.578 -0.498 -13.203 1 98.31 46 VAL B CA 1
ATOM 2679 C C . VAL B 1 46 ? 5.75 -0.576 -14.719 1 98.31 46 VAL B C 1
ATOM 2681 O O . VAL B 1 46 ? 6.129 -1.62 -15.258 1 98.31 46 VAL B O 1
ATOM 2684 N N . GLU B 1 47 ? 5.461 0.544 -15.367 1 98.12 47 GLU B N 1
ATOM 2685 C CA . GLU B 1 47 ? 5.633 0.655 -16.812 1 98.12 47 GLU B CA 1
ATOM 2686 C C . GLU B 1 47 ? 7.066 0.346 -17.219 1 98.12 47 GLU B C 1
ATOM 2688 O O . GLU B 1 47 ? 8.016 0.773 -16.562 1 98.12 47 GLU B O 1
ATOM 2693 N N . ASP B 1 48 ? 7.176 -0.503 -18.266 1 96.62 48 ASP B N 1
ATOM 2694 C CA . ASP B 1 48 ? 8.422 -0.924 -18.891 1 96.62 48 ASP B CA 1
ATOM 2695 C C . ASP B 1 48 ? 9.172 -1.932 -18.016 1 96.62 48 ASP B C 1
ATOM 2697 O O . ASP B 1 48 ? 10.32 -2.264 -18.281 1 96.62 48 ASP B O 1
ATOM 2701 N N . VAL B 1 49 ? 8.586 -2.328 -16.938 1 96.19 49 VAL B N 1
ATOM 2702 C CA . VAL B 1 49 ? 9.102 -3.412 -16.109 1 96.19 49 VAL B CA 1
ATOM 2703 C C . VAL B 1 49 ? 8.141 -4.602 -16.156 1 96.19 49 VAL B C 1
ATOM 2705 O O . VAL B 1 49 ? 8.555 -5.719 -16.484 1 96.19 49 VAL B O 1
ATOM 2708 N N . HIS B 1 50 ? 6.875 -4.32 -15.953 1 97.44 50 HIS B N 1
ATOM 2709 C CA . HIS B 1 50 ? 5.879 -5.383 -15.875 1 97.44 50 HIS B CA 1
ATOM 2710 C C . HIS B 1 50 ? 4.926 -5.336 -17.062 1 97.44 50 HIS B C 1
ATOM 2712 O O . HIS B 1 50 ? 4.199 -6.301 -17.312 1 97.44 50 HIS B O 1
ATOM 2718 N N . PHE B 1 51 ? 4.891 -4.215 -17.703 1 97.88 51 PHE B N 1
ATOM 2719 C CA . PHE B 1 51 ? 4.066 -3.992 -18.875 1 97.88 51 PHE B CA 1
ATOM 2720 C C . PHE B 1 51 ? 4.59 -2.812 -19.688 1 97.88 51 PHE B C 1
ATOM 2722 O O . PHE B 1 51 ? 5.398 -2.023 -19.203 1 97.88 51 PHE B O 1
ATOM 2729 N N . THR B 1 52 ? 4.188 -2.754 -20.953 1 97.31 52 THR B N 1
ATOM 2730 C CA . THR B 1 52 ? 4.273 -1.524 -21.734 1 97.31 52 THR B CA 1
ATOM 2731 C C . THR B 1 52 ? 2.887 -1.066 -22.172 1 97.31 52 THR B C 1
ATOM 2733 O O . THR B 1 52 ? 1.998 -1.891 -22.406 1 97.31 52 THR B O 1
ATOM 2736 N N . ARG B 1 53 ? 2.777 0.238 -22.297 1 95.88 53 ARG B N 1
ATOM 2737 C CA . ARG B 1 53 ? 1.485 0.767 -22.719 1 95.88 53 ARG B CA 1
ATOM 2738 C C . ARG B 1 53 ? 1.216 0.444 -24.188 1 95.88 53 ARG B C 1
ATOM 2740 O O . ARG B 1 53 ? 0.071 0.502 -24.641 1 95.88 53 ARG B O 1
ATOM 2747 N N . ALA B 1 54 ? 2.186 0.028 -24.906 1 96.06 54 ALA B N 1
ATOM 2748 C CA . ALA B 1 54 ? 2.025 -0.386 -26.312 1 96.06 54 ALA B CA 1
ATOM 2749 C C . ALA B 1 54 ? 1.49 -1.812 -26.391 1 96.06 54 ALA B C 1
ATOM 2751 O O . ALA B 1 54 ? 0.747 -2.145 -27.328 1 96.06 54 ALA B O 1
ATOM 2752 N N . ALA B 1 55 ? 1.852 -2.645 -25.406 1 97.56 55 ALA B N 1
ATOM 2753 C CA . ALA B 1 55 ? 1.559 -4.07 -25.5 1 97.56 55 ALA B CA 1
ATOM 2754 C C . ALA B 1 55 ? 0.35 -4.438 -24.641 1 97.56 55 ALA B C 1
ATOM 2756 O O . ALA B 1 55 ? -0.234 -5.512 -24.812 1 97.56 55 ALA B O 1
ATOM 2757 N N . PHE B 1 56 ? 0.002 -3.574 -23.719 1 98.38 56 PHE B N 1
ATOM 2758 C CA . PHE B 1 56 ? -1.117 -3.805 -22.812 1 98.38 56 PHE B CA 1
ATOM 2759 C C . PHE B 1 56 ? -2.172 -2.717 -22.969 1 98.38 56 PHE B C 1
ATOM 2761 O O . PHE B 1 56 ? -1.849 -1.528 -22.984 1 98.38 56 PHE B O 1
ATOM 2768 N N . SER B 1 57 ? -3.447 -3.189 -23.094 1 98.38 57 SER B N 1
ATOM 2769 C CA . SER B 1 57 ? -4.508 -2.197 -22.953 1 98.38 57 SER B CA 1
ATOM 2770 C C . SER B 1 57 ? -4.578 -1.669 -21.531 1 98.38 57 SER B C 1
ATOM 2772 O O . SER B 1 57 ? -4.102 -2.32 -20.594 1 98.38 57 SER B O 1
ATOM 2774 N N . PRO B 1 58 ? -5.168 -0.5 -21.344 1 98.5 58 PRO B N 1
ATOM 2775 C CA . PRO B 1 58 ? -5.34 -0.009 -19.969 1 98.5 58 PRO B CA 1
ATOM 2776 C C . PRO B 1 58 ? -6.086 -0.999 -19.078 1 98.5 58 PRO B C 1
ATOM 2778 O O . PRO B 1 58 ? -5.719 -1.184 -17.922 1 98.5 58 PRO B O 1
ATOM 2781 N N . ALA B 1 59 ? -7.066 -1.667 -19.609 1 98.75 59 ALA B N 1
ATOM 2782 C CA . ALA B 1 59 ? -7.824 -2.652 -18.844 1 98.75 59 ALA B CA 1
ATOM 2783 C C . ALA B 1 59 ? -6.941 -3.826 -18.438 1 98.75 59 ALA B C 1
ATOM 2785 O O . ALA B 1 59 ? -7.086 -4.367 -17.344 1 98.75 59 ALA B O 1
ATOM 2786 N N . ASP B 1 60 ? -6.016 -4.227 -19.328 1 98.88 60 ASP B N 1
ATOM 2787 C CA . ASP B 1 60 ? -5.051 -5.27 -18.984 1 98.88 60 ASP B CA 1
ATOM 2788 C C . ASP B 1 60 ? -4.199 -4.852 -17.781 1 98.88 60 ASP B C 1
ATOM 2790 O O . ASP B 1 60 ? -3.947 -5.656 -16.891 1 98.88 60 ASP B O 1
ATOM 2794 N N . ILE B 1 61 ? -3.783 -3.627 -17.828 1 98.81 61 ILE B N 1
ATOM 2795 C CA . ILE B 1 61 ? -2.918 -3.104 -16.766 1 98.81 61 ILE B CA 1
ATOM 2796 C C . ILE B 1 61 ? -3.662 -3.111 -15.438 1 98.81 61 ILE B C 1
ATOM 2798 O O . ILE B 1 61 ? -3.129 -3.568 -14.43 1 98.81 61 ILE B O 1
ATOM 2802 N N . GLY B 1 62 ? -4.883 -2.631 -15.438 1 98.88 62 GLY B N 1
ATOM 2803 C CA . GLY B 1 62 ? -5.699 -2.656 -14.234 1 98.88 62 GLY B CA 1
ATOM 2804 C C . GLY B 1 62 ? -5.938 -4.059 -13.703 1 98.88 62 GLY B C 1
ATOM 2805 O O . GLY B 1 62 ? -5.82 -4.301 -12.5 1 98.88 62 GLY B O 1
ATOM 2806 N N . HIS B 1 63 ? -6.223 -4.961 -14.586 1 98.88 63 HIS B N 1
ATOM 2807 C CA . HIS B 1 63 ? -6.438 -6.359 -14.234 1 98.88 63 HIS B CA 1
ATOM 2808 C C . HIS B 1 63 ? -5.191 -6.965 -13.594 1 98.88 63 HIS B C 1
ATOM 2810 O O . HIS B 1 63 ? -5.266 -7.555 -12.516 1 98.88 63 HIS B O 1
ATOM 2816 N N . LYS B 1 64 ? -4.078 -6.797 -14.281 1 98.88 64 LYS B N 1
ATOM 2817 C CA . LYS B 1 64 ? -2.83 -7.398 -13.812 1 98.88 64 LYS B CA 1
ATOM 2818 C C . LYS B 1 64 ? -2.441 -6.859 -12.438 1 98.88 64 LYS B C 1
ATOM 2820 O O . LYS B 1 64 ? -2.029 -7.621 -11.562 1 98.88 64 LYS B O 1
ATOM 2825 N N . ALA B 1 65 ? -2.604 -5.582 -12.266 1 98.88 65 ALA B N 1
ATOM 2826 C CA . ALA B 1 65 ? -2.219 -4.953 -11.008 1 98.88 65 ALA B CA 1
ATOM 2827 C C . ALA B 1 65 ? -2.947 -5.594 -9.828 1 98.88 65 ALA B C 1
ATOM 2829 O O . ALA B 1 65 ? -2.336 -5.887 -8.797 1 98.88 65 ALA B O 1
ATOM 2830 N N . LEU B 1 66 ? -4.211 -5.828 -9.93 1 98.94 66 LEU B N 1
ATOM 2831 C CA . LEU B 1 66 ? -4.961 -6.418 -8.828 1 98.94 66 LEU B CA 1
ATOM 2832 C C . LEU B 1 66 ? -4.715 -7.918 -8.742 1 98.94 66 LEU B C 1
ATOM 2834 O O . LEU B 1 66 ? -4.625 -8.477 -7.648 1 98.94 66 LEU B O 1
ATOM 2838 N N . ALA B 1 67 ? -4.562 -8.539 -9.883 1 98.94 67 ALA B N 1
ATOM 2839 C CA . ALA B 1 67 ? -4.434 -9.992 -9.953 1 98.94 67 ALA B CA 1
ATOM 2840 C C . ALA B 1 67 ? -3.205 -10.469 -9.188 1 98.94 67 ALA B C 1
ATOM 2842 O O . ALA B 1 67 ? -3.252 -11.492 -8.5 1 98.94 67 ALA B O 1
ATOM 2843 N N . VAL B 1 68 ? -2.123 -9.75 -9.312 1 98.69 68 VAL B N 1
ATOM 2844 C CA . VAL B 1 68 ? -0.882 -10.188 -8.68 1 98.69 68 VAL B CA 1
ATOM 2845 C C . VAL B 1 68 ? -1.034 -10.164 -7.164 1 98.69 68 VAL B C 1
ATOM 2847 O O . VAL B 1 68 ? -0.499 -11.023 -6.461 1 98.69 68 VAL B O 1
ATOM 2850 N N . ASN B 1 69 ? -1.77 -9.234 -6.613 1 98.88 69 ASN B N 1
ATOM 2851 C CA . ASN B 1 69 ? -2.029 -9.172 -5.18 1 98.88 69 ASN B CA 1
ATOM 2852 C C . ASN B 1 69 ? -3.021 -10.242 -4.742 1 98.88 69 ASN B C 1
ATOM 2854 O O . ASN B 1 69 ? -2.861 -10.852 -3.68 1 98.88 69 ASN B O 1
ATOM 2858 N N . LEU B 1 70 ? -4.047 -10.43 -5.539 1 98.94 70 LEU B N 1
ATOM 2859 C CA . LEU B 1 70 ? -5.008 -11.484 -5.238 1 98.94 70 LEU B CA 1
ATOM 2860 C C . LEU B 1 70 ? -4.328 -12.844 -5.211 1 98.94 70 LEU B C 1
ATOM 2862 O O . LEU B 1 70 ? -4.715 -13.719 -4.434 1 98.94 70 LEU B O 1
ATOM 2866 N N . SER B 1 71 ? -3.322 -13 -6.082 1 98.94 71 SER B N 1
ATOM 2867 C CA . SER B 1 71 ? -2.582 -14.258 -6.113 1 98.94 71 SER B CA 1
ATOM 2868 C C . SER B 1 71 ? -1.897 -14.531 -4.777 1 98.94 71 SER B C 1
ATOM 2870 O O . SER B 1 71 ? -1.899 -15.664 -4.293 1 98.94 71 SER B O 1
ATOM 2872 N N . ASP B 1 72 ? -1.322 -13.508 -4.199 1 98.81 72 ASP B N 1
ATOM 2873 C CA . ASP B 1 72 ? -0.711 -13.633 -2.881 1 98.81 72 ASP B CA 1
ATOM 2874 C C . ASP B 1 72 ? -1.735 -14.086 -1.842 1 98.81 72 ASP B C 1
ATOM 2876 O O . ASP B 1 72 ? -1.445 -14.945 -1.008 1 98.81 72 ASP B O 1
ATOM 2880 N N . LEU B 1 73 ? -2.883 -13.484 -1.859 1 98.88 73 LEU B N 1
ATOM 2881 C CA . LEU B 1 73 ? -3.926 -13.875 -0.917 1 98.88 73 LEU B CA 1
ATOM 2882 C C . LEU B 1 73 ? -4.348 -15.32 -1.138 1 98.88 73 LEU B C 1
ATOM 2884 O O . LEU B 1 73 ? -4.574 -16.062 -0.177 1 98.88 73 LEU B O 1
ATOM 2888 N N . ALA B 1 74 ? -4.457 -15.703 -2.395 1 98.94 74 ALA B N 1
ATOM 2889 C CA . ALA B 1 74 ? -4.852 -17.062 -2.748 1 98.94 74 ALA B CA 1
ATOM 2890 C C . ALA B 1 74 ? -3.883 -18.078 -2.158 1 98.94 74 ALA B C 1
ATOM 2892 O O . ALA B 1 74 ? -4.305 -19.094 -1.583 1 98.94 74 ALA B O 1
ATOM 2893 N N . SER B 1 75 ? -2.58 -17.828 -2.291 1 98.75 75 SER B N 1
ATOM 2894 C CA . SER B 1 75 ? -1.582 -18.797 -1.855 1 98.75 75 SER B CA 1
ATOM 2895 C C . SER B 1 75 ? -1.614 -18.984 -0.342 1 98.75 75 SER B C 1
ATOM 2897 O O . SER B 1 75 ? -1.184 -20.016 0.171 1 98.75 75 SER B O 1
ATOM 2899 N N . MET B 1 76 ? -2.182 -17.984 0.371 1 98.62 76 MET B N 1
ATOM 2900 C CA . MET B 1 76 ? -2.244 -18.047 1.828 1 98.62 76 MET B CA 1
ATOM 2901 C C . MET B 1 76 ? -3.561 -18.672 2.289 1 98.62 76 MET B C 1
ATOM 2903 O O . MET B 1 76 ? -3.74 -18.953 3.477 1 98.62 76 MET B O 1
ATOM 2907 N N . GLY B 1 77 ? -4.492 -18.844 1.381 1 98.69 77 GLY B N 1
ATOM 2908 C CA . GLY B 1 77 ? -5.812 -19.344 1.734 1 98.69 77 GLY B CA 1
ATOM 2909 C C . GLY B 1 77 ? -6.711 -18.281 2.334 1 98.69 77 GLY B C 1
ATOM 2910 O O . GLY B 1 77 ? -7.527 -18.562 3.211 1 98.69 77 GLY B O 1
ATOM 2911 N N . ALA B 1 78 ? -6.625 -17.062 1.91 1 98.69 78 ALA B N 1
ATOM 2912 C CA . ALA B 1 78 ? -7.379 -15.961 2.492 1 98.69 78 ALA B CA 1
ATOM 2913 C C . ALA B 1 78 ? -8.516 -15.523 1.569 1 98.69 78 ALA B C 1
ATOM 2915 O O . ALA B 1 78 ? -8.344 -15.484 0.348 1 98.69 78 ALA B O 1
ATOM 2916 N N . THR B 1 79 ? -9.648 -15.148 2.148 1 98.5 79 THR B N 1
ATOM 2917 C CA . THR B 1 79 ? -10.75 -14.531 1.407 1 98.5 79 THR B CA 1
ATOM 2918 C C . THR B 1 79 ? -10.492 -13.047 1.196 1 98.5 79 THR B C 1
ATOM 2920 O O . THR B 1 79 ? -10.375 -12.281 2.16 1 98.5 79 THR B O 1
ATOM 2923 N N . PRO B 1 80 ? -10.375 -12.617 -0.056 1 98.62 80 PRO B N 1
ATOM 2924 C CA . PRO B 1 80 ? -10.141 -11.195 -0.296 1 98.62 80 PRO B CA 1
ATOM 2925 C C . PRO B 1 80 ? -11.219 -10.305 0.333 1 98.62 80 PRO B C 1
ATOM 2927 O O . PRO B 1 80 ? -12.398 -10.648 0.305 1 98.62 80 PRO B O 1
ATOM 2930 N N . ARG B 1 81 ? -10.82 -9.125 0.924 1 97.81 81 ARG B N 1
ATOM 2931 C CA . ARG B 1 81 ? -11.789 -8.266 1.592 1 97.81 81 ARG B CA 1
ATOM 2932 C C . ARG B 1 81 ? -11.703 -6.836 1.07 1 97.81 81 ARG B C 1
ATOM 2934 O O . ARG B 1 81 ? -12.711 -6.27 0.635 1 97.81 81 ARG B O 1
ATOM 2941 N N . TRP B 1 82 ? -10.531 -6.254 1.111 1 98.31 82 TRP B N 1
ATOM 2942 C CA . TRP B 1 82 ? -10.398 -4.859 0.705 1 98.31 82 TRP B CA 1
ATOM 2943 C C . TRP B 1 82 ? -9.008 -4.586 0.138 1 98.31 82 TRP B C 1
ATOM 2945 O O . TRP B 1 82 ? -8.094 -5.391 0.308 1 98.31 82 TRP B O 1
ATOM 2955 N N . PHE B 1 83 ? -8.875 -3.57 -0.617 1 98.81 83 PHE B N 1
ATOM 2956 C CA . PHE B 1 83 ? -7.578 -3.105 -1.084 1 98.81 83 PHE B CA 1
ATOM 2957 C C . PHE B 1 83 ? -7.559 -1.586 -1.21 1 98.81 83 PHE B C 1
ATOM 2959 O O . PHE B 1 83 ? -8.609 -0.946 -1.222 1 98.81 83 PHE B O 1
ATOM 2966 N N . VAL B 1 84 ? -6.348 -1.005 -1.177 1 98.81 84 VAL B N 1
ATOM 2967 C CA . VAL B 1 84 ? -6.086 0.386 -1.532 1 98.81 84 VAL B CA 1
ATOM 2968 C C . VAL B 1 84 ? -5.152 0.443 -2.742 1 98.81 84 VAL B C 1
ATOM 2970 O O . VAL B 1 84 ? -4.387 -0.491 -2.986 1 98.81 84 VAL B O 1
ATOM 2973 N N . CYS B 1 85 ? -5.281 1.538 -3.471 1 98.69 85 CYS B N 1
ATOM 2974 C CA . CYS B 1 85 ? -4.543 1.662 -4.723 1 98.69 85 CYS B CA 1
ATOM 2975 C C . CYS B 1 85 ? -3.855 3.02 -4.816 1 98.69 85 CYS B C 1
ATOM 2977 O O . CYS B 1 85 ? -4.516 4.059 -4.766 1 98.69 85 CYS B O 1
ATOM 2979 N N . ALA B 1 86 ? -2.57 3.039 -4.93 1 98.56 86 ALA B N 1
ATOM 2980 C CA . ALA B 1 86 ? -1.811 4.246 -5.25 1 98.56 86 ALA B CA 1
ATOM 2981 C C . ALA B 1 86 ? -1.44 4.285 -6.73 1 98.56 86 ALA B C 1
ATOM 2983 O O . ALA B 1 86 ? -0.753 3.391 -7.23 1 98.56 86 ALA B O 1
ATOM 2984 N N . LEU B 1 87 ? -1.88 5.309 -7.426 1 98.06 87 LEU B N 1
ATOM 2985 C CA . LEU B 1 87 ? -1.596 5.492 -8.844 1 98.06 87 LEU B CA 1
ATOM 2986 C C . LEU B 1 87 ? -0.611 6.637 -9.062 1 98.06 87 LEU B C 1
ATOM 2988 O O . LEU B 1 87 ? -0.881 7.777 -8.672 1 98.06 87 LEU B O 1
ATOM 2992 N N . ALA B 1 88 ? 0.515 6.363 -9.602 1 97.62 88 ALA B N 1
ATOM 2993 C CA . ALA B 1 88 ? 1.476 7.352 -10.086 1 97.62 88 ALA B CA 1
ATOM 2994 C C . ALA B 1 88 ? 1.433 7.461 -11.602 1 97.62 88 ALA B C 1
ATOM 2996 O O . ALA B 1 88 ? 1.675 6.48 -12.312 1 97.62 88 ALA B O 1
ATOM 2997 N N . LEU B 1 89 ? 1.134 8.648 -12.094 1 96.12 89 LEU B N 1
ATOM 2998 C CA . LEU B 1 89 ? 0.847 8.797 -13.523 1 96.12 89 LEU B CA 1
ATOM 2999 C C . LEU B 1 89 ? 1.581 10 -14.102 1 96.12 89 LEU B C 1
ATOM 3001 O O . LEU B 1 89 ? 1.773 11.008 -13.414 1 96.12 89 LEU B O 1
ATOM 3005 N N . PRO B 1 90 ? 1.874 9.883 -15.414 1 95.12 90 PRO B N 1
ATOM 3006 C CA . PRO B 1 90 ? 2.33 11.102 -16.078 1 95.12 90 PRO B CA 1
ATOM 3007 C C . PRO B 1 90 ? 1.281 12.211 -16.062 1 95.12 90 PRO B C 1
ATOM 3009 O O . PRO B 1 90 ? 0.08 11.93 -16.078 1 95.12 90 PRO B O 1
ATOM 3012 N N . LYS B 1 91 ? 1.721 13.414 -16.062 1 91.19 91 LYS B N 1
ATOM 3013 C CA . LYS B 1 91 ? 0.837 14.57 -15.953 1 91.19 91 LYS B CA 1
ATOM 3014 C C . LYS B 1 91 ? -0.162 14.609 -17.109 1 91.19 91 LYS B C 1
ATOM 3016 O O . LYS B 1 91 ? -1.288 15.086 -16.938 1 91.19 91 LYS B O 1
ATOM 3021 N N . ASP B 1 92 ? 0.222 14.047 -18.219 1 91.81 92 ASP B N 1
ATOM 3022 C CA . ASP B 1 92 ? -0.634 14.102 -19.391 1 91.81 92 ASP B CA 1
ATOM 3023 C C . ASP B 1 92 ? -1.33 12.766 -19.641 1 91.81 92 ASP B C 1
ATOM 3025 O O . ASP B 1 92 ? -1.742 12.469 -20.766 1 91.81 92 ASP B O 1
ATOM 3029 N N . TYR B 1 93 ? -1.361 11.977 -18.609 1 93.69 93 TYR B N 1
ATOM 3030 C CA . TYR B 1 93 ? -2.016 10.68 -18.766 1 93.69 93 TYR B CA 1
ATOM 3031 C C . TYR B 1 93 ? -3.465 10.859 -19.203 1 93.69 93 TYR B C 1
ATOM 3033 O O . TYR B 1 93 ? -4.242 11.547 -18.547 1 93.69 93 TYR B O 1
ATOM 3041 N N . PRO B 1 94 ? -3.936 10.25 -20.266 1 94 94 PRO B N 1
ATOM 3042 C CA . PRO B 1 94 ? -5.281 10.484 -20.797 1 94 94 PRO B CA 1
ATOM 3043 C C . PRO B 1 94 ? -6.375 9.922 -19.891 1 94 94 PRO B C 1
ATOM 3045 O O . PRO B 1 94 ? -6.25 8.797 -19.391 1 94 94 PRO B O 1
ATOM 3048 N N . LEU B 1 95 ? -7.441 10.633 -19.781 1 93.44 95 LEU B N 1
ATOM 3049 C CA . LEU B 1 95 ? -8.578 10.234 -18.953 1 93.44 95 LEU B CA 1
ATOM 3050 C C . LEU B 1 95 ? -9.188 8.93 -19.469 1 93.44 95 LEU B C 1
ATOM 3052 O O . LEU B 1 95 ? -9.648 8.109 -18.672 1 93.44 95 LEU B O 1
ATOM 3056 N N . ARG B 1 96 ? -9.195 8.734 -20.734 1 94.69 96 ARG B N 1
ATOM 3057 C CA . ARG B 1 96 ? -9.727 7.512 -21.312 1 94.69 96 ARG B CA 1
ATOM 3058 C C . ARG B 1 96 ? -8.938 6.293 -20.859 1 94.69 96 ARG B C 1
ATOM 3060 O O . ARG B 1 96 ? -9.508 5.223 -20.641 1 94.69 96 ARG B O 1
ATOM 3067 N N . GLU B 1 97 ? -7.645 6.488 -20.797 1 96.81 97 GLU B N 1
ATOM 3068 C CA . GLU B 1 97 ? -6.793 5.391 -20.344 1 96.81 97 GLU B CA 1
ATOM 3069 C C . GLU B 1 97 ? -7.02 5.105 -18.859 1 96.81 97 GLU B C 1
ATOM 3071 O O . GLU B 1 97 ? -6.988 3.951 -18.438 1 96.81 97 GLU B O 1
ATOM 3076 N N . LEU B 1 98 ? -7.203 6.164 -18.109 1 97.12 98 LEU B N 1
ATOM 3077 C CA . LEU B 1 98 ? -7.523 5.988 -16.703 1 97.12 98 LEU B CA 1
ATOM 3078 C C . LEU B 1 98 ? -8.812 5.191 -16.531 1 97.12 98 LEU B C 1
ATOM 3080 O O . LEU B 1 98 ? -8.898 4.309 -15.672 1 97.12 98 LEU B O 1
ATOM 3084 N N . THR B 1 99 ? -9.789 5.477 -17.312 1 97.31 99 THR B N 1
ATOM 3085 C CA . THR B 1 99 ? -11.07 4.777 -17.297 1 97.31 99 THR B CA 1
ATOM 3086 C C . THR B 1 99 ? -10.883 3.301 -17.625 1 97.31 99 THR B C 1
ATOM 3088 O O . THR B 1 99 ? -11.461 2.436 -16.953 1 97.31 99 THR B O 1
ATOM 3091 N N . GLY B 1 100 ? -10.125 3.023 -18.641 1 98.38 100 GLY B N 1
ATOM 3092 C CA . GLY B 1 100 ? -9.828 1.643 -18.984 1 98.38 100 GLY B CA 1
ATOM 3093 C C . GLY B 1 100 ? -9.148 0.876 -17.875 1 98.38 100 GLY B C 1
ATOM 3094 O O . GLY B 1 100 ? -9.5 -0.272 -17.594 1 98.38 100 GLY B O 1
ATOM 3095 N N . LEU B 1 101 ? -8.18 1.538 -17.312 1 98.62 101 LEU B N 1
ATOM 3096 C CA . LEU B 1 101 ? -7.461 0.945 -16.188 1 98.62 101 LEU B CA 1
ATOM 3097 C C . LEU B 1 101 ? -8.422 0.6 -15.055 1 98.62 101 LEU B C 1
ATOM 3099 O O . LEU B 1 101 ? -8.406 -0.523 -14.539 1 98.62 101 LEU B O 1
ATOM 3103 N N . ALA B 1 102 ? -9.281 1.538 -14.719 1 98.56 102 ALA B N 1
ATOM 3104 C CA . ALA B 1 102 ? -10.266 1.347 -13.648 1 98.56 102 ALA B CA 1
ATOM 3105 C C . ALA B 1 102 ? -11.227 0.214 -13.992 1 98.56 102 ALA B C 1
ATOM 3107 O O . ALA B 1 102 ? -11.555 -0.611 -13.133 1 98.56 102 ALA B O 1
ATOM 3108 N N . ARG B 1 103 ? -11.672 0.136 -15.156 1 98.44 103 ARG B N 1
ATOM 3109 C CA . ARG B 1 103 ? -12.625 -0.876 -15.586 1 98.44 103 ARG B CA 1
ATOM 3110 C C . ARG B 1 103 ? -12.039 -2.277 -15.445 1 98.44 103 ARG B C 1
ATOM 3112 O O . ARG B 1 103 ? -12.711 -3.191 -14.961 1 98.44 103 ARG B O 1
ATOM 3119 N N . GLY B 1 104 ? -10.812 -2.424 -15.938 1 98.81 104 GLY B N 1
ATOM 3120 C CA . GLY B 1 104 ? -10.156 -3.717 -15.812 1 98.81 104 GLY B CA 1
ATOM 3121 C C . GLY B 1 104 ? -9.961 -4.145 -14.367 1 98.81 104 GLY B C 1
ATOM 3122 O O . GLY B 1 104 ? -10.195 -5.305 -14.023 1 98.81 104 GLY B O 1
ATOM 3123 N N . MET B 1 105 ? -9.562 -3.229 -13.602 1 98.88 105 MET B N 1
ATOM 3124 C CA . MET B 1 105 ? -9.359 -3.49 -12.18 1 98.88 105 MET B CA 1
ATOM 3125 C C . MET B 1 105 ? -10.68 -3.807 -11.484 1 98.88 105 MET B C 1
ATOM 3127 O O . MET B 1 105 ? -10.773 -4.777 -10.734 1 98.88 105 MET B O 1
ATOM 3131 N N . ALA B 1 106 ? -11.703 -3.02 -11.766 1 98.81 106 ALA B N 1
ATOM 3132 C CA . ALA B 1 106 ? -13.016 -3.148 -11.133 1 98.81 106 ALA B CA 1
ATOM 3133 C C . ALA B 1 106 ? -13.672 -4.473 -11.508 1 98.81 106 ALA B C 1
ATOM 3135 O O . ALA B 1 106 ? -14.359 -5.082 -10.68 1 98.81 106 ALA B O 1
ATOM 3136 N N . ALA B 1 107 ? -13.539 -4.863 -12.711 1 98.75 107 ALA B N 1
ATOM 3137 C CA . ALA B 1 107 ? -14.109 -6.133 -13.141 1 98.75 107 ALA B CA 1
ATOM 3138 C C . ALA B 1 107 ? -13.555 -7.293 -12.312 1 98.75 107 ALA B C 1
ATOM 3140 O O . ALA B 1 107 ? -14.312 -8.156 -11.859 1 98.75 107 ALA B O 1
ATOM 3141 N N . LEU B 1 108 ? -12.289 -7.242 -12.148 1 98.81 108 LEU B N 1
ATOM 3142 C CA . LEU B 1 108 ? -11.68 -8.305 -11.352 1 98.81 108 LEU B CA 1
ATOM 3143 C C . LEU B 1 108 ? -12.07 -8.18 -9.883 1 98.81 108 LEU B C 1
ATOM 3145 O O . LEU B 1 108 ? -12.305 -9.188 -9.211 1 98.81 108 LEU B O 1
ATOM 3149 N N . ALA B 1 109 ? -12.094 -6.949 -9.367 1 98.81 109 ALA B N 1
ATOM 3150 C CA . ALA B 1 109 ? -12.523 -6.719 -7.988 1 98.81 109 ALA B CA 1
ATOM 3151 C C . ALA B 1 109 ? -13.914 -7.293 -7.746 1 98.81 109 ALA B C 1
ATOM 3153 O O . ALA B 1 109 ? -14.156 -7.945 -6.727 1 98.81 109 ALA B O 1
ATOM 3154 N N . THR B 1 110 ? -14.797 -7.09 -8.648 1 98.31 110 THR B N 1
ATOM 3155 C CA . THR B 1 110 ? -16.156 -7.598 -8.547 1 98.31 110 THR B CA 1
ATOM 3156 C C . THR B 1 110 ? -16.172 -9.125 -8.547 1 98.31 110 THR B C 1
ATOM 3158 O O . THR B 1 110 ? -16.844 -9.742 -7.73 1 98.31 110 THR B O 1
ATOM 3161 N N . ALA B 1 111 ? -15.406 -9.68 -9.406 1 98.38 111 ALA B N 1
ATOM 3162 C CA . ALA B 1 111 ? -15.367 -11.133 -9.539 1 98.38 111 ALA B CA 1
ATOM 3163 C C . ALA B 1 111 ? -14.898 -11.781 -8.242 1 98.38 111 ALA B C 1
ATOM 3165 O O . ALA B 1 111 ? -15.32 -12.898 -7.91 1 98.38 111 ALA B O 1
ATOM 3166 N N . HIS B 1 112 ? -14.062 -11.109 -7.5 1 98.5 112 HIS B N 1
ATOM 3167 C CA . HIS B 1 112 ? -13.508 -11.695 -6.285 1 98.5 112 HIS B CA 1
ATOM 3168 C C . HIS B 1 112 ? -14.078 -11.039 -5.039 1 98.5 112 HIS B C 1
ATOM 3170 O O . HIS B 1 112 ? -13.602 -11.273 -3.93 1 98.5 112 HIS B O 1
ATOM 3176 N N . ARG B 1 113 ? -15.047 -10.148 -5.203 1 97.69 113 ARG B N 1
ATOM 3177 C CA . ARG B 1 113 ? -15.773 -9.484 -4.129 1 97.69 113 ARG B CA 1
ATOM 3178 C C . ARG B 1 113 ? -14.82 -8.773 -3.176 1 97.69 113 ARG B C 1
ATOM 3180 O O . ARG B 1 113 ? -14.938 -8.906 -1.956 1 97.69 113 ARG B O 1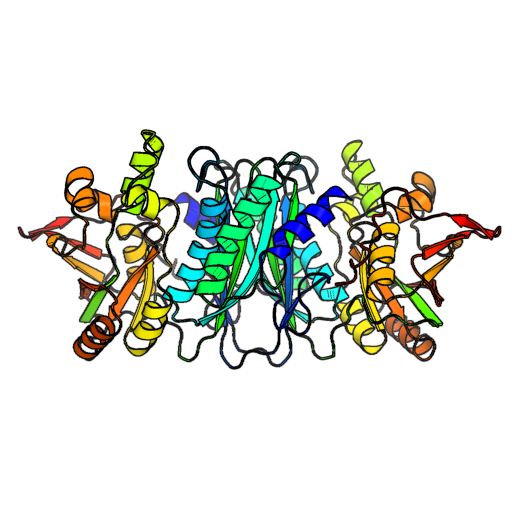
ATOM 3187 N N . ILE B 1 114 ? -13.875 -8.156 -3.709 1 98.38 114 ILE B N 1
ATOM 3188 C CA . ILE B 1 114 ? -12.961 -7.332 -2.934 1 98.38 114 ILE B CA 1
ATOM 3189 C C . ILE B 1 114 ? -13.281 -5.855 -3.158 1 98.38 114 ILE B C 1
ATOM 3191 O O . ILE B 1 114 ? -13.625 -5.449 -4.27 1 98.38 114 ILE B O 1
ATOM 3195 N N . ALA B 1 115 ? -13.125 -5.031 -2.1 1 98.19 115 ALA B N 1
ATOM 3196 C CA . ALA B 1 115 ? -13.586 -3.645 -2.168 1 98.19 115 ALA B CA 1
ATOM 3197 C C . ALA B 1 115 ? -12.406 -2.68 -2.209 1 98.19 115 ALA B C 1
ATOM 3199 O O . ALA B 1 115 ? -11.461 -2.807 -1.423 1 98.19 115 ALA B O 1
ATOM 3200 N N . LEU B 1 116 ? -12.422 -1.766 -3.16 1 98.62 116 LEU B N 1
ATOM 3201 C CA . LEU B 1 116 ? -11.523 -0.616 -3.105 1 98.62 116 LEU B CA 1
ATOM 3202 C C . LEU B 1 116 ? -11.953 0.358 -2.014 1 98.62 116 LEU B C 1
ATOM 3204 O O . LEU B 1 116 ? -13.039 0.945 -2.092 1 98.62 116 LEU B O 1
ATOM 3208 N N . VAL B 1 117 ? -11.07 0.604 -0.995 1 98.19 117 VAL B N 1
ATOM 3209 C CA . VAL B 1 117 ? -11.555 1.356 0.159 1 98.19 117 VAL B CA 1
ATOM 3210 C C . VAL B 1 117 ? -10.805 2.686 0.255 1 98.19 117 VAL B C 1
ATOM 3212 O O . VAL B 1 117 ? -11.141 3.531 1.09 1 98.19 117 VAL B O 1
ATOM 3215 N N . GLY B 1 118 ? -9.797 2.902 -0.562 1 96.94 118 GLY B N 1
ATOM 3216 C CA . GLY B 1 118 ? -9.008 4.121 -0.546 1 96.94 118 GLY B CA 1
ATOM 3217 C C . GLY B 1 118 ? -7.91 4.137 -1.598 1 96.94 118 GLY B C 1
ATOM 3218 O O . GLY B 1 118 ? -7.754 3.17 -2.348 1 96.94 118 GLY B O 1
ATOM 3219 N N . GLY B 1 119 ? -7.18 5.273 -1.595 1 96.5 119 GLY B N 1
ATOM 3220 C CA . GLY B 1 119 ? -6.117 5.363 -2.584 1 96.5 119 GLY B CA 1
ATOM 3221 C C . GLY B 1 119 ? -5.395 6.699 -2.562 1 96.5 119 GLY B C 1
ATOM 3222 O O . GLY B 1 119 ? -5.605 7.512 -1.66 1 96.5 119 GLY B O 1
ATOM 3223 N N . ASN B 1 120 ? -4.512 6.797 -3.506 1 95.44 120 ASN B N 1
ATOM 3224 C CA . ASN B 1 120 ? -3.664 7.965 -3.713 1 95.44 120 ASN B CA 1
ATOM 3225 C C . ASN B 1 120 ? -3.365 8.188 -5.195 1 95.44 120 ASN B C 1
ATOM 3227 O O . ASN B 1 120 ? -3.152 7.227 -5.938 1 95.44 120 ASN B O 1
ATOM 3231 N N . PHE B 1 121 ? -3.42 9.406 -5.605 1 95 121 PHE B N 1
ATOM 3232 C CA . PHE B 1 121 ? -2.986 9.805 -6.941 1 95 121 PHE B CA 1
ATOM 3233 C C . PHE B 1 121 ? -1.797 10.75 -6.859 1 95 121 PHE B C 1
ATOM 3235 O O . PHE B 1 121 ? -1.802 11.695 -6.07 1 95 121 PHE B O 1
ATOM 3242 N N . THR B 1 122 ? -0.826 10.5 -7.652 1 95.5 122 THR B N 1
ATOM 3243 C CA . THR B 1 122 ? 0.337 11.383 -7.699 1 95.5 122 THR B CA 1
ATOM 3244 C C . THR B 1 122 ? 0.928 11.422 -9.109 1 95.5 122 THR B C 1
ATOM 3246 O O . THR B 1 122 ? 0.7 10.516 -9.906 1 95.5 122 THR B O 1
ATOM 3249 N N . SER B 1 123 ? 1.61 12.516 -9.422 1 95.88 123 SER B N 1
ATOM 3250 C CA . SER B 1 123 ? 2.326 12.609 -10.688 1 95.88 123 SER B CA 1
ATOM 3251 C C . SER B 1 123 ? 3.604 11.773 -10.664 1 95.88 123 SER B C 1
ATOM 3253 O O . SER B 1 123 ? 4.184 11.547 -9.602 1 95.88 123 SER B O 1
ATOM 3255 N N . ALA B 1 124 ? 3.994 11.328 -11.852 1 97.19 124 ALA B N 1
ATOM 3256 C CA . ALA B 1 124 ? 5.227 10.57 -12.023 1 97.19 124 ALA B CA 1
ATOM 3257 C C . ALA B 1 124 ? 5.676 10.578 -13.484 1 97.19 124 ALA B C 1
ATOM 3259 O O . ALA B 1 124 ? 4.93 11 -14.367 1 97.19 124 ALA B O 1
ATOM 3260 N N . ARG B 1 125 ? 6.93 10.141 -13.68 1 96 125 ARG B N 1
ATOM 3261 C CA . ARG B 1 125 ? 7.465 10.078 -15.031 1 96 125 ARG B CA 1
ATOM 3262 C C . ARG B 1 125 ? 6.863 8.906 -15.797 1 96 125 ARG B C 1
ATOM 3264 O O . ARG B 1 125 ? 6.746 8.953 -17.031 1 96 125 ARG B O 1
ATOM 3271 N N . GLU B 1 126 ? 6.559 7.812 -15.117 1 96.75 126 GLU B N 1
ATOM 3272 C CA . GLU B 1 126 ? 5.973 6.617 -15.719 1 96.75 126 GLU B CA 1
ATOM 3273 C C . GLU B 1 126 ? 4.789 6.109 -14.906 1 96.75 126 GLU B C 1
ATOM 3275 O O . GLU B 1 126 ? 4.648 6.441 -13.727 1 96.75 126 GLU B O 1
ATOM 3280 N N . LEU B 1 127 ? 3.934 5.32 -15.609 1 97.94 127 LEU B N 1
ATOM 3281 C CA . LEU B 1 127 ? 2.764 4.762 -14.938 1 97.94 127 LEU B CA 1
ATOM 3282 C C . LEU B 1 127 ? 3.17 3.656 -13.969 1 97.94 127 LEU B C 1
ATOM 3284 O O . LEU B 1 127 ? 3.898 2.734 -14.344 1 97.94 127 LEU B O 1
ATOM 3288 N N . SER B 1 128 ? 2.785 3.76 -12.758 1 98.38 128 SER B N 1
ATOM 3289 C CA . SER B 1 128 ? 2.947 2.719 -11.75 1 98.38 128 SER B CA 1
ATOM 3290 C C . SER B 1 128 ? 1.678 2.551 -10.922 1 98.38 128 SER B C 1
ATOM 3292 O O . SER B 1 128 ? 1.033 3.537 -10.555 1 98.38 128 SER B O 1
ATOM 3294 N N . VAL B 1 129 ? 1.266 1.326 -10.75 1 98.81 129 VAL B N 1
ATOM 3295 C CA . VAL B 1 129 ? 0.118 0.975 -9.914 1 98.81 129 VAL B CA 1
ATOM 3296 C C . VAL B 1 129 ? 0.579 0.136 -8.727 1 98.81 129 VAL B C 1
ATOM 3298 O O . VAL B 1 129 ? 1.109 -0.963 -8.898 1 98.81 129 VAL B O 1
ATOM 3301 N N . THR B 1 130 ? 0.443 0.685 -7.535 1 98.88 130 THR B N 1
ATOM 3302 C CA . THR B 1 130 ? 0.772 -0.053 -6.32 1 98.88 130 THR B CA 1
ATOM 3303 C C . THR B 1 130 ? -0.488 -0.371 -5.52 1 98.88 130 THR B C 1
ATOM 3305 O O . THR B 1 130 ? -1.25 0.532 -5.168 1 98.88 130 THR B O 1
ATOM 3308 N N . ILE B 1 131 ? -0.645 -1.655 -5.297 1 98.94 131 ILE B N 1
ATOM 3309 C CA . ILE B 1 131 ? -1.831 -2.1 -4.57 1 98.94 131 ILE B CA 1
ATOM 3310 C C . ILE B 1 131 ? -1.415 -2.812 -3.287 1 98.94 131 ILE B C 1
ATOM 3312 O O . ILE B 1 131 ? -0.465 -3.6 -3.287 1 98.94 131 ILE B O 1
ATOM 3316 N N . THR B 1 132 ? -2.033 -2.439 -2.207 1 98.94 132 THR B N 1
ATOM 3317 C CA . THR B 1 132 ? -2.049 -3.254 -0.997 1 98.94 132 THR B CA 1
ATOM 3318 C C . THR B 1 132 ? -3.416 -3.904 -0.801 1 98.94 132 THR B C 1
ATOM 3320 O O . THR B 1 132 ? -4.441 -3.221 -0.814 1 98.94 132 THR B O 1
ATOM 3323 N N . ALA B 1 133 ? -3.408 -5.195 -0.714 1 98.94 133 ALA B N 1
ATOM 3324 C CA . ALA B 1 133 ? -4.652 -5.949 -0.565 1 98.94 133 ALA B CA 1
ATOM 3325 C C . ALA B 1 133 ? -4.652 -6.754 0.731 1 98.94 133 ALA B C 1
ATOM 3327 O O . ALA B 1 133 ? -3.596 -7.18 1.205 1 98.94 133 ALA B O 1
ATOM 3328 N N . ALA B 1 134 ? -5.855 -6.93 1.252 1 98.56 134 ALA B N 1
ATOM 3329 C CA . ALA B 1 134 ? -6.016 -7.715 2.473 1 98.56 134 ALA B CA 1
ATOM 3330 C C . ALA B 1 134 ? -7.105 -8.773 2.303 1 98.56 134 ALA B C 1
ATOM 3332 O O . ALA B 1 134 ? -8.062 -8.57 1.558 1 98.56 134 ALA B O 1
ATOM 3333 N N . GLY B 1 135 ? -6.887 -9.859 2.912 1 98.38 135 GLY B N 1
ATOM 3334 C CA . GLY B 1 135 ? -7.852 -10.938 3.008 1 98.38 135 GLY B CA 1
ATOM 3335 C C . GLY B 1 135 ? -7.988 -11.5 4.414 1 98.38 135 GLY B C 1
ATOM 3336 O O . GLY B 1 135 ? -7.125 -11.266 5.262 1 98.38 135 GLY B O 1
ATOM 3337 N N . GLU B 1 136 ? -9.023 -12.211 4.641 1 97.69 136 GLU B N 1
ATOM 3338 C CA . GLU B 1 136 ? -9.32 -12.773 5.957 1 97.69 136 GLU B CA 1
ATOM 3339 C C . GLU B 1 136 ? -9.125 -14.289 5.965 1 97.69 136 GLU B C 1
ATOM 3341 O O . GLU B 1 136 ? -9.492 -14.969 5.008 1 97.69 136 GLU B O 1
ATOM 3346 N N . LEU B 1 137 ? -8.57 -14.727 7.027 1 97.88 137 LEU B N 1
ATOM 3347 C CA . LEU B 1 137 ? -8.344 -16.156 7.203 1 97.88 137 LEU B CA 1
ATOM 3348 C C . LEU B 1 137 ? -9.438 -16.781 8.07 1 97.88 137 LEU B C 1
ATOM 3350 O O . LEU B 1 137 ? -9.797 -16.234 9.109 1 97.88 137 LEU B O 1
ATOM 3354 N N . SER B 1 138 ? -9.953 -17.922 7.637 1 95.81 138 SER B N 1
ATOM 3355 C CA . SER B 1 138 ? -10.875 -18.703 8.453 1 95.81 138 SER B CA 1
ATOM 3356 C C . SER B 1 138 ? -10.172 -19.891 9.102 1 95.81 138 SER B C 1
ATOM 3358 O O . SER B 1 138 ? -10.734 -20.547 9.969 1 95.81 138 SER B O 1
ATOM 3360 N N . ARG B 1 139 ? -9.008 -20.156 8.664 1 95.38 139 ARG B N 1
ATOM 3361 C CA . ARG B 1 139 ? -8.125 -21.203 9.172 1 95.38 139 ARG B CA 1
ATOM 3362 C C . ARG B 1 139 ? -6.695 -20.688 9.32 1 95.38 139 ARG B C 1
ATOM 3364 O O . ARG B 1 139 ? -6.414 -19.531 9.008 1 95.38 139 ARG B O 1
ATOM 3371 N N . ALA B 1 140 ? -5.871 -21.578 9.875 1 96.25 140 ALA B N 1
ATOM 3372 C CA . ALA B 1 140 ? -4.457 -21.203 9.906 1 96.25 140 ALA B CA 1
ATOM 3373 C C . ALA B 1 140 ? -3.941 -20.891 8.5 1 96.25 140 ALA B C 1
ATOM 3375 O O . ALA B 1 140 ? -4.34 -21.531 7.527 1 96.25 140 ALA B O 1
ATOM 3376 N N . PRO B 1 141 ? -3.08 -19.891 8.375 1 97.69 141 PRO B N 1
ATOM 3377 C CA . PRO B 1 141 ? -2.57 -19.547 7.051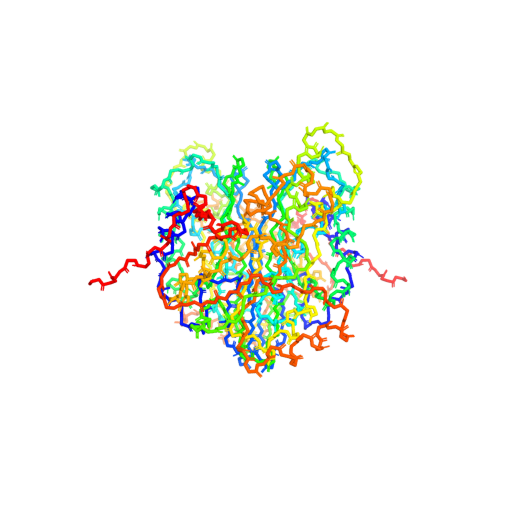 1 97.69 141 PRO B CA 1
ATOM 3378 C C . PRO B 1 141 ? -1.729 -20.656 6.43 1 97.69 141 PRO B C 1
ATOM 3380 O O . PRO B 1 141 ? -0.977 -21.344 7.133 1 97.69 141 PRO B O 1
ATOM 3383 N N . LEU B 1 142 ? -1.871 -20.812 5.141 1 98 142 LEU B N 1
ATOM 3384 C CA . LEU B 1 142 ? -0.919 -21.609 4.367 1 98 142 LEU B CA 1
ATOM 3385 C C . LEU B 1 142 ? 0.366 -20.828 4.125 1 98 142 LEU B C 1
ATOM 3387 O O . LEU B 1 142 ? 0.382 -19.875 3.328 1 98 142 LEU B O 1
ATOM 3391 N N . THR B 1 143 ? 1.399 -21.156 4.844 1 98.31 143 THR B N 1
ATOM 3392 C CA . THR B 1 143 ? 2.682 -20.484 4.656 1 98.31 143 THR B CA 1
ATOM 3393 C C . THR B 1 143 ? 3.613 -21.328 3.797 1 98.31 143 THR B C 1
ATOM 3395 O O . THR B 1 143 ? 3.287 -22.469 3.453 1 98.31 143 THR B O 1
ATOM 3398 N N . ARG B 1 144 ? 4.746 -20.766 3.453 1 98 144 ARG B N 1
ATOM 3399 C CA . ARG B 1 144 ? 5.766 -21.5 2.697 1 98 144 ARG B CA 1
ATOM 3400 C C . ARG B 1 144 ? 6.484 -22.5 3.582 1 98 144 ARG B C 1
ATOM 3402 O O . ARG B 1 144 ? 7.191 -23.391 3.08 1 98 144 ARG B O 1
ATOM 3409 N N . ALA B 1 145 ? 6.301 -22.516 4.812 1 97.75 145 ALA B N 1
ATOM 3410 C CA . ALA B 1 145 ? 7.191 -23.203 5.746 1 97.75 145 ALA B CA 1
ATOM 3411 C C . ALA B 1 145 ? 6.551 -24.469 6.285 1 97.75 145 ALA B C 1
ATOM 3413 O O . ALA B 1 145 ? 7.09 -25.109 7.191 1 97.75 145 ALA B O 1
ATOM 3414 N N . GLY B 1 146 ? 5.531 -24.953 5.758 1 98.19 146 GLY B N 1
ATOM 3415 C CA . GLY B 1 146 ? 4.785 -26.031 6.391 1 98.19 146 GLY B CA 1
ATOM 3416 C C . GLY B 1 146 ? 5.043 -27.391 5.762 1 98.19 146 GLY B C 1
ATOM 3417 O O . GLY B 1 146 ? 4.598 -28.406 6.281 1 98.19 146 GLY B O 1
ATOM 3418 N N . ALA B 1 147 ? 5.797 -27.438 4.684 1 98.81 147 ALA B N 1
ATOM 3419 C CA . ALA B 1 147 ? 6.016 -28.703 3.996 1 98.81 147 ALA B CA 1
ATOM 3420 C C . ALA B 1 147 ? 6.867 -29.656 4.84 1 98.81 147 ALA B C 1
ATOM 3422 O O . ALA B 1 147 ? 7.77 -29.203 5.555 1 98.81 147 ALA B O 1
ATOM 3423 N N . ARG B 1 148 ? 6.574 -30.938 4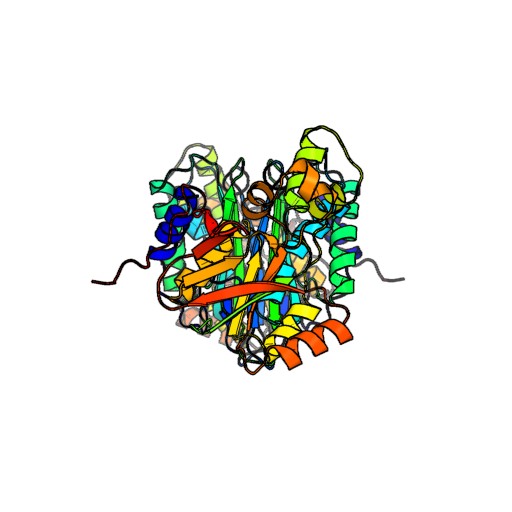.723 1 98.69 148 ARG B N 1
ATOM 3424 C CA . ARG B 1 148 ? 7.312 -31.969 5.434 1 98.69 148 ARG B CA 1
ATOM 3425 C C . ARG B 1 148 ? 7.762 -33.062 4.477 1 98.69 148 ARG B C 1
ATOM 3427 O O . ARG B 1 148 ? 7.137 -33.281 3.439 1 98.69 148 ARG B O 1
ATOM 3434 N N . PRO B 1 149 ? 8.898 -33.75 4.949 1 98.75 149 PRO B N 1
ATOM 3435 C CA . PRO B 1 149 ? 9.25 -34.906 4.148 1 98.75 149 PRO B CA 1
ATOM 3436 C C . PRO B 1 149 ? 8.086 -35.906 4 1 98.75 149 PRO B C 1
ATOM 3438 O O . PRO B 1 149 ? 7.406 -36.219 4.984 1 98.75 149 PRO B O 1
ATOM 3441 N N . GLY B 1 150 ? 7.883 -36.312 2.775 1 98.69 150 GLY B N 1
ATOM 3442 C CA . GLY B 1 150 ? 6.777 -37.188 2.486 1 98.69 150 GLY B CA 1
ATOM 3443 C C . GLY B 1 150 ? 5.598 -36.5 1.83 1 98.69 150 GLY B C 1
ATOM 3444 O O . GLY B 1 150 ? 4.797 -37.156 1.149 1 98.69 150 GLY B O 1
ATOM 3445 N N . ASP B 1 151 ? 5.449 -35.188 2.027 1 98.88 151 ASP B N 1
ATOM 3446 C CA . ASP B 1 151 ? 4.379 -34.438 1.378 1 98.88 151 ASP B CA 1
ATOM 3447 C C . ASP B 1 151 ? 4.492 -34.531 -0.142 1 98.88 151 ASP B C 1
ATOM 3449 O O . ASP B 1 151 ? 5.594 -34.625 -0.684 1 98.88 151 ASP B O 1
ATOM 3453 N N . LEU B 1 152 ? 3.369 -34.531 -0.738 1 98.88 152 LEU B N 1
ATOM 3454 C CA . LEU B 1 152 ? 3.293 -34.531 -2.195 1 98.88 152 LEU B CA 1
ATOM 3455 C C . LEU B 1 152 ? 3.291 -33.125 -2.738 1 98.88 152 LEU B C 1
ATOM 3457 O O . LEU B 1 152 ? 2.74 -32.219 -2.111 1 98.88 152 LEU B O 1
ATOM 3461 N N . LEU B 1 153 ? 3.957 -32.938 -3.846 1 98.88 153 LEU B N 1
ATOM 3462 C CA . LEU B 1 153 ? 4.109 -31.641 -4.477 1 98.88 153 LEU B CA 1
ATOM 3463 C C . LEU B 1 153 ? 3.135 -31.484 -5.641 1 98.88 153 LEU B C 1
ATOM 3465 O O . LEU B 1 153 ? 3.184 -32.25 -6.605 1 98.88 153 LEU B O 1
ATOM 3469 N N . TYR B 1 154 ? 2.248 -30.438 -5.527 1 98.94 154 TYR B N 1
ATOM 3470 C CA . TYR B 1 154 ? 1.264 -30.156 -6.566 1 98.94 154 TYR B CA 1
ATOM 3471 C C . TYR B 1 154 ? 1.453 -28.75 -7.129 1 98.94 154 TYR B C 1
ATOM 3473 O O . TYR B 1 154 ? 1.937 -27.859 -6.43 1 98.94 154 TYR B O 1
ATOM 3481 N N . VAL B 1 155 ? 1.108 -28.578 -8.359 1 98.88 155 VAL B N 1
ATOM 3482 C CA . VAL B 1 155 ? 0.983 -27.25 -8.953 1 98.88 155 VAL B CA 1
ATOM 3483 C C . VAL B 1 155 ? -0.345 -27.141 -9.703 1 98.88 155 VAL B C 1
ATOM 3485 O O . VAL B 1 155 ? -0.833 -28.125 -10.258 1 98.88 155 VAL B O 1
ATOM 3488 N N . SER B 1 156 ? -0.946 -25.969 -9.625 1 98.88 156 SER B N 1
ATOM 3489 C CA . SER B 1 156 ? -2.186 -25.734 -10.359 1 98.88 156 SER B CA 1
ATOM 3490 C C . SER B 1 156 ? -1.908 -25.297 -11.797 1 98.88 156 SER B C 1
ATOM 3492 O O . SER B 1 156 ? -0.808 -24.844 -12.102 1 98.88 156 SER B O 1
ATOM 3494 N N . GLY B 1 157 ? -2.912 -25.5 -12.648 1 98.31 157 GLY B N 1
ATOM 3495 C CA . GLY B 1 157 ? -2.877 -24.969 -14 1 98.31 157 GLY B CA 1
ATOM 3496 C C . GLY B 1 157 ? -1.688 -25.469 -14.797 1 98.31 157 GLY B C 1
ATOM 3497 O O . GLY B 1 157 ? -1.324 -26.641 -14.727 1 98.31 157 GLY B O 1
ATOM 3498 N N . THR B 1 158 ? -1.169 -24.578 -15.711 1 98.5 158 THR B N 1
ATOM 3499 C CA . THR B 1 158 ? -0.018 -24.875 -16.562 1 98.5 158 THR B CA 1
ATOM 3500 C C . THR B 1 158 ? 1.11 -23.875 -16.297 1 98.5 158 THR B C 1
ATOM 3502 O O . THR B 1 158 ? 0.877 -22.781 -15.766 1 98.5 158 THR B O 1
ATOM 3505 N N . LEU B 1 159 ? 2.27 -24.297 -16.625 1 98.19 159 LEU B N 1
ATOM 3506 C CA . LEU B 1 159 ? 3.461 -23.5 -16.375 1 98.19 159 LEU B CA 1
ATOM 3507 C C . LEU B 1 159 ? 4.066 -23 -17.688 1 98.19 159 LEU B C 1
ATOM 3509 O O . LEU B 1 159 ? 4.004 -23.688 -18.703 1 98.19 159 LEU B O 1
ATOM 3513 N N . GLY B 1 160 ? 4.633 -21.781 -17.609 1 98.12 160 GLY B N 1
ATOM 3514 C CA . GLY B 1 160 ? 5.41 -21.25 -18.719 1 98.12 160 GLY B CA 1
ATOM 3515 C C . GLY B 1 160 ? 4.582 -20.438 -19.703 1 98.12 160 GLY B C 1
ATOM 3516 O O . GLY B 1 160 ? 5.129 -19.75 -20.562 1 98.12 160 GLY B O 1
ATOM 3517 N N . ASP B 1 161 ? 3.293 -20.438 -19.594 1 98.5 161 ASP B N 1
ATOM 3518 C CA . ASP B 1 161 ? 2.434 -19.734 -20.547 1 98.5 161 ASP B CA 1
ATOM 3519 C C . ASP B 1 161 ? 2.676 -18.234 -20.484 1 98.5 161 ASP B C 1
ATOM 3521 O O . ASP B 1 161 ? 2.705 -17.562 -21.531 1 98.5 161 ASP B O 1
ATOM 3525 N N . ALA B 1 162 ? 2.799 -17.719 -19.297 1 98.31 162 ALA B N 1
ATOM 3526 C CA . ALA B 1 162 ? 3.057 -16.281 -19.172 1 98.31 162 ALA B CA 1
ATOM 3527 C C . ALA B 1 162 ? 4.383 -15.898 -19.828 1 98.31 162 ALA B C 1
ATOM 3529 O O . ALA B 1 162 ? 4.484 -14.859 -20.484 1 98.31 162 ALA B O 1
ATOM 3530 N N . ARG B 1 163 ? 5.402 -16.703 -19.625 1 97.81 163 ARG B N 1
ATOM 3531 C CA . ARG B 1 163 ? 6.695 -16.469 -20.266 1 97.81 163 ARG B CA 1
ATOM 3532 C C . ARG B 1 163 ? 6.57 -16.5 -21.781 1 97.81 163 ARG B C 1
ATOM 3534 O O . ARG B 1 163 ? 7.133 -15.641 -22.469 1 97.81 163 ARG B O 1
ATOM 3541 N N . LEU B 1 164 ? 5.918 -17.5 -22.266 1 98.5 164 LEU B N 1
ATOM 3542 C CA . LEU B 1 164 ? 5.684 -17.562 -23.703 1 98.5 164 LEU B CA 1
ATOM 3543 C C . LEU B 1 164 ? 4.934 -16.328 -24.188 1 98.5 164 LEU B C 1
ATOM 3545 O O . LEU B 1 164 ? 5.258 -15.781 -25.25 1 98.5 164 LEU B O 1
ATOM 3549 N N . GLY B 1 165 ? 3.93 -15.945 -23.438 1 98.69 165 GLY B N 1
ATOM 3550 C CA . GLY B 1 165 ? 3.199 -14.727 -23.766 1 98.69 165 GLY B CA 1
ATOM 3551 C C . GLY B 1 165 ? 4.09 -13.5 -23.844 1 98.69 165 GLY B C 1
ATOM 3552 O O . GLY B 1 165 ? 3.92 -12.672 -24.75 1 98.69 165 GLY B O 1
ATOM 3553 N N . LEU B 1 166 ? 5.004 -13.383 -22.953 1 97.94 166 LEU B N 1
ATOM 3554 C CA . LEU B 1 166 ? 5.945 -12.266 -22.969 1 97.94 166 LEU B CA 1
ATOM 3555 C C . LEU B 1 166 ? 6.793 -12.297 -24.25 1 97.94 166 LEU B C 1
ATOM 3557 O O . LEU B 1 166 ? 7.031 -11.25 -24.859 1 97.94 166 LEU B O 1
ATOM 3561 N N . GLU B 1 167 ? 7.27 -13.453 -24.578 1 97.75 167 GLU B N 1
ATOM 3562 C CA . GLU B 1 167 ? 8.047 -13.602 -25.812 1 97.75 167 GLU B CA 1
ATOM 3563 C C . GLU B 1 167 ? 7.223 -13.203 -27.031 1 97.75 167 GLU B C 1
ATOM 3565 O O . GLU B 1 167 ? 7.738 -12.555 -27.953 1 97.75 167 GLU B O 1
ATOM 3570 N N . HIS B 1 168 ? 5.996 -13.648 -27.016 1 98.38 168 HIS B N 1
ATOM 3571 C CA . HIS B 1 168 ? 5.109 -13.273 -28.109 1 98.38 168 HIS B CA 1
ATOM 3572 C C . HIS B 1 168 ? 4.934 -11.766 -28.188 1 98.38 168 HIS B C 1
ATOM 3574 O O . HIS B 1 168 ? 5.02 -11.18 -29.266 1 98.38 168 HIS B O 1
ATOM 3580 N N . LEU B 1 169 ? 4.695 -11.102 -27.094 1 98.06 169 LEU B N 1
ATOM 3581 C CA . LEU B 1 169 ? 4.535 -9.648 -27.047 1 98.06 169 LEU B CA 1
ATOM 3582 C C . LEU B 1 169 ? 5.785 -8.953 -27.562 1 98.06 169 LEU B C 1
ATOM 3584 O O . LEU B 1 169 ? 5.695 -7.984 -28.328 1 98.06 169 LEU B O 1
ATOM 3588 N N . ARG B 1 170 ? 6.93 -9.414 -27.156 1 96.75 170 ARG B N 1
ATOM 3589 C CA . ARG B 1 170 ? 8.195 -8.828 -27.578 1 96.75 170 ARG B CA 1
ATOM 3590 C C . ARG B 1 170 ? 8.398 -9.008 -29.078 1 96.75 170 ARG B C 1
ATOM 3592 O O . ARG B 1 170 ? 9.039 -8.172 -29.734 1 96.75 170 ARG B O 1
ATOM 3599 N N . ALA B 1 171 ? 7.809 -10.07 -29.594 1 97.5 171 ALA B N 1
ATOM 3600 C CA . ALA B 1 171 ? 7.902 -10.359 -31.016 1 97.5 171 ALA B CA 1
ATOM 3601 C C . ALA B 1 171 ? 6.836 -9.602 -31.797 1 97.5 171 ALA B C 1
ATOM 3603 O O . ALA B 1 171 ? 6.754 -9.719 -33.031 1 97.5 171 ALA B O 1
ATOM 3604 N N . GLY B 1 172 ? 5.988 -8.906 -31.094 1 97.12 172 GLY B N 1
ATOM 3605 C CA . GLY B 1 172 ? 5.012 -8.062 -31.75 1 97.12 172 GLY B CA 1
ATOM 3606 C C . GLY B 1 172 ? 3.639 -8.703 -31.859 1 97.12 172 GLY B C 1
ATOM 3607 O O . GLY B 1 172 ? 2.699 -8.094 -32.375 1 97.12 172 GLY B O 1
ATOM 3608 N N . LEU B 1 173 ? 3.512 -9.93 -31.344 1 97 173 LEU B N 1
ATOM 3609 C CA . LEU B 1 173 ? 2.205 -10.57 -31.312 1 97 173 LEU B CA 1
ATOM 3610 C C . LEU B 1 173 ? 1.331 -9.992 -30.203 1 97 173 LEU B C 1
ATOM 3612 O O . LEU B 1 173 ? 1.826 -9.672 -29.125 1 97 173 LEU B O 1
ATOM 3616 N N . ARG B 1 174 ? 0.009 -9.914 -30.484 1 96.62 174 ARG B N 1
ATOM 3617 C CA . ARG B 1 174 ? -0.847 -9.227 -29.531 1 96.62 174 ARG B CA 1
ATOM 3618 C C . ARG B 1 174 ? -2.059 -10.078 -29.172 1 96.62 174 ARG B C 1
ATOM 3620 O O . ARG B 1 174 ? -2.881 -9.688 -28.344 1 96.62 174 ARG B O 1
ATOM 3627 N N . ARG B 1 175 ? -2.129 -11.211 -29.781 1 96.69 175 ARG B N 1
ATOM 3628 C CA . ARG B 1 175 ? -3.26 -12.094 -29.531 1 96.69 175 ARG B CA 1
ATOM 3629 C C . ARG B 1 175 ? -2.789 -13.516 -29.234 1 96.69 175 ARG B C 1
ATOM 3631 O O . ARG B 1 175 ? -1.631 -13.859 -29.484 1 96.69 175 ARG B O 1
ATOM 3638 N N . GLY B 1 176 ? -3.742 -14.266 -28.625 1 97.38 176 GLY B N 1
ATOM 3639 C CA . GLY B 1 176 ? -3.447 -15.656 -28.312 1 97.38 176 GLY B CA 1
ATOM 3640 C C . GLY B 1 176 ? -3.549 -15.969 -26.828 1 97.38 176 GLY B C 1
ATOM 3641 O O . GLY B 1 176 ? -3.564 -15.062 -26 1 97.38 176 GLY B O 1
ATOM 3642 N N . ALA B 1 177 ? -3.58 -17.281 -26.609 1 97.81 177 ALA B N 1
ATOM 3643 C CA . ALA B 1 177 ? -3.777 -17.734 -25.234 1 97.81 177 ALA B CA 1
ATOM 3644 C C . ALA B 1 177 ? -2.592 -17.359 -24.359 1 97.81 177 ALA B C 1
ATOM 3646 O O . ALA B 1 177 ? -2.771 -16.953 -23.203 1 97.81 177 ALA B O 1
ATOM 3647 N N . ALA B 1 178 ? -1.413 -17.484 -24.875 1 98.12 178 ALA B N 1
ATOM 3648 C CA . ALA B 1 178 ? -0.215 -17.172 -24.109 1 98.12 178 ALA B CA 1
ATOM 3649 C C . ALA B 1 178 ? -0.149 -15.68 -23.797 1 98.12 178 ALA B C 1
ATOM 3651 O O . ALA B 1 178 ? 0.219 -15.297 -22.672 1 98.12 178 ALA B O 1
ATOM 3652 N N . VAL B 1 179 ? -0.484 -14.859 -24.734 1 98.5 179 VAL B N 1
ATOM 3653 C CA . VAL B 1 179 ? -0.511 -13.414 -24.547 1 98.5 179 VAL B CA 1
ATOM 3654 C C . VAL B 1 179 ? -1.523 -13.055 -23.453 1 98.5 179 VAL B C 1
ATOM 3656 O O . VAL B 1 179 ? -1.248 -12.219 -22.594 1 98.5 179 VAL B O 1
ATOM 3659 N N . ARG B 1 180 ? -2.65 -13.695 -23.516 1 98.38 180 ARG B N 1
ATOM 3660 C CA . ARG B 1 180 ? -3.674 -13.453 -22.5 1 98.38 180 ARG B CA 1
ATOM 3661 C C . ARG B 1 180 ? -3.17 -13.828 -21.109 1 98.38 180 ARG B C 1
ATOM 3663 O O . ARG B 1 180 ? -3.43 -13.117 -20.141 1 98.38 180 ARG B O 1
ATOM 3670 N N . ARG B 1 181 ? -2.457 -14.922 -21.031 1 98.31 181 ARG B N 1
ATOM 3671 C CA . ARG B 1 181 ? -1.912 -15.367 -19.766 1 98.31 181 ARG B CA 1
ATOM 3672 C C . ARG B 1 181 ? -0.92 -14.352 -19.203 1 98.31 181 ARG B C 1
ATOM 3674 O O . ARG B 1 181 ? -0.817 -14.188 -17.984 1 98.31 181 ARG B O 1
ATOM 3681 N N . GLN B 1 182 ? -0.174 -13.703 -20.078 1 98.44 182 GLN B N 1
ATOM 3682 C CA . GLN B 1 182 ? 0.788 -12.688 -19.656 1 98.44 182 GLN B CA 1
ATOM 3683 C C . GLN B 1 182 ? 0.081 -11.406 -19.219 1 98.44 182 GLN B C 1
ATOM 3685 O O . GLN B 1 182 ? 0.46 -10.789 -18.219 1 98.44 182 GLN B O 1
ATOM 3690 N N . ARG B 1 183 ? -0.949 -11.008 -19.906 1 98.69 183 ARG B N 1
ATOM 3691 C CA . ARG B 1 183 ? -1.623 -9.734 -19.688 1 98.69 183 ARG B CA 1
ATOM 3692 C C . ARG B 1 183 ? -2.586 -9.812 -18.516 1 98.69 183 ARG B C 1
ATOM 3694 O O . ARG B 1 183 ? -2.682 -8.875 -17.719 1 98.69 183 ARG B O 1
ATOM 3701 N N . ARG B 1 184 ? -3.27 -10.961 -18.422 1 98.5 184 ARG B N 1
ATOM 3702 C CA . ARG B 1 184 ? -4.367 -11.086 -17.469 1 98.5 184 ARG B CA 1
ATOM 3703 C C . ARG B 1 184 ? -4.262 -12.383 -16.672 1 98.5 184 ARG B C 1
ATOM 3705 O O . ARG B 1 184 ? -5.109 -13.266 -16.797 1 98.5 184 ARG B O 1
ATOM 3712 N N . PRO B 1 185 ? -3.246 -12.406 -15.836 1 98.12 185 PRO B N 1
ATOM 3713 C CA . PRO B 1 185 ? -3.191 -13.602 -14.977 1 98.12 185 PRO B CA 1
ATOM 3714 C C . PRO B 1 185 ? -4.465 -13.797 -14.164 1 98.12 185 PRO B C 1
ATOM 3716 O O . PRO B 1 185 ? -5.152 -12.82 -13.844 1 98.12 185 PRO B O 1
ATOM 3719 N N . GLU B 1 186 ? -4.785 -15.016 -13.883 1 98 186 GLU B N 1
ATOM 3720 C CA . GLU B 1 186 ? -5.969 -15.375 -13.109 1 98 186 GLU B CA 1
ATOM 3721 C C . GLU B 1 186 ? -5.59 -15.852 -11.711 1 98 186 GLU B C 1
ATOM 3723 O O . GLU B 1 186 ? -5.008 -16.922 -11.547 1 98 186 GLU B O 1
ATOM 3728 N N . PRO B 1 187 ? -5.922 -15.039 -10.688 1 98.62 187 PRO B N 1
ATOM 3729 C CA . PRO B 1 187 ? -5.621 -15.492 -9.328 1 98.62 187 PRO B CA 1
ATOM 3730 C C . PRO B 1 187 ? -6.441 -16.703 -8.914 1 98.62 187 PRO B C 1
ATOM 3732 O O . PRO B 1 187 ? -7.648 -16.766 -9.172 1 98.62 187 PRO B O 1
ATOM 3735 N N . ARG B 1 188 ? -5.859 -17.625 -8.297 1 98.75 188 ARG B N 1
ATOM 3736 C CA . ARG B 1 188 ? -6.484 -18.891 -7.938 1 98.75 188 ARG B CA 1
ATOM 3737 C C . ARG B 1 188 ? -7.055 -18.844 -6.523 1 98.75 188 ARG B C 1
ATOM 3739 O O . ARG B 1 188 ? -6.797 -19.719 -5.707 1 98.75 188 ARG B O 1
ATOM 3746 N N . VAL B 1 189 ? -7.941 -17.906 -6.262 1 98.88 189 VAL B N 1
ATOM 3747 C CA . VAL B 1 189 ? -8.445 -17.641 -4.918 1 98.88 189 VAL B CA 1
ATOM 3748 C C . VAL B 1 189 ? -9.281 -18.828 -4.438 1 98.88 189 VAL B C 1
ATOM 3750 O O . VAL B 1 189 ? -9.086 -19.328 -3.328 1 98.88 189 VAL B O 1
ATOM 3753 N N . ALA B 1 190 ? -10.211 -19.344 -5.258 1 98.75 190 ALA B N 1
ATOM 3754 C CA . ALA B 1 190 ? -11.062 -20.469 -4.867 1 98.75 190 ALA B CA 1
ATOM 3755 C C . ALA B 1 190 ? -10.219 -21.703 -4.543 1 98.75 190 ALA B C 1
ATOM 3757 O O . ALA B 1 190 ? -10.492 -22.406 -3.57 1 98.75 190 ALA B O 1
ATOM 3758 N N . LEU B 1 191 ? -9.258 -21.938 -5.34 1 98.88 191 LEU B N 1
ATOM 3759 C CA . LEU B 1 191 ? -8.375 -23.062 -5.086 1 98.88 191 LEU B CA 1
ATOM 3760 C C . LEU B 1 191 ? -7.605 -22.875 -3.783 1 98.88 191 LEU B C 1
ATOM 3762 O O . LEU B 1 191 ? -7.402 -23.828 -3.031 1 98.88 191 LEU B O 1
ATOM 3766 N N . GLY B 1 192 ? -7.082 -21.672 -3.576 1 98.88 192 GLY B N 1
ATOM 3767 C CA . GLY B 1 192 ? -6.383 -21.391 -2.334 1 98.88 192 GLY B CA 1
ATOM 3768 C C . GLY B 1 192 ? -7.211 -21.688 -1.1 1 98.88 192 GLY B C 1
ATOM 3769 O O . GLY B 1 192 ? -6.715 -22.281 -0.139 1 98.88 192 GLY B O 1
ATOM 3770 N N . LEU B 1 193 ? -8.445 -21.297 -1.131 1 98.56 193 LEU B N 1
ATOM 3771 C CA . LEU B 1 193 ? -9.352 -21.547 -0.02 1 98.56 193 LEU B CA 1
ATOM 3772 C C . LEU B 1 193 ? -9.555 -23.047 0.179 1 98.56 193 LEU B C 1
ATOM 3774 O O . LEU B 1 193 ? -9.555 -23.531 1.312 1 98.56 193 LEU B O 1
ATOM 3778 N N . LEU B 1 194 ? -9.734 -23.734 -0.904 1 98.62 194 LEU B N 1
ATOM 3779 C CA . LEU B 1 194 ? -9.875 -25.172 -0.843 1 98.62 194 LEU B CA 1
ATOM 3780 C C . LEU B 1 194 ? -8.609 -25.828 -0.295 1 98.62 194 LEU B C 1
ATOM 3782 O O . LEU B 1 194 ? -8.688 -26.703 0.58 1 98.62 194 LEU B O 1
ATOM 3786 N N . ALA B 1 195 ? -7.477 -25.438 -0.784 1 98.75 195 ALA B N 1
ATOM 3787 C CA . ALA B 1 195 ? -6.184 -26 -0.408 1 98.75 195 ALA B CA 1
ATOM 3788 C C . ALA B 1 195 ? -5.906 -25.797 1.079 1 98.75 195 ALA B C 1
ATOM 3790 O O . ALA B 1 195 ? -5.227 -26.609 1.706 1 98.75 195 ALA B O 1
ATOM 3791 N N . SER B 1 196 ? -6.391 -24.719 1.625 1 98.25 196 SER B N 1
ATOM 3792 C CA . SER B 1 196 ? -6.152 -24.406 3.027 1 98.25 196 SER B CA 1
ATOM 3793 C C . SER B 1 196 ? -6.652 -25.516 3.941 1 98.25 196 SER B C 1
ATOM 3795 O O . SER B 1 196 ? -6.227 -25.625 5.094 1 98.25 196 SER B O 1
ATOM 3797 N N . ARG B 1 197 ? -7.508 -26.406 3.436 1 97.75 197 ARG B N 1
ATOM 3798 C CA . ARG B 1 197 ? -8.062 -27.516 4.211 1 97.75 197 ARG B CA 1
ATOM 3799 C C . ARG B 1 197 ? -7.188 -28.75 4.09 1 97.75 197 ARG B C 1
ATOM 3801 O O . ARG B 1 197 ? -7.34 -29.703 4.867 1 97.75 197 ARG B O 1
ATOM 3808 N N . HIS B 1 198 ? -6.297 -28.703 3.146 1 98.5 198 HIS B N 1
ATOM 3809 C CA . HIS B 1 198 ? -5.641 -29.953 2.818 1 98.5 198 HIS B CA 1
ATOM 3810 C C . HIS B 1 198 ? -4.125 -29.797 2.795 1 98.5 198 HIS B C 1
ATOM 3812 O O . HIS B 1 198 ? -3.393 -30.75 3.074 1 98.5 198 HIS B O 1
ATOM 3818 N N . ALA B 1 199 ? -3.613 -28.656 2.426 1 98.81 199 ALA B N 1
ATOM 3819 C CA . ALA B 1 199 ? -2.191 -28.453 2.16 1 98.81 199 ALA B CA 1
ATOM 3820 C C . ALA B 1 199 ? -1.437 -28.109 3.439 1 98.81 199 ALA B C 1
ATOM 3822 O O . ALA B 1 199 ? -2.012 -27.547 4.371 1 98.81 199 ALA B O 1
ATOM 3823 N N . SER B 1 200 ? -0.187 -28.422 3.447 1 98.69 200 SER B N 1
ATOM 3824 C CA . SER B 1 200 ? 0.684 -28.094 4.566 1 98.69 200 SER B CA 1
ATOM 3825 C C . SER B 1 200 ? 1.498 -26.828 4.281 1 98.69 200 SER B C 1
ATOM 3827 O O . SER B 1 200 ? 1.985 -26.172 5.203 1 98.69 200 SER B O 1
ATOM 3829 N N . ALA B 1 201 ? 1.694 -26.516 3.039 1 98.81 201 ALA B N 1
ATOM 3830 C CA . ALA B 1 201 ? 2.432 -25.344 2.598 1 98.81 201 ALA B CA 1
ATOM 3831 C C . ALA B 1 201 ? 1.989 -24.906 1.204 1 98.81 201 ALA B C 1
ATOM 3833 O O . ALA B 1 201 ? 1.428 -25.703 0.448 1 98.81 201 ALA B O 1
ATOM 3834 N N . ALA B 1 202 ? 2.246 -23.656 0.961 1 98.81 202 ALA B N 1
ATOM 3835 C CA . ALA B 1 202 ? 1.881 -23.156 -0.36 1 98.81 202 ALA B CA 1
ATOM 3836 C C . ALA B 1 202 ? 2.645 -21.875 -0.688 1 98.81 202 ALA B C 1
ATOM 3838 O O . ALA B 1 202 ? 3.166 -21.203 0.208 1 98.81 202 ALA B O 1
ATOM 3839 N N . LEU B 1 203 ? 2.727 -21.469 -1.918 1 98.19 203 LEU B N 1
ATOM 3840 C CA . LEU B 1 203 ? 3.127 -20.188 -2.463 1 98.19 203 LEU B CA 1
ATOM 3841 C C . LEU B 1 203 ? 2.584 -20 -3.875 1 98.19 203 LEU B C 1
ATOM 3843 O O . LEU B 1 203 ? 2.146 -20.953 -4.508 1 98.19 203 LEU B O 1
ATOM 3847 N N . ASP B 1 204 ? 2.463 -18.797 -4.312 1 98.25 204 ASP B N 1
ATOM 3848 C CA . ASP B 1 204 ? 2.115 -18.594 -5.719 1 98.25 204 ASP B CA 1
ATOM 3849 C C . ASP B 1 204 ? 3.367 -18.547 -6.59 1 98.25 204 ASP B C 1
ATOM 3851 O O . ASP B 1 204 ? 4.434 -18.125 -6.137 1 98.25 204 ASP B O 1
ATOM 3855 N N . VAL B 1 205 ? 3.334 -19 -7.793 1 97.81 205 VAL B N 1
ATOM 3856 C CA . VAL B 1 205 ? 4.457 -19.031 -8.727 1 97.81 205 VAL B CA 1
ATOM 3857 C C . VAL B 1 205 ? 4.555 -17.703 -9.469 1 97.81 205 VAL B C 1
ATOM 3859 O O . VAL B 1 205 ? 3.988 -17.547 -10.547 1 97.81 205 VAL B O 1
ATOM 3862 N N . SER B 1 206 ? 5.305 -16.797 -8.906 1 96.06 206 SER B N 1
ATOM 3863 C CA . SER B 1 206 ? 5.43 -15.461 -9.461 1 96.06 206 SER B CA 1
ATOM 3864 C C . SER B 1 206 ? 6.762 -15.281 -10.18 1 96.06 206 SER B C 1
ATOM 3866 O O . SER B 1 206 ? 6.816 -14.68 -11.258 1 96.06 206 SER B O 1
ATOM 3868 N N . ASP B 1 207 ? 7.797 -15.867 -9.68 1 91.31 207 ASP B N 1
ATOM 3869 C CA . ASP B 1 207 ? 9.141 -15.695 -10.234 1 91.31 207 ASP B CA 1
ATOM 3870 C C . ASP B 1 207 ? 9.539 -16.875 -11.109 1 91.31 207 ASP B C 1
ATOM 3872 O O . ASP B 1 207 ? 10.609 -16.875 -11.711 1 91.31 207 ASP B O 1
ATOM 3876 N N . GLY B 1 208 ? 8.75 -17.844 -11.188 1 94.19 208 GLY B N 1
ATOM 3877 C CA . GLY B 1 208 ? 9.039 -19.109 -11.844 1 94.19 208 GLY B CA 1
ATOM 3878 C C . GLY B 1 208 ? 9.125 -20.281 -10.883 1 94.19 208 GLY B C 1
ATOM 3879 O O . GLY B 1 208 ? 9.586 -20.125 -9.75 1 94.19 208 GLY B O 1
ATOM 3880 N N . LEU B 1 209 ? 8.734 -21.422 -11.398 1 96 209 LEU B N 1
ATOM 3881 C CA . LEU B 1 209 ? 8.672 -22.594 -10.531 1 96 209 LEU B CA 1
ATOM 3882 C C . LEU B 1 209 ? 10.039 -22.891 -9.922 1 96 209 LEU B C 1
ATOM 3884 O O . LEU B 1 209 ? 10.133 -23.234 -8.742 1 96 209 LEU B O 1
ATOM 3888 N N . ALA B 1 210 ? 11.086 -22.797 -10.688 1 93.75 210 ALA B N 1
ATOM 3889 C CA . ALA B 1 210 ? 12.422 -23.125 -10.195 1 93.75 210 ALA B CA 1
ATOM 3890 C C . ALA B 1 210 ? 12.781 -22.281 -8.977 1 93.75 210 ALA B C 1
ATOM 3892 O O . ALA B 1 210 ? 13.219 -22.812 -7.953 1 93.75 210 ALA B O 1
ATOM 3893 N N . GLN B 1 211 ? 12.539 -21.047 -9.047 1 92.56 211 GLN B N 1
ATOM 3894 C CA . GLN B 1 211 ? 12.883 -20.141 -7.957 1 92.56 211 GLN B CA 1
ATOM 3895 C C . GLN B 1 211 ? 11.914 -20.297 -6.785 1 92.56 211 GLN B C 1
ATOM 3897 O O . GLN B 1 211 ? 12.344 -20.391 -5.633 1 92.56 211 GLN B O 1
ATOM 3902 N N . ASP B 1 212 ? 10.68 -20.344 -7.078 1 95.81 212 ASP B N 1
ATOM 3903 C CA . ASP B 1 212 ? 9.664 -20.359 -6.027 1 95.81 212 ASP B CA 1
ATOM 3904 C C . ASP B 1 212 ? 9.672 -21.703 -5.285 1 95.81 212 ASP B C 1
ATOM 3906 O O . ASP B 1 212 ? 9.438 -21.734 -4.074 1 95.81 212 ASP B O 1
ATOM 3910 N N . LEU B 1 213 ? 9.906 -22.75 -6.012 1 96.69 213 LEU B N 1
ATOM 3911 C CA . LEU B 1 213 ? 10.094 -24.031 -5.336 1 96.69 213 LEU B CA 1
ATOM 3912 C C . LEU B 1 213 ? 11.281 -23.984 -4.387 1 96.69 213 LEU B C 1
ATOM 3914 O O . LEU B 1 213 ? 11.227 -24.531 -3.281 1 96.69 213 LEU B O 1
ATOM 3918 N N . GLY B 1 214 ? 12.328 -23.359 -4.828 1 94.12 214 GLY B N 1
ATOM 3919 C CA . GLY B 1 214 ? 13.469 -23.172 -3.949 1 94.12 214 GLY B CA 1
ATOM 3920 C C . GLY B 1 214 ? 13.117 -22.422 -2.676 1 94.12 214 GLY B C 1
ATOM 3921 O O . GLY B 1 214 ? 13.57 -22.797 -1.589 1 94.12 214 GLY B O 1
ATOM 3922 N N . HIS B 1 215 ? 12.32 -21.422 -2.795 1 94.56 215 HIS B N 1
ATOM 3923 C CA . HIS B 1 215 ? 11.883 -20.641 -1.637 1 94.56 215 HIS B CA 1
ATOM 3924 C C . HIS B 1 215 ? 11.078 -21.516 -0.669 1 94.56 215 HIS B C 1
ATOM 3926 O O . HIS B 1 215 ? 11.273 -21.422 0.547 1 94.56 215 HIS B O 1
ATOM 3932 N N . LEU B 1 216 ? 10.18 -22.266 -1.24 1 97.31 216 LEU B N 1
ATOM 3933 C CA . LEU B 1 216 ? 9.367 -23.125 -0.401 1 97.31 216 LEU B CA 1
ATOM 3934 C C . LEU B 1 216 ? 10.234 -24.156 0.321 1 97.31 216 LEU B C 1
ATOM 3936 O O . LEU B 1 216 ? 10.07 -24.375 1.523 1 97.31 216 LEU B O 1
ATOM 3940 N N . CYS B 1 217 ? 11.18 -24.75 -0.372 1 97.31 217 CYS B N 1
ATOM 3941 C CA . CYS B 1 217 ? 12.086 -25.719 0.221 1 97.31 217 CYS B CA 1
ATOM 3942 C C . CYS B 1 217 ? 12.914 -25.094 1.339 1 97.31 217 CYS B C 1
ATOM 3944 O O . CYS B 1 217 ? 13.094 -25.703 2.396 1 97.31 217 CYS B O 1
ATOM 3946 N N . THR B 1 218 ? 13.352 -23.938 1.113 1 95.19 218 THR B N 1
ATOM 3947 C CA . THR B 1 218 ? 14.156 -23.25 2.111 1 95.19 218 THR B CA 1
ATOM 3948 C C . THR B 1 218 ? 13.328 -22.938 3.355 1 95.19 218 THR B C 1
ATOM 3950 O O . THR B 1 218 ? 13.758 -23.219 4.477 1 95.19 218 THR B O 1
ATOM 3953 N N . ALA B 1 219 ? 12.211 -22.453 3.17 1 96.5 219 ALA B N 1
ATOM 3954 C CA . ALA B 1 219 ? 11.344 -22.062 4.281 1 96.5 219 ALA B CA 1
ATOM 3955 C C . ALA B 1 219 ? 10.93 -23.281 5.102 1 96.5 219 ALA B C 1
ATOM 3957 O O . ALA B 1 219 ? 10.82 -23.203 6.328 1 96.5 219 ALA B O 1
ATOM 3958 N N . SER B 1 220 ? 10.727 -24.391 4.441 1 98.25 220 SER B N 1
ATOM 3959 C CA . SER B 1 220 ? 10.211 -25.594 5.094 1 98.25 220 SER B CA 1
ATOM 3960 C C . SER B 1 220 ? 11.352 -26.5 5.566 1 98.25 220 SER B C 1
ATOM 3962 O O . SER B 1 220 ? 11.133 -27.453 6.312 1 98.25 220 SER B O 1
ATOM 3964 N N . GLY B 1 221 ? 12.547 -26.188 5.148 1 97.44 221 GLY B N 1
ATOM 3965 C CA . GLY B 1 221 ? 13.672 -27.031 5.504 1 97.44 221 GLY B CA 1
ATOM 3966 C C . GLY B 1 221 ? 13.57 -28.438 4.922 1 97.44 221 GLY B C 1
ATOM 3967 O O . GLY B 1 221 ? 13.805 -29.422 5.625 1 97.44 221 GLY B O 1
ATOM 3968 N N . VAL B 1 222 ? 13.18 -28.531 3.646 1 98.19 222 VAL B N 1
ATOM 3969 C CA . VAL B 1 222 ? 13.008 -29.812 2.986 1 98.19 222 VAL B CA 1
ATOM 3970 C C . VAL B 1 222 ? 13.664 -29.781 1.607 1 98.19 222 VAL B C 1
ATOM 3972 O O . VAL B 1 222 ? 14.109 -28.734 1.151 1 98.19 222 VAL B O 1
ATOM 3975 N N . ARG B 1 223 ? 13.734 -30.938 1.037 1 96.69 223 ARG B N 1
ATOM 3976 C CA . ARG B 1 223 ? 14.156 -31.094 -0.351 1 96.69 223 ARG B CA 1
ATOM 3977 C C . ARG B 1 223 ? 12.992 -31.562 -1.226 1 96.69 223 ARG B C 1
ATOM 3979 O O . ARG B 1 223 ? 12.172 -32.375 -0.796 1 96.69 223 ARG B O 1
ATOM 3986 N N . ALA B 1 224 ? 12.969 -31.062 -2.465 1 97.44 224 ALA B N 1
ATOM 3987 C CA . ALA B 1 224 ? 11.93 -31.516 -3.391 1 97.44 224 ALA B CA 1
ATOM 3988 C C . ALA B 1 224 ? 12.523 -32.375 -4.496 1 97.44 224 ALA B C 1
ATOM 3990 O O . ALA B 1 224 ? 13.602 -32.094 -5.016 1 97.44 224 ALA B O 1
ATOM 3991 N N . GLU B 1 225 ? 11.906 -33.406 -4.738 1 95.88 225 GLU B N 1
ATOM 3992 C CA . GLU B 1 225 ? 12.133 -34.219 -5.93 1 95.88 225 GLU B CA 1
ATOM 3993 C C . GLU B 1 225 ? 11.07 -33.969 -6.992 1 95.88 225 GLU B C 1
ATOM 3995 O O . GLU B 1 225 ? 9.93 -34.406 -6.852 1 95.88 225 GLU B O 1
ATOM 4000 N N . LEU B 1 226 ? 11.508 -33.344 -8.039 1 96.5 226 LEU B N 1
ATOM 4001 C CA . LEU B 1 226 ? 10.602 -32.906 -9.102 1 96.5 226 LEU B CA 1
ATOM 4002 C C . LEU B 1 226 ? 10.625 -33.906 -10.258 1 96.5 226 LEU B C 1
ATOM 4004 O O . LEU B 1 226 ? 11.695 -34.281 -10.742 1 96.5 226 LEU B O 1
ATOM 4008 N N . GLU B 1 227 ? 9.484 -34.344 -10.664 1 95.25 227 GLU B N 1
ATOM 4009 C CA . GLU B 1 227 ? 9.344 -35.156 -11.867 1 95.25 227 GLU B CA 1
ATOM 4010 C C . GLU B 1 227 ? 9.078 -34.281 -13.094 1 95.25 227 GLU B C 1
ATOM 4012 O O . GLU B 1 227 ? 7.934 -33.938 -13.375 1 95.25 227 GLU B O 1
ATOM 4017 N N . VAL B 1 228 ? 10.031 -34.094 -13.883 1 93.56 228 VAL B N 1
ATOM 4018 C CA . VAL B 1 228 ? 10.023 -33.062 -14.938 1 93.56 228 VAL B CA 1
ATOM 4019 C C . VAL B 1 228 ? 8.984 -33.438 -15.992 1 93.56 228 VAL B C 1
ATOM 4021 O O . VAL B 1 228 ? 8.336 -32.562 -16.562 1 93.56 228 VAL B O 1
ATOM 4024 N N . GLU B 1 229 ? 8.805 -34.719 -16.297 1 93.5 229 GLU B N 1
ATOM 4025 C CA . GLU B 1 229 ? 7.879 -35.156 -17.328 1 93.5 229 GLU B CA 1
ATOM 4026 C C . GLU B 1 229 ? 6.43 -34.906 -16.906 1 93.5 229 GLU B C 1
ATOM 4028 O O . GLU B 1 229 ? 5.527 -34.938 -17.75 1 93.5 229 GLU B O 1
ATOM 4033 N N . ARG B 1 230 ? 6.227 -34.625 -15.656 1 96.5 230 ARG B N 1
ATOM 4034 C CA . ARG B 1 230 ? 4.867 -34.469 -15.156 1 96.5 230 ARG B CA 1
ATOM 4035 C C . ARG B 1 230 ? 4.469 -33 -15.148 1 96.5 230 ARG B C 1
ATOM 4037 O O . ARG B 1 230 ? 3.316 -32.656 -14.867 1 96.5 230 ARG B O 1
ATOM 4044 N N . LEU B 1 231 ? 5.398 -32.156 -15.414 1 97.38 231 LEU B N 1
ATOM 4045 C CA . LEU B 1 231 ? 5.066 -30.75 -15.422 1 97.38 231 LEU B CA 1
ATOM 4046 C C . LEU B 1 231 ? 3.908 -30.469 -16.375 1 97.38 231 LEU B C 1
ATOM 4048 O O . LEU B 1 231 ? 3.936 -30.891 -17.531 1 97.38 231 LEU B O 1
ATOM 4052 N N . PRO B 1 232 ? 2.869 -29.812 -15.875 1 98.56 232 PRO B N 1
ATOM 4053 C CA . PRO B 1 232 ? 1.768 -29.453 -16.766 1 98.56 232 PRO B CA 1
ATOM 4054 C C . PRO B 1 232 ? 2.127 -28.312 -17.719 1 98.56 232 PRO B C 1
ATOM 4056 O O . PRO B 1 232 ? 2.299 -27.172 -17.281 1 98.56 232 PRO B O 1
ATOM 4059 N N . LEU B 1 233 ? 2.281 -28.625 -18.969 1 98.31 233 LEU B N 1
ATOM 4060 C CA . LEU B 1 233 ? 2.607 -27.656 -20.016 1 98.31 233 LEU B CA 1
ATOM 4061 C C . LEU B 1 233 ? 1.527 -27.641 -21.094 1 98.31 233 LEU B C 1
ATOM 4063 O O . LEU B 1 233 ? 1.013 -28.688 -21.469 1 98.31 233 LEU B O 1
ATOM 4067 N N . SER B 1 234 ? 1.142 -26.438 -21.484 1 98.31 234 SER B N 1
ATOM 4068 C CA . SER B 1 234 ? 0.317 -26.359 -22.688 1 98.31 234 SER B CA 1
ATOM 4069 C C . SER B 1 234 ? 1.075 -26.875 -23.906 1 98.31 234 SER B C 1
ATOM 4071 O O . SER B 1 234 ? 2.305 -26.953 -23.891 1 98.31 234 SER B O 1
ATOM 4073 N N . ALA B 1 235 ? 0.337 -27.188 -24.938 1 97.88 235 ALA B N 1
ATOM 4074 C CA . ALA B 1 235 ? 0.971 -27.656 -26.172 1 97.88 235 ALA B CA 1
ATOM 4075 C C . ALA B 1 235 ? 1.931 -26.594 -26.719 1 97.88 235 ALA B C 1
ATOM 4077 O O . ALA B 1 235 ? 3.02 -26.922 -27.188 1 97.88 235 ALA B O 1
ATOM 4078 N N . ALA B 1 236 ? 1.517 -25.375 -26.641 1 98.12 236 ALA B N 1
ATOM 4079 C CA . ALA B 1 236 ? 2.33 -24.281 -27.156 1 98.12 236 ALA B CA 1
ATOM 4080 C C . ALA B 1 236 ? 3.637 -24.156 -26.375 1 98.12 236 ALA B C 1
ATOM 4082 O O . ALA B 1 236 ? 4.703 -23.969 -26.969 1 98.12 236 ALA B O 1
ATOM 4083 N N . VAL B 1 237 ? 3.613 -24.266 -25.078 1 98.31 237 VAL B N 1
ATOM 4084 C CA . VAL B 1 237 ? 4.797 -24.141 -24.234 1 98.31 237 VAL B CA 1
ATOM 4085 C C . VAL B 1 237 ? 5.715 -25.344 -24.453 1 98.31 237 VAL B C 1
ATOM 4087 O O . VAL B 1 237 ? 6.938 -25.188 -24.531 1 98.31 237 VAL B O 1
ATOM 4090 N N . ARG B 1 238 ? 5.125 -26.5 -24.547 1 97.38 238 ARG B N 1
ATOM 4091 C CA . ARG B 1 238 ? 5.918 -27.703 -24.797 1 97.38 238 ARG B CA 1
ATOM 4092 C C . ARG B 1 238 ? 6.746 -27.547 -26.078 1 97.38 238 ARG B C 1
ATOM 4094 O O . ARG B 1 238 ? 7.914 -27.938 -26.109 1 97.38 238 ARG B O 1
ATOM 4101 N N . LYS B 1 239 ? 6.148 -27.016 -27.047 1 97.62 239 LYS B N 1
ATOM 4102 C CA . LYS B 1 239 ? 6.797 -26.875 -28.344 1 97.62 239 LYS B CA 1
ATOM 4103 C C . LYS B 1 239 ? 7.828 -25.75 -28.328 1 97.62 239 LYS B C 1
ATOM 4105 O O . LYS B 1 239 ? 8.938 -25.922 -28.828 1 97.62 239 LYS B O 1
ATOM 4110 N N . ALA B 1 240 ? 7.527 -24.641 -27.703 1 97.81 240 ALA B N 1
ATOM 4111 C CA . ALA B 1 240 ? 8.312 -23.422 -27.859 1 97.81 240 ALA B CA 1
ATOM 4112 C C . ALA B 1 240 ? 9.398 -23.328 -26.781 1 97.81 240 ALA B C 1
ATOM 4114 O O . ALA B 1 240 ? 10.508 -22.859 -27.047 1 97.81 240 ALA B O 1
ATOM 4115 N N . LEU B 1 241 ? 9.102 -23.75 -25.547 1 95.94 241 LEU B N 1
ATOM 4116 C CA . LEU B 1 241 ? 9.992 -23.484 -24.422 1 95.94 241 LEU B CA 1
ATOM 4117 C C . LEU B 1 241 ? 10.539 -24.781 -23.844 1 95.94 241 LEU B C 1
ATOM 4119 O O . LEU B 1 241 ? 11.672 -24.828 -23.359 1 95.94 241 LEU B O 1
ATOM 4123 N N . GLY B 1 242 ? 9.688 -25.828 -23.875 1 94.06 242 GLY B N 1
ATOM 4124 C CA . GLY B 1 242 ? 10.031 -27.062 -23.172 1 94.06 242 GLY B CA 1
ATOM 4125 C C . GLY B 1 242 ? 9.992 -26.906 -21.656 1 94.06 242 GLY B C 1
ATOM 4126 O O . GLY B 1 242 ? 9.625 -25.859 -21.141 1 94.06 242 GLY B O 1
ATOM 4127 N N . PRO B 1 243 ? 10.344 -28 -20.938 1 93 243 PRO B N 1
ATOM 4128 C CA . PRO B 1 243 ? 10.289 -27.984 -19.469 1 93 243 PRO B CA 1
ATOM 4129 C C . PRO B 1 243 ? 11.25 -26.953 -18.859 1 93 243 PRO B C 1
ATOM 4131 O O . PRO B 1 243 ? 10.914 -26.312 -17.859 1 93 243 PRO B O 1
ATOM 4134 N N . GLU B 1 244 ? 12.406 -26.812 -19.391 1 89.56 244 GLU B N 1
ATOM 4135 C CA . GLU B 1 244 ? 13.391 -25.891 -18.844 1 89.56 244 GLU B CA 1
ATOM 4136 C C . GLU B 1 244 ? 12.891 -24.453 -18.922 1 89.56 244 GLU B C 1
ATOM 4138 O O . GLU B 1 244 ? 13.039 -23.688 -17.953 1 89.56 244 GLU B O 1
ATOM 4143 N N . GLY B 1 245 ? 12.32 -24.109 -20.094 1 92.88 245 GLY B N 1
ATOM 4144 C CA . GLY B 1 245 ? 11.75 -22.781 -20.234 1 92.88 245 GLY B CA 1
ATOM 4145 C C . GLY B 1 245 ? 10.57 -22.531 -19.297 1 92.88 245 GLY B C 1
ATOM 4146 O O . GLY B 1 245 ? 10.414 -21.438 -18.766 1 92.88 245 GLY B O 1
ATOM 4147 N N . ALA B 1 246 ? 9.766 -23.562 -19.109 1 94.81 246 ALA B N 1
ATOM 4148 C CA . ALA B 1 246 ? 8.609 -23.453 -18.219 1 94.81 246 ALA B CA 1
ATOM 4149 C C . ALA B 1 246 ? 9.047 -23.281 -16.766 1 94.81 246 ALA B C 1
ATOM 4151 O O . ALA B 1 246 ? 8.438 -22.516 -16.016 1 94.81 246 ALA B O 1
ATOM 4152 N N . LEU B 1 247 ? 10.102 -23.922 -16.344 1 93.19 247 LEU B N 1
ATOM 4153 C CA . LEU B 1 247 ? 10.617 -23.859 -14.984 1 93.19 247 LEU B CA 1
ATOM 4154 C C . LEU B 1 247 ? 11.164 -22.469 -14.664 1 93.19 247 LEU B C 1
ATOM 4156 O O . LEU B 1 247 ? 11.047 -22 -13.531 1 93.19 247 LEU B O 1
ATOM 4160 N N . ALA B 1 248 ? 11.672 -21.828 -15.68 1 90.62 248 ALA B N 1
ATOM 4161 C CA . ALA B 1 248 ? 12.336 -20.531 -15.492 1 90.62 248 ALA B CA 1
ATOM 4162 C C . ALA B 1 248 ? 11.352 -19.375 -15.625 1 90.62 248 ALA B C 1
ATOM 4164 O O . ALA B 1 248 ? 11.617 -18.266 -15.156 1 90.62 248 ALA B O 1
ATOM 4165 N N . GLY B 1 249 ? 10.242 -19.672 -16.312 1 91.81 249 GLY B N 1
ATOM 4166 C CA . GLY B 1 249 ? 9.305 -18.594 -16.609 1 91.81 249 GLY B CA 1
ATOM 4167 C C . GLY B 1 249 ? 8.523 -18.125 -15.398 1 91.81 249 GLY B C 1
ATOM 4168 O O . GLY B 1 249 ? 8 -18.953 -14.641 1 91.81 249 GLY B O 1
ATOM 4169 N N . GLY B 1 250 ? 8.438 -16.812 -15.195 1 93.62 250 GLY B N 1
ATOM 4170 C CA . GLY B 1 250 ? 7.684 -16.234 -14.102 1 93.62 250 GLY B CA 1
ATOM 4171 C C . GLY B 1 250 ? 6.289 -15.789 -14.5 1 93.62 250 GLY B C 1
ATOM 4172 O O . GLY B 1 250 ? 5.859 -16.031 -15.633 1 93.62 250 GLY B O 1
ATOM 4173 N N . GLU B 1 251 ? 5.57 -15.312 -13.516 1 96.69 251 GLU B N 1
ATOM 4174 C CA . GLU B 1 251 ? 4.297 -14.617 -13.641 1 96.69 251 GLU B CA 1
ATOM 4175 C C . GLU B 1 251 ? 3.166 -15.586 -13.977 1 96.69 251 GLU B C 1
ATOM 4177 O O . GLU B 1 251 ? 2.129 -15.18 -14.5 1 96.69 251 GLU B O 1
ATOM 4182 N N . ASP B 1 252 ? 3.379 -16.875 -13.711 1 97.56 252 ASP B N 1
ATOM 4183 C CA . ASP B 1 252 ? 2.289 -17.812 -13.938 1 97.56 252 ASP B CA 1
ATOM 4184 C C . ASP B 1 252 ? 1.171 -17.609 -12.922 1 97.56 252 ASP B C 1
ATOM 4186 O O . ASP B 1 252 ? -0.001 -17.859 -13.219 1 97.56 252 ASP B O 1
ATOM 4190 N N . TYR B 1 253 ? 1.498 -17.25 -11.734 1 98.31 253 TYR B N 1
ATOM 4191 C CA . TYR B 1 253 ? 0.601 -16.984 -10.609 1 98.31 253 TYR B CA 1
ATOM 4192 C C . TYR B 1 253 ? -0.293 -18.203 -10.344 1 98.31 253 TYR B C 1
ATOM 4194 O O . TYR B 1 253 ? -1.468 -18.047 -10.008 1 98.31 253 TYR B O 1
ATOM 4202 N N . GLU B 1 254 ? 0.224 -19.359 -10.672 1 98.75 254 GLU B N 1
ATOM 4203 C CA . GLU B 1 254 ? -0.35 -20.625 -10.211 1 98.75 254 GLU B CA 1
ATOM 4204 C C . GLU B 1 254 ? 0.047 -20.906 -8.766 1 98.75 254 GLU B C 1
ATOM 4206 O O . GLU B 1 254 ? 0.918 -20.234 -8.203 1 98.75 254 GLU B O 1
ATOM 4211 N N . LEU B 1 255 ? -0.61 -21.875 -8.156 1 98.88 255 LEU B N 1
ATOM 4212 C CA . LEU B 1 255 ? -0.295 -22.234 -6.773 1 98.88 255 LEU B CA 1
ATOM 4213 C C . LEU B 1 255 ? 0.578 -23.469 -6.711 1 98.88 255 LEU B C 1
ATOM 4215 O O . LEU B 1 255 ? 0.333 -24.453 -7.43 1 98.88 255 LEU B O 1
ATOM 4219 N N . LEU B 1 256 ? 1.605 -23.359 -5.992 1 98.88 256 LEU B N 1
ATOM 4220 C CA . LEU B 1 256 ? 2.441 -24.5 -5.602 1 98.88 256 LEU B CA 1
ATOM 4221 C C . LEU B 1 256 ? 2.074 -24.984 -4.207 1 98.88 256 LEU B C 1
ATOM 4223 O O . LEU B 1 256 ? 2.031 -24.203 -3.258 1 98.88 256 LEU B O 1
ATOM 4227 N N . LEU B 1 257 ? 1.816 -26.344 -4.094 1 98.94 257 LEU B N 1
ATOM 4228 C CA . LEU B 1 257 ? 1.223 -26.844 -2.859 1 98.94 257 LEU B CA 1
ATOM 4229 C C . LEU B 1 257 ? 1.952 -28.094 -2.373 1 98.94 257 LEU B C 1
ATOM 4231 O O . LEU B 1 257 ? 2.324 -28.953 -3.176 1 98.94 257 LEU B O 1
ATOM 4235 N N . ALA B 1 258 ? 2.17 -28.141 -1.109 1 98.94 258 ALA B N 1
ATOM 4236 C CA . ALA B 1 258 ? 2.541 -29.375 -0.422 1 98.94 258 ALA B CA 1
ATOM 4237 C C . ALA B 1 258 ? 1.33 -30.016 0.252 1 98.94 258 ALA B C 1
ATOM 4239 O O . ALA B 1 258 ? 0.643 -29.375 1.048 1 98.94 258 ALA B O 1
ATOM 4240 N N . VAL B 1 259 ? 1.1 -31.25 -0.031 1 98.94 259 VAL B N 1
ATOM 4241 C CA . VAL B 1 259 ? -0.066 -31.938 0.521 1 98.94 259 VAL B CA 1
ATOM 4242 C C . VAL B 1 259 ? 0.365 -33.25 1.188 1 98.94 259 VAL B C 1
ATOM 4244 O O . VAL B 1 259 ? 0.995 -34.094 0.553 1 98.94 259 VAL B O 1
ATOM 4247 N N . PRO B 1 260 ? 0.018 -33.406 2.455 1 98.81 260 PRO B N 1
ATOM 4248 C CA . PRO B 1 260 ? 0.303 -34.688 3.098 1 98.81 260 PRO B CA 1
ATOM 4249 C C . PRO B 1 260 ? -0.328 -35.875 2.361 1 98.81 260 PRO B C 1
ATOM 4251 O O . PRO B 1 260 ? -1.463 -35.781 1.89 1 98.81 260 PRO B O 1
ATOM 4254 N N . PRO B 1 261 ? 0.435 -36.969 2.328 1 98.44 261 PRO B N 1
ATOM 4255 C CA . PRO B 1 261 ? -0.082 -38.125 1.588 1 98.44 261 PRO B CA 1
ATOM 4256 C C . PRO B 1 261 ? -1.445 -38.562 2.096 1 98.44 261 PRO B C 1
ATOM 4258 O O . PRO B 1 261 ? -2.287 -39 1.305 1 98.44 261 PRO B O 1
ATOM 4261 N N . GLY B 1 262 ? -1.657 -38.469 3.334 1 98.44 262 GLY B N 1
ATOM 4262 C CA . GLY B 1 262 ? -2.922 -38.875 3.916 1 98.44 262 GLY B CA 1
ATOM 4263 C C . GLY B 1 262 ? -4.094 -38 3.492 1 98.44 262 GLY B C 1
ATOM 4264 O O . GLY B 1 262 ? -5.25 -38.406 3.656 1 98.44 262 GLY B O 1
ATOM 4265 N N . ARG B 1 263 ? -3.869 -36.844 2.887 1 98.5 263 ARG B N 1
ATOM 4266 C CA . ARG B 1 263 ? -4.918 -35.938 2.48 1 98.5 263 ARG B CA 1
ATOM 4267 C C . ARG B 1 263 ? -4.996 -35.812 0.962 1 98.5 263 ARG B C 1
ATOM 4269 O O . ARG B 1 263 ? -5.863 -35.125 0.429 1 98.5 263 ARG B O 1
ATOM 4276 N N . SER B 1 264 ? -4.121 -36.5 0.288 1 98.44 264 SER B N 1
ATOM 4277 C CA . SER B 1 264 ? -3.957 -36.312 -1.148 1 98.44 264 SER B CA 1
ATOM 4278 C C . SER B 1 264 ? -5.215 -36.719 -1.909 1 98.44 264 SER B C 1
ATOM 4280 O O . SER B 1 264 ? -5.66 -36 -2.811 1 98.44 264 SER B O 1
ATOM 4282 N N . ARG B 1 265 ? -5.812 -37.844 -1.606 1 98.5 265 ARG B N 1
ATOM 4283 C CA . ARG B 1 265 ? -6.996 -38.312 -2.312 1 98.5 265 ARG B CA 1
ATOM 4284 C C . ARG B 1 265 ? -8.172 -37.344 -2.115 1 98.5 265 ARG B C 1
ATOM 4286 O O . ARG B 1 265 ? -8.883 -37.031 -3.07 1 98.5 265 ARG B O 1
ATOM 4293 N N . ALA B 1 266 ? -8.375 -36.969 -0.889 1 98.69 266 ALA B N 1
ATOM 4294 C CA . ALA B 1 266 ? -9.445 -36.031 -0.593 1 98.69 266 ALA B CA 1
ATOM 4295 C C . ALA B 1 266 ? -9.211 -34.688 -1.312 1 98.69 266 ALA B C 1
ATOM 4297 O O . ALA B 1 266 ? -10.164 -34.062 -1.804 1 98.69 266 ALA B O 1
ATOM 4298 N N . PHE B 1 267 ? -7.996 -34.281 -1.303 1 98.75 267 PHE B N 1
ATOM 4299 C CA . PHE B 1 267 ? -7.633 -33.062 -1.973 1 98.75 267 PHE B CA 1
ATOM 4300 C C . PHE B 1 267 ? -7.91 -33.125 -3.469 1 98.75 267 PHE B C 1
ATOM 4302 O O . PHE B 1 267 ? -8.555 -32.25 -4.039 1 98.75 267 PHE B O 1
ATOM 4309 N N . GLU B 1 268 ? -7.441 -34.188 -4.098 1 98.81 268 GLU B N 1
ATOM 4310 C CA . GLU B 1 268 ? -7.641 -34.375 -5.531 1 98.81 268 GLU B CA 1
ATOM 4311 C C . GLU B 1 268 ? -9.125 -34.438 -5.883 1 98.81 268 GLU B C 1
ATOM 4313 O O . GLU B 1 268 ? -9.555 -33.844 -6.879 1 98.81 268 GLU B O 1
ATOM 4318 N N . ARG B 1 269 ? -9.883 -35.062 -5.094 1 98.69 269 ARG B N 1
ATOM 4319 C CA . ARG B 1 269 ? -11.32 -35.156 -5.324 1 98.69 269 ARG B CA 1
ATOM 4320 C C . ARG B 1 269 ? -11.984 -33.812 -5.199 1 98.69 269 ARG B C 1
ATOM 4322 O O . ARG B 1 269 ? -12.836 -33.438 -6.016 1 98.69 269 ARG B O 1
ATOM 4329 N N . ALA B 1 270 ? -11.625 -33.094 -4.16 1 98.69 270 ALA B N 1
ATOM 4330 C CA . ALA B 1 270 ? -12.18 -31.766 -3.951 1 98.69 270 ALA B CA 1
ATOM 4331 C C . ALA B 1 270 ? -11.859 -30.844 -5.125 1 98.69 270 ALA B C 1
ATOM 4333 O O . ALA B 1 270 ? -12.703 -30.062 -5.566 1 98.69 270 ALA B O 1
ATOM 4334 N N . CYS B 1 271 ? -10.633 -30.922 -5.559 1 98.75 271 CYS B N 1
ATOM 4335 C CA . CYS B 1 271 ? -10.219 -30.109 -6.695 1 98.75 271 CYS B CA 1
ATOM 4336 C C . CYS B 1 271 ? -11.008 -30.469 -7.945 1 98.75 271 CYS B C 1
ATOM 4338 O O . CYS B 1 271 ? -11.445 -29.594 -8.695 1 98.75 271 CYS B O 1
ATOM 4340 N N . ALA B 1 272 ? -11.141 -31.75 -8.172 1 98.44 272 ALA B N 1
ATOM 4341 C CA . ALA B 1 272 ? -11.914 -32.219 -9.32 1 98.44 272 ALA B CA 1
ATOM 4342 C C . ALA B 1 272 ? -13.352 -31.719 -9.25 1 98.44 272 ALA B C 1
ATOM 4344 O O . ALA B 1 272 ? -13.898 -31.234 -10.25 1 98.44 272 ALA B O 1
ATOM 4345 N N . THR B 1 273 ? -13.945 -31.812 -8.125 1 98.25 273 THR B N 1
ATOM 4346 C CA . THR B 1 273 ? -15.32 -31.375 -7.918 1 98.25 273 THR B CA 1
ATOM 4347 C C . THR B 1 273 ? -15.445 -29.875 -8.117 1 98.25 273 THR B C 1
ATOM 4349 O O . THR B 1 273 ? -16.438 -29.391 -8.664 1 98.25 273 THR B O 1
ATOM 4352 N N . GLY B 1 274 ? -14.422 -29.172 -7.715 1 97.75 274 GLY B N 1
ATOM 4353 C CA . GLY B 1 274 ? -14.43 -27.719 -7.82 1 97.75 274 GLY B CA 1
ATOM 4354 C C . GLY B 1 274 ? -13.961 -27.219 -9.172 1 97.75 274 GLY B C 1
ATOM 4355 O O . GLY B 1 274 ? -13.992 -26.016 -9.43 1 97.75 274 GLY B O 1
ATOM 4356 N N . GLY B 1 275 ? -13.555 -28.062 -10.016 1 98.12 275 GLY B N 1
ATOM 4357 C CA . GLY B 1 275 ? -13.109 -27.688 -11.352 1 98.12 275 GLY B CA 1
ATOM 4358 C C . GLY B 1 275 ? -11.711 -27.109 -11.367 1 98.12 275 GLY B C 1
ATOM 4359 O O . GLY B 1 275 ? -11.391 -26.266 -12.211 1 98.12 275 GLY B O 1
ATOM 4360 N N . HIS B 1 276 ? -10.914 -27.422 -10.422 1 98.5 276 HIS B N 1
ATOM 4361 C CA . HIS B 1 276 ? -9.547 -26.922 -10.352 1 98.5 276 HIS B CA 1
ATOM 4362 C C . HIS B 1 276 ? -8.562 -27.938 -10.938 1 98.5 276 HIS B C 1
ATOM 4364 O O . HIS B 1 276 ? -8.484 -29.078 -10.484 1 98.5 276 HIS B O 1
ATOM 4370 N N . ALA B 1 277 ? -7.816 -27.516 -11.93 1 98.44 277 ALA B N 1
ATOM 4371 C CA . ALA B 1 277 ? -6.773 -28.359 -12.508 1 98.44 277 ALA B CA 1
ATOM 4372 C C . ALA B 1 277 ? -5.523 -28.375 -11.633 1 98.44 277 ALA B C 1
ATOM 4374 O O . ALA B 1 277 ? -4.91 -27.328 -11.406 1 98.44 277 ALA B O 1
ATOM 4375 N N . ILE B 1 278 ? -5.148 -29.516 -11.148 1 98.81 278 ILE B N 1
ATOM 4376 C CA . ILE B 1 278 ? -3.926 -29.672 -10.367 1 98.81 278 ILE B CA 1
ATOM 4377 C C . ILE B 1 278 ? -3.133 -30.875 -10.898 1 98.81 278 ILE B C 1
ATOM 4379 O O . ILE B 1 278 ? -3.709 -31.812 -11.453 1 98.81 278 ILE B O 1
ATOM 4383 N N . THR B 1 279 ? -1.849 -30.797 -10.75 1 98.88 279 THR B N 1
ATOM 4384 C CA . THR B 1 279 ? -0.962 -31.875 -11.18 1 98.88 279 THR B CA 1
ATOM 4385 C C . THR B 1 279 ? 0.058 -32.188 -10.094 1 98.88 279 THR B C 1
ATOM 4387 O O . THR B 1 279 ? 0.709 -31.297 -9.555 1 98.88 279 THR B O 1
ATOM 4390 N N . ARG B 1 280 ? 0.117 -33.469 -9.742 1 98.75 280 ARG B N 1
ATOM 4391 C CA . ARG B 1 280 ? 1.217 -33.875 -8.883 1 98.75 280 ARG B CA 1
ATOM 4392 C C . ARG B 1 280 ? 2.527 -33.938 -9.664 1 98.75 280 ARG B C 1
ATOM 4394 O O . ARG B 1 280 ? 2.645 -34.688 -10.641 1 98.75 280 ARG B O 1
ATOM 4401 N N . ILE B 1 281 ? 3.484 -33.219 -9.172 1 98.5 281 ILE B N 1
ATOM 4402 C CA . ILE B 1 281 ? 4.688 -33.094 -9.984 1 98.5 281 ILE B CA 1
ATOM 4403 C C . ILE B 1 281 ? 5.895 -33.594 -9.203 1 98.5 281 ILE B C 1
ATOM 4405 O O . ILE B 1 281 ? 7.035 -33.469 -9.648 1 98.5 281 ILE B O 1
ATOM 4409 N N . GLY B 1 282 ? 5.703 -34.094 -8.047 1 98.12 282 GLY B N 1
ATOM 4410 C CA . GLY B 1 282 ? 6.797 -34.625 -7.246 1 98.12 282 GLY B CA 1
ATOM 4411 C C . GLY B 1 282 ? 6.438 -34.812 -5.781 1 98.12 282 GLY B C 1
ATOM 4412 O O . GLY B 1 282 ? 5.285 -35.094 -5.445 1 98.12 282 GLY B O 1
ATOM 4413 N N . HIS B 1 283 ? 7.492 -34.812 -4.949 1 98.44 283 HIS B N 1
ATOM 4414 C CA . HIS B 1 283 ? 7.328 -34.938 -3.506 1 98.44 283 HIS B CA 1
ATOM 4415 C C . HIS B 1 283 ? 8.516 -34.344 -2.76 1 98.44 283 HIS B C 1
ATOM 4417 O O . HIS B 1 283 ? 9.547 -34.031 -3.367 1 98.44 283 HIS B O 1
ATOM 4423 N N . PHE B 1 284 ? 8.281 -34.125 -1.52 1 98.62 284 PHE B N 1
ATOM 4424 C CA . PHE B 1 284 ? 9.336 -33.594 -0.671 1 98.62 284 PHE B CA 1
ATOM 4425 C C . PHE B 1 284 ? 10.039 -34.688 0.091 1 98.62 284 PHE B C 1
ATOM 4427 O O . PHE B 1 284 ? 9.422 -35.719 0.453 1 98.62 284 PHE B O 1
ATOM 4434 N N . THR B 1 285 ? 11.344 -34.531 0.313 1 98.31 285 THR B N 1
ATOM 4435 C CA . THR B 1 285 ? 12.188 -35.469 1.06 1 98.31 285 THR B CA 1
ATOM 4436 C C . THR B 1 285 ? 13.047 -34.719 2.072 1 98.31 285 THR B C 1
ATOM 4438 O O . THR B 1 285 ? 12.992 -33.469 2.148 1 98.31 285 THR B O 1
ATOM 4441 N N . GLU B 1 286 ? 13.75 -35.5 2.947 1 98.12 286 GLU B N 1
ATOM 4442 C CA . GLU B 1 286 ? 14.742 -34.875 3.826 1 98.12 286 GLU B CA 1
ATOM 4443 C C . GLU B 1 286 ? 15.875 -34.25 3.023 1 98.12 286 GLU B C 1
ATOM 4445 O O . GLU B 1 286 ? 16.312 -34.812 2.018 1 98.12 286 GLU B O 1
ATOM 4450 N N . GLY B 1 287 ? 16.281 -33.094 3.482 1 96.19 287 GLY B N 1
ATOM 4451 C CA . GLY B 1 287 ? 17.375 -32.406 2.803 1 96.19 287 GLY B CA 1
ATOM 4452 C C . GLY B 1 287 ? 17.047 -30.953 2.498 1 96.19 287 GLY B C 1
ATOM 4453 O O . GLY B 1 287 ? 16.234 -30.328 3.18 1 96.19 287 GLY B O 1
ATOM 4454 N N . ARG B 1 288 ? 17.797 -30.422 1.502 1 93.69 288 ARG B N 1
ATOM 4455 C CA . ARG B 1 288 ? 17.641 -29.016 1.118 1 93.69 288 ARG B CA 1
ATOM 4456 C C . ARG B 1 288 ? 17.625 -28.875 -0.399 1 93.69 288 ARG B C 1
ATOM 4458 O O . ARG B 1 288 ? 18.203 -29.688 -1.118 1 93.69 288 ARG B O 1
ATOM 4465 N N . GLY B 1 289 ? 16.875 -27.812 -0.818 1 92.44 289 GLY B N 1
ATOM 4466 C CA . GLY B 1 289 ? 16.828 -27.531 -2.244 1 92.44 289 GLY B CA 1
ATOM 4467 C C . GLY B 1 289 ? 15.898 -28.453 -3.006 1 92.44 289 GLY B C 1
ATOM 4468 O O . GLY B 1 289 ? 14.953 -29.016 -2.43 1 92.44 289 GLY B O 1
ATOM 4469 N N . TRP B 1 290 ? 16.078 -28.422 -4.363 1 93.75 290 TRP B N 1
ATOM 4470 C CA . TRP B 1 290 ? 15.258 -29.344 -5.152 1 93.75 290 TRP B CA 1
ATOM 4471 C C . TRP B 1 290 ? 16.047 -29.891 -6.336 1 93.75 290 TRP B C 1
ATOM 4473 O O . TRP B 1 290 ? 17.062 -29.328 -6.734 1 93.75 290 TRP B O 1
ATOM 4483 N N . VAL B 1 291 ? 15.664 -31.047 -6.789 1 92.56 291 VAL B N 1
ATOM 4484 C CA . VAL B 1 291 ? 16.266 -31.703 -7.953 1 92.56 291 VAL B CA 1
ATOM 4485 C C . VAL B 1 291 ? 15.164 -32.156 -8.906 1 92.56 291 VAL B C 1
ATOM 4487 O O . VAL B 1 291 ? 14.109 -32.625 -8.461 1 92.56 291 VAL B O 1
ATOM 4490 N N . GLY B 1 292 ? 15.438 -31.906 -10.164 1 93.19 292 GLY B N 1
ATOM 4491 C CA . GLY B 1 292 ? 14.547 -32.406 -11.195 1 93.19 292 GLY B CA 1
ATOM 4492 C C . GLY B 1 292 ? 15.086 -33.656 -11.898 1 93.19 292 GLY B C 1
ATOM 4493 O O . GLY B 1 292 ? 16.297 -33.75 -12.156 1 93.19 292 GLY B O 1
ATOM 4494 N N . ARG B 1 293 ? 14.188 -34.562 -12.102 1 89.56 293 ARG B N 1
ATOM 4495 C CA . ARG B 1 293 ? 14.578 -35.781 -12.836 1 89.56 293 ARG B CA 1
ATOM 4496 C C . ARG B 1 293 ? 13.648 -36 -14.016 1 89.56 293 ARG B C 1
ATOM 4498 O O . ARG B 1 293 ? 12.438 -35.812 -13.914 1 89.56 293 ARG B O 1
ATOM 4505 N N . ASP B 1 294 ? 14.336 -36.344 -15.102 1 85.25 294 ASP B N 1
ATOM 4506 C CA . ASP B 1 294 ? 13.5 -36.719 -16.234 1 85.25 294 ASP B CA 1
ATOM 4507 C C . ASP B 1 294 ? 13.297 -38.25 -16.281 1 85.25 294 ASP B C 1
ATOM 4509 O O . ASP B 1 294 ? 13.633 -38.938 -15.32 1 85.25 294 ASP B O 1
ATOM 4513 N N . ARG B 1 295 ? 12.688 -38.719 -17.375 1 81.62 295 ARG B N 1
ATOM 4514 C CA . ARG B 1 295 ? 12.32 -40.125 -17.484 1 81.62 295 ARG B CA 1
ATOM 4515 C C . ARG B 1 295 ? 13.555 -41.031 -17.516 1 81.62 295 ARG B C 1
ATOM 4517 O O . ARG B 1 295 ? 13.5 -42.188 -17.141 1 81.62 295 ARG B O 1
ATOM 4524 N N . THR B 1 296 ? 14.609 -40.406 -17.953 1 83.44 296 THR B N 1
ATOM 4525 C CA . THR B 1 296 ? 15.828 -41.219 -18.078 1 83.44 296 THR B CA 1
ATOM 4526 C C . THR B 1 296 ? 16.625 -41.188 -16.766 1 83.44 296 THR B C 1
ATOM 4528 O O . THR B 1 296 ? 17.609 -41.875 -16.625 1 83.44 296 THR B O 1
ATOM 4531 N N . GLY B 1 297 ? 16.188 -40.438 -15.891 1 79 297 GLY B N 1
ATOM 4532 C CA . GLY B 1 297 ? 16.875 -40.312 -14.617 1 79 297 GLY B CA 1
ATOM 4533 C C . GLY B 1 297 ? 17.875 -39.156 -14.602 1 79 297 GLY B C 1
ATOM 4534 O O . GLY B 1 297 ? 18.5 -38.875 -13.57 1 79 297 GLY B O 1
ATOM 4535 N N . ARG B 1 298 ? 17.969 -38.438 -15.695 1 79.75 298 ARG B N 1
ATOM 4536 C CA . ARG B 1 298 ? 18.891 -37.312 -15.773 1 79.75 298 ARG B CA 1
ATOM 4537 C C . ARG B 1 298 ? 18.453 -36.188 -14.836 1 79.75 298 ARG B C 1
ATOM 4539 O O . ARG B 1 298 ? 17.281 -35.781 -14.82 1 79.75 298 ARG B O 1
ATOM 4546 N N . VAL B 1 299 ? 19.469 -35.781 -14.078 1 80.56 299 VAL B N 1
ATOM 4547 C CA . VAL B 1 299 ? 19.25 -34.75 -13.078 1 80.56 299 VAL B CA 1
ATOM 4548 C C . VAL B 1 299 ? 19.312 -33.375 -13.727 1 80.56 299 VAL B C 1
ATOM 4550 O O . VAL B 1 299 ? 20.234 -33.094 -14.508 1 80.56 299 VAL B O 1
ATOM 4553 N N . LEU B 1 300 ? 18.234 -32.562 -13.609 1 76.56 300 LEU B N 1
ATOM 4554 C CA . LEU B 1 300 ? 18.219 -31.156 -13.938 1 76.56 300 LEU B CA 1
ATOM 4555 C C . LEU B 1 300 ? 18.422 -30.297 -12.688 1 76.56 300 LEU B C 1
ATOM 4557 O O . LEU B 1 300 ? 17.531 -30.234 -11.836 1 76.56 300 LEU B O 1
ATOM 4561 N N . PRO B 1 301 ? 19.641 -29.703 -12.633 1 71.62 301 PRO B N 1
ATOM 4562 C CA . PRO B 1 301 ? 19.828 -28.844 -11.469 1 71.62 301 PRO B CA 1
ATOM 4563 C C . PRO B 1 301 ? 19.062 -27.531 -11.57 1 71.62 301 PRO B C 1
ATOM 4565 O O . PRO B 1 301 ? 18.656 -27.125 -12.664 1 71.62 301 PRO B O 1
ATOM 4568 N N . PRO B 1 302 ? 18.766 -27.047 -10.391 1 69.75 302 PRO B N 1
ATOM 4569 C CA . PRO B 1 302 ? 18.141 -25.734 -10.445 1 69.75 302 PRO B CA 1
ATOM 4570 C C . PRO B 1 302 ? 18.953 -24.719 -11.25 1 69.75 302 PRO B C 1
ATOM 4572 O O . PRO B 1 302 ? 20.172 -24.859 -11.359 1 69.75 302 PRO B O 1
ATOM 4575 N N . PRO B 1 303 ? 18.172 -23.922 -12.07 1 61.34 303 PRO B N 1
ATOM 4576 C CA . PRO B 1 303 ? 18.922 -22.938 -12.852 1 61.34 303 PRO B CA 1
ATOM 4577 C C . PRO B 1 303 ? 19.922 -22.141 -12.008 1 61.34 303 PRO B C 1
ATOM 4579 O O . PRO B 1 303 ? 19.734 -22 -10.797 1 61.34 303 PRO B O 1
ATOM 4582 N N . GLU B 1 304 ? 21.109 -21.703 -12.641 1 53.41 304 GLU B N 1
ATOM 4583 C CA . GLU B 1 304 ? 22.172 -20.906 -12.031 1 53.41 304 GLU B CA 1
ATOM 4584 C C . GLU B 1 304 ? 21.625 -19.594 -11.492 1 53.41 304 GLU B C 1
ATOM 4586 O O . GLU B 1 304 ? 20.688 -19.016 -12.055 1 53.41 304 GLU B O 1
ATOM 4591 N N . GLY B 1 305 ? 22.172 -19.109 -10.188 1 46.81 305 GLY B N 1
ATOM 4592 C CA . GLY B 1 305 ? 21.797 -17.844 -9.586 1 46.81 305 GLY B CA 1
ATOM 4593 C C . GLY B 1 305 ? 20.641 -17.969 -8.617 1 46.81 305 GLY B C 1
ATOM 4594 O O . GLY B 1 305 ? 20.109 -16.969 -8.133 1 46.81 305 GLY B O 1
ATOM 4595 N N . PHE B 1 306 ? 20.188 -19.156 -8.625 1 46.88 306 PHE B N 1
ATOM 4596 C CA . PHE B 1 306 ? 19.234 -19.438 -7.559 1 46.88 306 PHE B CA 1
ATOM 4597 C C . PHE B 1 306 ? 19.859 -19.172 -6.195 1 46.88 306 PHE B C 1
ATOM 4599 O O . PHE B 1 306 ? 20.828 -19.844 -5.812 1 46.88 306 PHE B O 1
ATOM 4606 N N . ASP B 1 307 ? 20.047 -17.984 -5.832 1 44.94 307 ASP B N 1
ATOM 4607 C CA . ASP B 1 307 ? 20.547 -17.688 -4.492 1 44.94 307 ASP B CA 1
ATOM 4608 C C . ASP B 1 307 ? 19.688 -18.359 -3.426 1 44.94 307 ASP B C 1
ATOM 4610 O O . ASP B 1 307 ? 18.484 -18.078 -3.334 1 44.94 307 ASP B O 1
ATOM 4614 N N . HIS B 1 308 ? 20.031 -19.609 -2.984 1 39.19 308 HIS B N 1
ATOM 4615 C CA . HIS B 1 308 ? 19.453 -20.203 -1.779 1 39.19 308 HIS B CA 1
ATOM 4616 C C . HIS B 1 308 ? 19.453 -19.203 -0.625 1 39.19 308 HIS B C 1
ATOM 4618 O O . HIS B 1 308 ? 20.484 -18.594 -0.317 1 39.19 308 HIS B O 1
ATOM 4624 N N . PHE B 1 309 ? 18.562 -18.469 -0.352 1 37.78 309 PHE B N 1
ATOM 4625 C CA . PHE B 1 309 ? 18.5 -17.641 0.846 1 37.78 309 PHE B CA 1
ATOM 4626 C C . PHE B 1 309 ? 18.938 -18.422 2.072 1 37.78 309 PHE B C 1
ATOM 4628 O O . PHE B 1 309 ? 18.172 -19.203 2.639 1 37.78 309 PHE B O 1
ATOM 4635 N N . ARG B 1 310 ? 20.141 -18.938 2.104 1 36.22 310 ARG B N 1
ATOM 4636 C CA . ARG B 1 310 ? 20.562 -19.453 3.398 1 36.22 310 ARG B CA 1
ATOM 4637 C C . ARG B 1 310 ? 20.234 -18.484 4.52 1 36.22 310 ARG B C 1
ATOM 4639 O O . ARG B 1 310 ? 20.594 -17.297 4.445 1 36.22 310 ARG B O 1
ATOM 4646 N N . PRO B 1 311 ? 19.266 -18.734 5.438 1 33.53 311 PRO B N 1
ATOM 4647 C CA . PRO B 1 311 ? 19.234 -18 6.699 1 33.53 311 PRO B CA 1
ATOM 4648 C C . PRO B 1 311 ? 20.594 -17.891 7.371 1 33.53 311 PRO B C 1
ATOM 4650 O O . PRO B 1 311 ? 21.344 -18.875 7.422 1 33.53 311 PRO B O 1
ATOM 4653 N N . ARG B 1 312 ? 21.312 -16.859 7.219 1 28.14 312 ARG B N 1
ATOM 4654 C CA . ARG B 1 312 ? 22.484 -16.797 8.094 1 28.14 312 ARG B CA 1
ATOM 4655 C C . ARG B 1 312 ? 22.094 -17.109 9.539 1 28.14 312 ARG B C 1
ATOM 4657 O O . ARG B 1 312 ? 21.109 -16.594 10.055 1 28.14 312 ARG B O 1
ATOM 4664 N N . ALA B 1 313 ? 22.625 -18.297 10.164 1 25.88 313 ALA B N 1
ATOM 4665 C CA . ALA B 1 313 ? 22.656 -18.625 11.594 1 25.88 313 ALA B CA 1
ATOM 4666 C C . ALA B 1 313 ? 23.047 -17.391 12.414 1 25.88 313 ALA B C 1
ATOM 4668 O O . ALA B 1 313 ? 24.031 -16.734 12.125 1 25.88 313 ALA B O 1
ATOM 4669 N N . MET B 1 314 ? 22.016 -16.562 12.984 1 21.38 314 MET B N 1
ATOM 4670 C CA . MET B 1 314 ? 22.484 -15.875 14.18 1 21.38 314 MET B CA 1
ATOM 4671 C C . MET B 1 314 ? 23.5 -16.719 14.93 1 21.38 314 MET B C 1
ATOM 4673 O O . MET B 1 314 ? 23.172 -17.781 15.453 1 21.38 314 MET B O 1
ATOM 4677 N N . ASP B 1 315 ? 24.688 -16.844 14.398 1 18.42 315 ASP B N 1
ATOM 4678 C CA . ASP B 1 315 ? 25.625 -17.047 15.5 1 18.42 315 ASP B CA 1
ATOM 4679 C C . ASP B 1 315 ? 25.484 -15.945 16.547 1 18.42 315 ASP B C 1
ATOM 4681 O O . ASP B 1 315 ? 25.312 -14.773 16.219 1 18.42 315 ASP B O 1
#

Sequence (630 aa):
MSGEFDFIRRFLAHFPAARVPVGPGDDCAVLPPSRGAQCVTTDAVVEDVHFTRAAFSPADIGHKALAVNLSDLASMGATPRWFVCALALPKDYPLRELTGLARGMAALATAHRIALVGGNFTSARELSVTITAAGELSRAPLTRAGARPGDLLYVSGTLGDARLGLEHLRAGLRRGAAVRRQRRPEPRVALGLLASRHASAALDVSDGLAQDLGHLCTASGVRAELEVERLPLSAAVRKALGPEGALAGGEDYELLLAVPPGRSRAFERACATGGHAITRIGHFTEGRGWVGRDRTGRVLPPPEGFDHFRPRAMDMSGEFDFIRRFLAHFPAARVPVGPGDDCAVLPPSRGAQCVTTDAVVEDVHFTRAAFSPADIGHKALAVNLSDLASMGATPRWFVCALALPKDYPLRELTGLARGMAALATAHRIALVGGNFTSARELSVTITAAGELSRAPLTRAGARPGDLLYVSGTLGDARLGLEHLRAGLRRGAAVRRQRRPEPRVALGLLASRHASAALDVSDGLAQDLGHLCTASGVRAELEVERLPLSAAVRKALGPEGALAGGEDYELLLAVPPGRSRAFERACATGGHAITRIGHFTEGRGWVGRDRTGRVLPPPEGFDHFRPRAMD